Protein AF-0000000076555434 (afdb_homodimer)

Radius of gyration: 28.08 Å; Cα contacts (8 Å, |Δi|>4): 1094; chains: 2; bounding box: 67×99×66 Å

Organism: NCBI:txid1051890

pLDDT: mean 89.89, std 12.39, range [46.59, 98.94]

Secondary structure (DSSP, 8-state):
-PPPPGGGSPPTT-SS-----EEEEE-S-HHHHHHHHHHHHHTT--GGGEEEEE-SS-TTTTTTT-S-TTSTT---HHIIIIII--EEEE-SS---HHHHHHHHHHHHHHTT-SEEEEE-TTEEEE--TTSSS---HHHHHHHHHHHHHHHHHS-S----EEEEEETTTTEEEEEHHHHHHH----TTS-STTHHHHHHHHHHHSS-EEEE--SSEEEE-SS--S-GGGGSTT-TT-HHHHHH--TTS-HHHHHHHHHHHHHHHHHHHHHH-TT-TTGGGG-----TTSTT---HHHHHHHHHHHHHHHHHHHHHHH-/-PPPPGGGSPPTT-SS-----EEEEE-S-HHHHHHHHHHHHHTT--GGGEEEEE-SS-TTTTTTT-S-TTSTT---HHIIIIII--EEEE-SS---HHHHHHHHHHHHHHTT-SEEEEE-TTEEEE--TTSSS---HHHHHHHHHHHHHHHHHS-S----EEEEEETTTTEEEEEHHHHHHH----TTS-STTHHHHHHHHHHHSS-EEEE--SSEEEE-SS--S-GGGGSTT-TT-HHHHHH--TTS-HHHHHHHHHHHHHHHHHHHHHH-TT-TTGGGG-----TTSTT---HHHHHHHHHHHHHHHHHHHHHHH-

InterPro domains:
  IPR029044 Nucleotide-diphospho-sugar transferases [SSF53448] (11-222)

Nearest PDB structures (foldseek):
  7p97-assembly2_BBB  TM=5.324E-01  e=1.300E-03  Mycetohabitans rhizoxinica HKI 454
  2cu2-assembly1_A-2  TM=5.005E-01  e=3.076E-03  Thermus thermophilus HB8
  6vr0-assembly1_A  TM=5.278E-01  e=2.200E-02  Agrobacterium tumefaciens
  6v96-assembly4_J  TM=4.884E-01  e=1.946E-02  Agrobacterium fabrum str. C58
  1vhk-assembly3_C  TM=3.780E-01  e=9.685E+00  Bacillus subtilis

Structure (mmCIF, N/CA/C/O backbone):
data_AF-0000000076555434-model_v1
#
loop_
_entity.id
_entity.type
_entity.pdbx_description
1 polymer 'Nucleotide-diphospho-sugar transferase'
#
loop_
_atom_site.group_PDB
_atom_site.id
_atom_site.type_symbol
_atom_site.label_atom_id
_atom_site.label_alt_id
_atom_site.label_comp_id
_atom_site.label_asym_id
_atom_site.label_entity_id
_atom_site.label_seq_id
_atom_site.pdbx_PDB_ins_code
_atom_site.Cartn_x
_atom_site.Cartn_y
_atom_site.Cartn_z
_atom_site.occupancy
_atom_site.B_iso_or_equiv
_atom_site.auth_seq_id
_atom_site.auth_comp_id
_atom_site.auth_asym_id
_atom_site.auth_atom_id
_atom_site.pdbx_PDB_model_num
ATOM 1 N N . LEU A 1 1 ? -9.188 -31.062 2.256 1 86.06 1 LEU A N 1
ATOM 2 C CA . LEU A 1 1 ? -8.508 -31.312 0.991 1 86.06 1 LEU A CA 1
ATOM 3 C C . LEU A 1 1 ? -8.102 -32.781 0.873 1 86.06 1 LEU A C 1
ATOM 5 O O . LEU A 1 1 ? -7.719 -33.406 1.865 1 86.06 1 LEU A O 1
ATOM 9 N N . PRO A 1 2 ? -8.234 -33.25 -0.233 1 85.06 2 PRO A N 1
ATOM 10 C CA . PRO A 1 2 ? -7.668 -34.594 -0.421 1 85.06 2 PRO A CA 1
ATOM 11 C C . PRO A 1 2 ? -6.168 -34.656 -0.142 1 85.06 2 PRO A C 1
ATOM 13 O O . PRO A 1 2 ? -5.473 -33.656 -0.292 1 85.06 2 PRO A O 1
ATOM 16 N N . PRO A 1 3 ? -5.746 -35.75 0.297 1 88 3 PRO A N 1
ATOM 17 C CA . PRO A 1 3 ? -4.301 -35.875 0.524 1 88 3 PRO A CA 1
ATOM 18 C C . PRO A 1 3 ? -3.494 -35.781 -0.768 1 88 3 PRO A C 1
ATOM 20 O O . PRO A 1 3 ? -3.943 -36.25 -1.816 1 88 3 PRO A O 1
ATOM 23 N N . ILE A 1 4 ? -2.332 -35.219 -0.618 1 90.56 4 ILE A N 1
ATOM 24 C CA . ILE A 1 4 ? -1.442 -35.156 -1.773 1 90.56 4 ILE A CA 1
ATOM 25 C C . ILE A 1 4 ? -0.702 -36.469 -1.912 1 90.56 4 ILE A C 1
ATOM 27 O O . ILE A 1 4 ? -0.701 -37.312 -0.988 1 90.56 4 ILE A O 1
ATOM 31 N N . SER A 1 5 ? -0.114 -36.719 -3.064 1 86.62 5 SER A N 1
ATOM 32 C CA . SER A 1 5 ? 0.692 -37.906 -3.264 1 86.62 5 SER A CA 1
ATOM 33 C C . SER A 1 5 ? 1.825 -38 -2.244 1 86.62 5 SER A C 1
ATOM 35 O O . SER A 1 5 ? 2.521 -37 -2.006 1 86.62 5 SER A O 1
ATOM 37 N N . PRO A 1 6 ? 1.996 -39.156 -1.635 1 84.62 6 PRO A N 1
ATOM 38 C CA . PRO A 1 6 ? 3.111 -39.312 -0.697 1 84.62 6 PRO A CA 1
ATOM 39 C C . PRO A 1 6 ? 4.461 -38.969 -1.325 1 84.62 6 PRO A C 1
ATOM 41 O O . PRO A 1 6 ? 5.371 -38.5 -0.632 1 84.62 6 PRO A O 1
ATOM 44 N N . LEU A 1 7 ? 4.531 -39.156 -2.639 1 84.19 7 LEU A N 1
ATOM 45 C CA . LEU A 1 7 ? 5.781 -38.906 -3.346 1 84.19 7 LEU A CA 1
ATOM 46 C C . LEU A 1 7 ? 6.031 -37.406 -3.486 1 84.19 7 LEU A C 1
ATOM 48 O O . LEU A 1 7 ? 7.152 -36.969 -3.773 1 84.19 7 LEU A O 1
ATOM 52 N N . SER A 1 8 ? 4.996 -36.656 -3.32 1 89.38 8 SER A N 1
ATOM 53 C CA . SER A 1 8 ? 5.121 -35.219 -3.488 1 89.38 8 SER A CA 1
ATOM 54 C C . SER A 1 8 ? 5.398 -34.531 -2.158 1 89.38 8 SER A C 1
ATOM 56 O O . SER A 1 8 ? 5.723 -33.344 -2.125 1 89.38 8 SER A O 1
ATOM 58 N N . LYS A 1 9 ? 5.305 -35.344 -1.083 1 87.69 9 LYS A N 1
ATOM 59 C CA . LYS A 1 9 ? 5.566 -34.75 0.237 1 87.69 9 LYS A CA 1
ATOM 60 C C . LYS A 1 9 ? 7.055 -34.469 0.423 1 87.69 9 LYS A C 1
ATOM 62 O O . LYS A 1 9 ? 7.906 -35.219 -0.076 1 87.69 9 LYS A O 1
ATOM 67 N N . PRO A 1 10 ? 7.258 -33.375 1.134 1 84.69 10 PRO A N 1
ATOM 68 C CA . PRO A 1 10 ? 8.664 -33.125 1.442 1 84.69 10 PRO A CA 1
ATOM 69 C C . PRO A 1 10 ? 9.281 -34.219 2.295 1 84.69 10 PRO A C 1
ATOM 71 O O . PRO A 1 10 ? 8.57 -34.938 3 1 84.69 10 PRO A O 1
ATOM 74 N N . PRO A 1 11 ? 10.555 -34.438 2.191 1 77.12 11 PRO A N 1
ATOM 75 C CA . PRO A 1 11 ? 11.195 -35.5 2.979 1 77.12 11 PRO A CA 1
ATOM 76 C C . PRO A 1 11 ? 11.008 -35.312 4.48 1 77.12 11 PRO A C 1
ATOM 78 O O . PRO A 1 11 ? 11.094 -34.188 4.98 1 77.12 11 PRO A O 1
ATOM 81 N N . PRO A 1 12 ? 10.461 -36.344 5.141 1 64.75 12 PRO A N 1
ATOM 82 C CA . PRO A 1 12 ? 10.203 -36.281 6.578 1 64.75 12 PRO A CA 1
ATOM 83 C C . PRO A 1 12 ? 11.438 -35.875 7.383 1 64.75 12 PRO A C 1
ATOM 85 O O . PRO A 1 12 ? 11.312 -35.25 8.43 1 64.75 12 PRO A O 1
ATOM 88 N N . ASN A 1 13 ? 12.633 -36.562 7.223 1 57.19 13 ASN A N 1
ATOM 89 C CA . ASN A 1 13 ? 13.836 -36.375 8.031 1 57.19 13 ASN A CA 1
ATOM 90 C C . ASN A 1 13 ? 14.492 -35.031 7.785 1 57.19 13 ASN A C 1
ATOM 92 O O . ASN A 1 13 ? 15.633 -34.812 8.188 1 57.19 13 ASN A O 1
ATOM 96 N N . SER A 1 14 ? 13.867 -34.281 6.969 1 54.75 14 SER A N 1
ATOM 97 C CA . SER A 1 14 ? 14.594 -33.062 6.672 1 54.75 14 SER A CA 1
ATOM 98 C C . SER A 1 14 ? 14.555 -32.094 7.855 1 54.75 14 SER A C 1
ATOM 100 O O . SER A 1 14 ? 13.547 -32.031 8.562 1 54.75 14 SER A O 1
ATOM 102 N N . PRO A 1 15 ? 15.734 -31.812 8.438 1 55.66 15 PRO A N 1
ATOM 103 C CA . PRO A 1 15 ? 15.672 -30.656 9.336 1 55.66 15 PRO A CA 1
ATOM 104 C C . PRO A 1 15 ? 14.547 -29.703 8.977 1 55.66 15 PRO A C 1
ATOM 106 O O . PRO A 1 15 ? 13.883 -29.875 7.949 1 55.66 15 PRO A O 1
ATOM 109 N N . GLN A 1 16 ? 14.305 -28.734 9.766 1 65.94 16 GLN A N 1
ATOM 110 C CA . GLN A 1 16 ? 13.32 -27.672 9.586 1 65.94 16 GLN A CA 1
ATOM 111 C C . GLN A 1 16 ? 13.234 -27.234 8.125 1 65.94 16 GLN A C 1
ATOM 113 O O . GLN A 1 16 ? 14.258 -26.922 7.508 1 65.94 16 GLN A O 1
ATOM 118 N N . LEU A 1 17 ? 12.078 -27.703 7.391 1 76.88 17 LEU A N 1
ATOM 119 C CA . LEU A 1 17 ? 11.859 -27.266 6.02 1 76.88 17 LEU A CA 1
ATOM 120 C C . LEU A 1 17 ? 12.359 -25.844 5.82 1 76.88 17 LEU A C 1
ATOM 122 O O . LEU A 1 17 ? 12.117 -24.969 6.66 1 76.88 17 LEU A O 1
ATOM 126 N N . PRO A 1 18 ? 13.203 -25.766 4.781 1 84.94 18 PRO A N 1
ATOM 127 C CA . PRO A 1 18 ? 13.609 -24.391 4.488 1 84.94 18 PRO A CA 1
ATOM 128 C C . PRO A 1 18 ? 12.422 -23.453 4.254 1 84.94 18 PRO A C 1
ATOM 130 O O . PRO A 1 18 ? 11.344 -23.906 3.867 1 84.94 18 PRO A O 1
ATOM 133 N N . LEU A 1 19 ? 12.625 -22.297 4.59 1 91.31 19 LEU A N 1
ATOM 134 C CA . LEU A 1 19 ? 11.625 -21.266 4.355 1 91.31 19 LEU A CA 1
ATOM 135 C C . LEU A 1 19 ? 11.469 -20.984 2.865 1 91.31 19 LEU A C 1
ATOM 137 O O . LEU A 1 19 ? 12.422 -20.578 2.205 1 91.31 19 LEU A O 1
ATOM 141 N N . THR A 1 20 ? 10.297 -21.297 2.34 1 96.19 20 THR A N 1
ATOM 142 C CA . THR A 1 20 ? 9.992 -21.062 0.932 1 96.19 20 THR A CA 1
ATOM 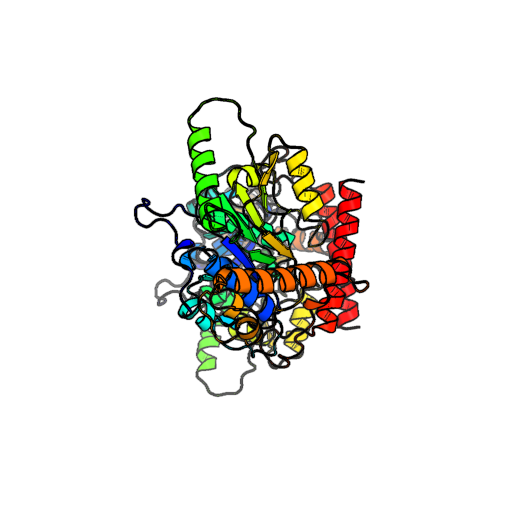143 C C . THR A 1 20 ? 8.703 -20.25 0.784 1 96.19 20 THR A C 1
ATOM 145 O O . THR A 1 20 ? 7.789 -20.656 0.064 1 96.19 20 THR A O 1
ATOM 148 N N . PRO A 1 21 ? 8.688 -19.094 1.425 1 98.56 21 PRO A N 1
ATOM 149 C CA . PRO A 1 21 ? 7.445 -18.328 1.294 1 98.56 21 PRO A CA 1
ATOM 150 C C . PRO A 1 21 ? 7.07 -18.047 -0.161 1 98.56 21 PRO A C 1
ATOM 152 O O . PRO A 1 21 ? 7.914 -17.594 -0.942 1 98.56 21 PRO A O 1
ATOM 155 N N . LEU A 1 22 ? 5.867 -18.422 -0.517 1 98.88 22 LEU A N 1
ATOM 156 C CA . LEU A 1 22 ? 5.297 -18.188 -1.839 1 98.88 22 LEU A CA 1
ATOM 157 C C . LEU A 1 22 ? 4.18 -17.141 -1.771 1 98.88 22 LEU A C 1
ATOM 159 O O . LEU A 1 22 ? 3.148 -17.375 -1.14 1 98.88 22 LEU A O 1
ATOM 163 N N . LEU A 1 23 ? 4.422 -15.969 -2.365 1 98.94 23 LEU A N 1
ATOM 164 C CA . LEU A 1 23 ? 3.436 -14.898 -2.4 1 98.94 23 LEU A CA 1
ATOM 165 C C . LEU A 1 23 ? 2.633 -14.938 -3.697 1 98.94 23 LEU A C 1
ATOM 167 O O . LEU A 1 23 ? 3.209 -14.992 -4.785 1 98.94 23 LEU A O 1
ATOM 171 N N . ILE A 1 24 ? 1.311 -14.914 -3.6 1 98.94 24 ILE A N 1
ATOM 172 C CA . ILE A 1 24 ? 0.418 -14.867 -4.754 1 98.94 24 ILE A CA 1
ATOM 173 C C . ILE A 1 24 ? -0.563 -13.711 -4.598 1 98.94 24 ILE A C 1
ATOM 175 O O . ILE A 1 24 ? -1.378 -13.695 -3.672 1 98.94 24 ILE A O 1
ATOM 179 N N . GLY A 1 25 ? -0.477 -12.75 -5.488 1 98.75 25 GLY A N 1
ATOM 180 C CA . GLY A 1 25 ? -1.409 -11.633 -5.473 1 98.75 25 GLY A CA 1
ATOM 181 C C . GLY A 1 25 ? -2.758 -11.977 -6.074 1 98.75 25 GLY A C 1
ATOM 182 O O . GLY A 1 25 ? -2.834 -12.688 -7.074 1 98.75 25 GLY A O 1
ATOM 183 N N . PHE A 1 26 ? -3.807 -11.43 -5.457 1 98.19 26 PHE A N 1
ATOM 184 C CA . PHE A 1 26 ? -5.16 -11.664 -5.945 1 98.19 26 PHE A CA 1
ATOM 185 C C . PHE A 1 26 ? -5.91 -10.344 -6.109 1 98.19 26 PHE A C 1
ATOM 187 O O . PHE A 1 26 ? -5.875 -9.492 -5.223 1 98.19 26 PHE A O 1
ATOM 194 N N . THR A 1 27 ? -6.559 -10.172 -7.234 1 95.62 27 THR A N 1
ATOM 195 C CA . THR A 1 27 ? -7.418 -9.008 -7.41 1 95.62 27 THR A CA 1
ATOM 196 C C . THR A 1 27 ? -8.844 -9.438 -7.738 1 95.62 27 THR A C 1
ATOM 198 O O . THR A 1 27 ? -9.797 -8.977 -7.109 1 95.62 27 THR A O 1
ATOM 201 N N . ARG A 1 28 ? -8.977 -10.375 -8.688 1 93.75 28 ARG A N 1
ATOM 202 C CA . ARG A 1 28 ? -10.312 -10.797 -9.07 1 93.75 28 ARG A CA 1
ATOM 203 C C . ARG A 1 28 ? -10.297 -12.203 -9.656 1 93.75 28 ARG A C 1
ATOM 205 O O . ARG A 1 28 ? -9.258 -12.68 -10.109 1 93.75 28 ARG A O 1
ATOM 212 N N . ASN A 1 29 ? -11.469 -12.836 -9.625 1 93.31 29 ASN A N 1
ATOM 213 C CA . ASN A 1 29 ? -11.68 -14.156 -10.203 1 93.31 29 ASN A CA 1
ATOM 214 C C . ASN A 1 29 ? -11.109 -15.258 -9.312 1 93.31 29 ASN A C 1
ATOM 216 O O . ASN A 1 29 ? -10.148 -15.93 -9.68 1 93.31 29 ASN A O 1
ATOM 220 N N . TYR A 1 30 ? -11.812 -15.539 -8.258 1 95.75 30 TYR A N 1
ATOM 221 C CA . TYR A 1 30 ? -11.391 -16.453 -7.207 1 95.75 30 TYR A CA 1
ATOM 222 C C . TYR A 1 30 ? -11.188 -17.859 -7.762 1 95.75 30 TYR A C 1
ATOM 224 O O . TYR A 1 30 ? -10.234 -18.547 -7.395 1 95.75 30 TYR A O 1
ATOM 232 N N . PRO A 1 31 ? -11.945 -18.344 -8.734 1 95.5 31 PRO A N 1
ATOM 233 C CA . PRO A 1 31 ? -11.758 -19.703 -9.219 1 95.5 31 PRO A CA 1
ATOM 234 C C . PRO A 1 31 ? -10.383 -19.922 -9.836 1 95.5 31 PRO A C 1
ATOM 236 O O . PRO A 1 31 ? -9.789 -21 -9.672 1 95.5 31 PRO A O 1
ATOM 239 N N . ILE A 1 32 ? -9.875 -18.922 -10.523 1 96.62 32 ILE A N 1
ATOM 240 C CA . ILE A 1 32 ? -8.555 -19.031 -11.133 1 96.62 32 ILE A CA 1
ATOM 241 C C . ILE A 1 32 ? -7.492 -19.109 -10.039 1 96.62 32 ILE A C 1
ATOM 243 O O . ILE A 1 32 ? -6.559 -19.922 -10.125 1 96.62 32 ILE A O 1
ATOM 247 N N . LEU A 1 33 ? -7.668 -18.297 -9 1 97.88 33 LEU A N 1
ATOM 248 C CA . LEU A 1 33 ? -6.746 -18.344 -7.867 1 97.88 33 LEU A CA 1
ATOM 249 C C . LEU A 1 33 ? -6.805 -19.703 -7.176 1 97.88 33 LEU A C 1
ATOM 251 O O . LEU A 1 33 ? -5.766 -20.281 -6.828 1 97.88 33 LEU A O 1
ATOM 255 N N . GLN A 1 34 ? -8.031 -20.172 -6.973 1 97.75 34 GLN A N 1
ATOM 256 C CA . GLN A 1 34 ? -8.219 -21.469 -6.32 1 97.75 34 GLN A CA 1
ATOM 257 C C . GLN A 1 34 ? -7.453 -22.562 -7.055 1 97.75 34 GLN A C 1
ATOM 259 O O . GLN A 1 34 ? -6.77 -23.375 -6.43 1 97.75 34 GLN A O 1
ATOM 264 N N . GLN A 1 35 ? -7.617 -22.594 -8.367 1 97.94 35 GLN A N 1
ATOM 265 C CA . GLN A 1 35 ? -6.906 -23.562 -9.195 1 97.94 35 GLN A CA 1
ATOM 266 C C . GLN A 1 35 ? -5.395 -23.438 -9.016 1 97.94 35 GLN A C 1
ATOM 268 O O . GLN A 1 35 ? -4.691 -24.438 -8.898 1 97.94 35 GLN A O 1
ATOM 273 N N . CYS A 1 36 ? -4.867 -22.234 -8.977 1 98.62 36 CYS A N 1
ATOM 274 C CA . CYS A 1 36 ? -3.449 -21.969 -8.766 1 98.62 36 CYS A CA 1
ATOM 275 C C . CYS A 1 36 ? -2.975 -22.516 -7.43 1 98.62 36 CYS A C 1
ATOM 277 O O . CYS A 1 36 ? -2.002 -23.281 -7.375 1 98.62 36 CYS A O 1
ATOM 279 N N . ILE A 1 37 ? -3.707 -22.234 -6.367 1 98.69 37 ILE A N 1
ATOM 280 C CA . ILE A 1 37 ? -3.352 -22.641 -5.012 1 98.69 37 ILE A CA 1
ATOM 281 C C . ILE A 1 37 ? -3.301 -24.172 -4.934 1 98.69 37 ILE A C 1
ATOM 283 O O . ILE A 1 37 ? -2.328 -24.734 -4.434 1 98.69 37 ILE A O 1
ATOM 287 N N . LEU A 1 38 ? -4.305 -24.812 -5.484 1 97.81 38 LEU A N 1
ATOM 288 C CA . LEU A 1 38 ? -4.402 -26.266 -5.402 1 97.81 38 LEU A CA 1
ATOM 289 C C . LEU A 1 38 ? -3.283 -26.922 -6.203 1 97.81 38 LEU A C 1
ATOM 291 O O . LEU A 1 38 ? -2.789 -27.984 -5.82 1 97.81 38 LEU A O 1
ATOM 295 N N . SER A 1 39 ? -2.898 -26.312 -7.273 1 98.31 39 SER A N 1
ATOM 296 C CA . SER A 1 39 ? -1.8 -26.859 -8.055 1 98.31 39 SER A CA 1
ATOM 297 C C . SER A 1 39 ? -0.495 -26.844 -7.262 1 98.31 39 SER A C 1
ATOM 299 O O . SER A 1 39 ? 0.278 -27.812 -7.309 1 98.31 39 SER A O 1
ATOM 301 N N . TYR A 1 40 ? -0.205 -25.75 -6.516 1 98.5 40 TYR A N 1
ATOM 302 C CA . TYR A 1 40 ? 1 -25.672 -5.699 1 98.5 40 TYR A CA 1
ATOM 303 C C . TYR A 1 40 ? 0.939 -26.688 -4.551 1 98.5 40 TYR A C 1
ATOM 305 O O . TYR A 1 40 ? 1.919 -27.375 -4.277 1 98.5 40 TYR A O 1
ATOM 313 N N . ILE A 1 41 ? -0.215 -26.781 -3.91 1 97.69 41 ILE A N 1
ATOM 314 C CA . ILE A 1 41 ? -0.374 -27.688 -2.781 1 97.69 41 ILE A CA 1
ATOM 315 C C . ILE A 1 41 ? -0.175 -29.125 -3.246 1 97.69 41 ILE A C 1
ATOM 317 O O . ILE A 1 41 ? 0.574 -29.891 -2.627 1 97.69 41 ILE A O 1
ATOM 321 N N . SER A 1 42 ? -0.777 -29.516 -4.34 1 95.81 42 SER A N 1
ATOM 322 C CA . SER A 1 42 ? -0.7 -30.891 -4.84 1 95.81 42 SER A CA 1
ATOM 323 C C . SER A 1 42 ? 0.712 -31.234 -5.305 1 95.81 42 SER A C 1
ATOM 325 O O . SER A 1 42 ? 1.073 -32.406 -5.398 1 95.81 42 SER A O 1
ATOM 327 N N . SER A 1 43 ? 1.501 -30.188 -5.582 1 96.69 43 SER A N 1
ATOM 328 C CA . SER A 1 43 ? 2.877 -30.391 -6.02 1 96.69 43 SER A CA 1
ATOM 329 C C . SER A 1 43 ? 3.836 -30.438 -4.836 1 96.69 43 SER A C 1
ATOM 331 O O . SER A 1 43 ? 5.055 -30.453 -5.02 1 96.69 43 SER A O 1
ATOM 333 N N . GLY A 1 44 ? 3.264 -30.328 -3.645 1 95.62 44 GLY A N 1
ATOM 334 C CA . GLY A 1 44 ? 4.047 -30.578 -2.447 1 95.62 44 GLY A CA 1
ATOM 335 C C . GLY A 1 44 ? 4.363 -29.312 -1.66 1 95.62 44 GLY A C 1
ATOM 336 O O . GLY A 1 44 ? 4.949 -29.391 -0.577 1 95.62 44 GLY A O 1
ATOM 337 N N . TRP A 1 45 ? 4.02 -28.109 -2.184 1 97.19 45 TRP A N 1
ATOM 338 C CA . TRP A 1 45 ? 4.309 -26.875 -1.468 1 97.19 45 TRP A CA 1
ATOM 339 C C . TRP A 1 45 ? 3.52 -26.797 -0.163 1 97.19 45 TRP A C 1
ATOM 341 O O . TRP A 1 45 ? 2.293 -26.938 -0.163 1 97.19 45 TRP A O 1
ATOM 351 N N . PRO A 1 46 ? 4.18 -26.641 0.957 1 95.62 46 PRO A N 1
ATOM 352 C CA . PRO A 1 46 ? 3.422 -26.578 2.209 1 95.62 46 PRO A CA 1
ATOM 353 C C . PRO A 1 46 ? 2.441 -25.406 2.242 1 95.62 46 PRO A C 1
ATOM 355 O O . PRO A 1 46 ? 2.844 -24.25 2.059 1 95.62 46 PRO A O 1
ATOM 358 N N . PRO A 1 47 ? 1.159 -25.672 2.465 1 96.81 47 PRO A N 1
ATOM 359 C CA . PRO A 1 47 ? 0.167 -24.594 2.484 1 96.81 47 PRO A CA 1
ATOM 360 C C . PRO A 1 47 ? 0.539 -23.469 3.449 1 96.81 47 PRO A C 1
ATOM 362 O O . PRO A 1 47 ? 0.302 -22.297 3.154 1 96.81 47 PRO A O 1
ATOM 365 N N . SER A 1 48 ? 1.2 -23.797 4.574 1 95.94 48 SER A N 1
ATOM 366 C CA . SER A 1 48 ? 1.539 -22.812 5.598 1 95.94 48 SER A CA 1
ATOM 367 C C . SER A 1 48 ? 2.568 -21.812 5.086 1 95.94 48 SER A C 1
ATOM 369 O O . SER A 1 48 ? 2.799 -20.766 5.715 1 95.94 48 SER A O 1
ATOM 371 N N . GLN A 1 49 ? 3.166 -22.078 3.936 1 97.38 49 GLN A N 1
ATOM 372 C CA . GLN A 1 49 ? 4.176 -21.172 3.395 1 97.38 49 GLN A CA 1
ATOM 373 C C . GLN A 1 49 ? 3.654 -20.438 2.164 1 97.38 49 GLN A C 1
ATOM 375 O O . GLN A 1 49 ? 4.402 -19.719 1.503 1 97.38 49 GLN A O 1
ATOM 380 N N . ILE A 1 50 ? 2.373 -20.641 1.848 1 98.69 50 ILE A N 1
ATOM 381 C CA . ILE A 1 50 ? 1.72 -19.922 0.766 1 98.69 50 ILE A CA 1
ATOM 382 C C . ILE A 1 50 ? 0.95 -18.734 1.336 1 98.69 50 ILE A C 1
ATOM 384 O O . ILE A 1 50 ? 0.126 -18.891 2.24 1 98.69 50 ILE A O 1
ATOM 388 N N . TYR A 1 51 ? 1.28 -17.562 0.86 1 98.88 51 TYR A N 1
ATOM 389 C CA . TYR A 1 51 ? 0.656 -16.312 1.272 1 98.88 51 TYR A CA 1
ATOM 390 C C . TYR A 1 51 ? -0.173 -15.719 0.14 1 98.88 51 TYR A C 1
ATOM 392 O O . TYR A 1 51 ? 0.371 -15.32 -0.892 1 98.88 51 TYR A O 1
ATOM 400 N N . ILE A 1 52 ? -1.484 -15.711 0.343 1 98.88 52 ILE A N 1
ATOM 401 C CA . ILE A 1 52 ? -2.363 -15.016 -0.596 1 98.88 52 ILE A CA 1
ATOM 402 C C . ILE A 1 52 ? -2.465 -13.539 -0.217 1 98.88 52 ILE A C 1
ATOM 404 O O . ILE A 1 52 ? -2.873 -13.211 0.898 1 98.88 52 ILE A O 1
ATOM 408 N N . ILE A 1 53 ? -2.047 -12.672 -1.107 1 98.88 53 ILE A N 1
ATOM 409 C CA . ILE A 1 53 ? -2.117 -11.227 -0.884 1 98.88 53 ILE A CA 1
ATOM 410 C C . ILE A 1 53 ? -3.385 -10.672 -1.525 1 98.88 53 ILE A C 1
ATOM 412 O O . ILE A 1 53 ? -3.461 -10.539 -2.748 1 98.88 53 ILE A O 1
ATOM 416 N N . ASP A 1 54 ? -4.375 -10.391 -0.717 1 98.75 54 ASP A N 1
ATOM 417 C CA . ASP A 1 54 ? -5.652 -9.828 -1.139 1 98.75 54 ASP A CA 1
ATOM 418 C C . ASP A 1 54 ? -5.488 -8.375 -1.577 1 98.75 54 ASP A C 1
ATOM 420 O O . ASP A 1 54 ? -5.539 -7.461 -0.75 1 98.75 54 ASP A O 1
ATOM 424 N N . ASN A 1 55 ? -5.32 -8.164 -2.871 1 98.62 55 ASN A N 1
ATOM 425 C CA . ASN A 1 55 ? -5.168 -6.848 -3.479 1 98.62 55 ASN A CA 1
ATOM 426 C C . ASN A 1 55 ? -6.445 -6.406 -4.191 1 98.62 55 ASN A C 1
ATOM 428 O O . ASN A 1 55 ? -6.387 -5.855 -5.293 1 98.62 55 ASN A O 1
ATOM 432 N N . THR A 1 56 ? -7.598 -6.695 -3.57 1 97.06 56 THR A N 1
ATOM 433 C CA . THR A 1 56 ? -8.883 -6.398 -4.195 1 97.06 56 THR A CA 1
ATOM 434 C C . THR A 1 56 ? -9.273 -4.941 -3.965 1 97.06 56 THR A C 1
ATOM 436 O O . THR A 1 56 ? -10.141 -4.41 -4.66 1 97.06 56 THR A O 1
ATOM 439 N N . GLY A 1 57 ? -8.695 -4.289 -2.936 1 96.88 57 GLY A N 1
ATOM 440 C CA . GLY A 1 57 ? -9.062 -2.918 -2.619 1 96.88 57 GLY A CA 1
ATOM 441 C C . GLY A 1 57 ? -10.375 -2.807 -1.871 1 96.88 57 GLY A C 1
ATOM 442 O O . GLY A 1 57 ? -10.992 -1.74 -1.845 1 96.88 57 GLY A O 1
ATOM 443 N N . THR A 1 58 ? -10.805 -3.934 -1.256 1 96.88 58 THR A N 1
ATOM 444 C CA . THR A 1 58 ? -12.086 -3.908 -0.553 1 96.88 58 THR A CA 1
ATOM 445 C C . THR A 1 58 ? -11.867 -3.902 0.958 1 96.88 58 THR A C 1
ATOM 447 O O . THR A 1 58 ? -12.734 -4.348 1.715 1 96.88 58 THR A O 1
ATOM 450 N N . MET A 1 59 ? -10.648 -3.518 1.35 1 95.75 59 MET A N 1
ATOM 451 C CA . MET A 1 59 ? -10.281 -3.406 2.758 1 95.75 59 MET A CA 1
ATOM 452 C C . MET A 1 59 ? -10.594 -4.699 3.504 1 95.75 59 MET A C 1
ATOM 454 O O . MET A 1 59 ? -10.117 -5.77 3.119 1 95.75 59 MET A O 1
ATOM 458 N N . ASP A 1 60 ? -11.383 -4.652 4.551 1 96.62 60 ASP A N 1
ATOM 459 C CA . ASP A 1 60 ? -11.578 -5.844 5.371 1 96.62 60 ASP A CA 1
ATOM 460 C C . ASP A 1 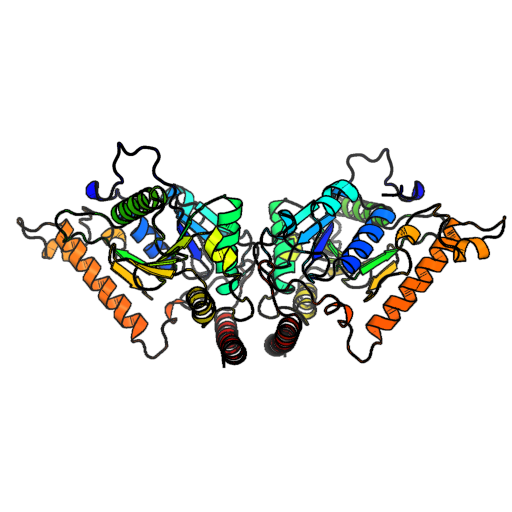60 ? -12.859 -6.574 4.98 1 96.62 60 ASP A C 1
ATOM 462 O O . ASP A 1 60 ? -13.312 -7.473 5.695 1 96.62 60 ASP A O 1
ATOM 466 N N . SER A 1 61 ? -13.453 -6.215 3.871 1 97.44 61 SER A N 1
ATOM 467 C CA . SER A 1 61 ? -14.742 -6.77 3.477 1 97.44 61 SER A CA 1
ATOM 468 C C . SER A 1 61 ? -14.664 -8.281 3.295 1 97.44 61 SER A C 1
ATOM 470 O O . SER A 1 61 ? -15.562 -9.016 3.715 1 97.44 61 SER A O 1
ATOM 472 N N . ASN A 1 62 ? -13.602 -8.781 2.646 1 97.94 62 ASN A N 1
ATOM 473 C CA . ASN A 1 62 ? -13.438 -10.219 2.477 1 97.94 62 ASN A CA 1
ATOM 474 C C . ASN A 1 62 ? -13.219 -10.922 3.814 1 97.94 62 ASN A C 1
ATOM 476 O O . ASN A 1 62 ? -13.781 -11.992 4.055 1 97.94 62 ASN A O 1
ATOM 480 N N . ARG A 1 63 ? -12.445 -10.367 4.629 1 97 63 ARG A N 1
ATOM 481 C CA . ARG A 1 63 ? -12.188 -10.938 5.949 1 97 63 ARG A CA 1
ATOM 482 C C . ARG A 1 63 ? -13.477 -11.055 6.754 1 97 63 ARG A C 1
ATOM 484 O O . ARG A 1 63 ? -13.672 -12.039 7.48 1 97 63 ARG A O 1
ATOM 491 N N . LEU A 1 64 ? -14.328 -10.094 6.598 1 96.81 64 LEU A N 1
ATOM 492 C CA . LEU A 1 64 ? -15.578 -10.039 7.352 1 96.81 64 LEU A CA 1
ATOM 493 C C . LEU A 1 64 ? -16.672 -10.828 6.645 1 96.81 64 LEU A C 1
ATOM 495 O O . LEU A 1 64 ? -17.797 -10.914 7.137 1 96.81 64 LEU A O 1
ATOM 499 N N . GLY A 1 65 ? -16.391 -11.367 5.504 1 96.75 65 GLY A N 1
ATOM 500 C CA . GLY A 1 65 ? -17.359 -12.18 4.781 1 96.75 65 GLY A CA 1
ATOM 501 C C . GLY A 1 65 ? -18.5 -11.367 4.18 1 96.75 65 GLY A C 1
ATOM 502 O O . GLY A 1 65 ? -19.641 -11.828 4.121 1 96.75 65 GLY A O 1
ATOM 503 N N . LEU A 1 66 ? -18.219 -10.125 3.689 1 97.19 66 LEU A N 1
ATOM 504 C CA . LEU A 1 66 ? -19.266 -9.211 3.287 1 97.19 66 LEU A CA 1
ATOM 505 C C . LEU A 1 66 ? -19.5 -9.281 1.781 1 97.19 66 LEU A C 1
ATOM 507 O O . LEU A 1 66 ? -20.469 -8.695 1.271 1 97.19 66 LEU A O 1
ATOM 511 N N . LEU A 1 67 ? -18.656 -9.945 1.036 1 97 67 LEU A N 1
ATOM 512 C CA . LEU A 1 67 ? -18.812 -10.039 -0.412 1 97 67 LEU A CA 1
ATOM 513 C C . LEU A 1 67 ? -19.375 -11.391 -0.815 1 97 67 LEU A C 1
ATOM 515 O O . LEU A 1 67 ? -19 -12.422 -0.245 1 97 67 LEU A O 1
ATOM 519 N N . SER A 1 68 ? -20.203 -11.391 -1.831 1 95.56 68 SER A N 1
ATOM 520 C CA . SER A 1 68 ? -20.781 -12.625 -2.357 1 95.56 68 SER A CA 1
ATOM 521 C C . SER A 1 68 ? -19.891 -13.25 -3.416 1 95.56 68 SER A C 1
ATOM 523 O O . SER A 1 68 ? -19.047 -12.562 -4.012 1 95.56 68 SER A O 1
ATOM 525 N N . PRO A 1 69 ? -20.062 -14.547 -3.707 1 93.56 69 PRO A N 1
ATOM 526 C CA . PRO A 1 69 ? -19.219 -15.242 -4.68 1 93.56 69 PRO A CA 1
ATOM 527 C C . PRO A 1 69 ? -19.344 -14.672 -6.09 1 93.56 69 PRO A C 1
ATOM 529 O O . PRO A 1 69 ? -18.453 -14.859 -6.918 1 93.56 69 PRO A O 1
ATOM 532 N N . ASP A 1 70 ? -20.406 -13.977 -6.414 1 93.06 70 ASP A N 1
ATOM 533 C CA . ASP A 1 70 ? -20.594 -13.391 -7.738 1 93.06 70 ASP A CA 1
ATOM 534 C C . ASP A 1 70 ? -19.797 -12.094 -7.879 1 93.06 70 ASP A C 1
ATOM 536 O O . ASP A 1 70 ? -19.641 -11.578 -8.984 1 93.06 70 ASP A O 1
ATOM 540 N N . ASN A 1 71 ? -19.359 -11.508 -6.719 1 94.81 71 ASN A N 1
ATOM 541 C CA . ASN A 1 71 ? -18.5 -10.336 -6.734 1 94.81 71 ASN A CA 1
ATOM 542 C C . ASN A 1 71 ? -17.109 -10.656 -7.293 1 94.81 71 ASN A C 1
ATOM 544 O O . ASN A 1 71 ? -16.453 -11.594 -6.836 1 94.81 71 ASN A O 1
ATOM 548 N N . PRO A 1 72 ? -16.656 -9.922 -8.297 1 93.94 72 PRO A N 1
ATOM 549 C CA . PRO A 1 72 ? -15.352 -10.211 -8.891 1 93.94 72 PRO A CA 1
ATOM 550 C C . PRO A 1 72 ? -14.219 -10.156 -7.875 1 93.94 72 PRO A C 1
ATOM 552 O O . PRO A 1 72 ? -13.164 -10.766 -8.078 1 93.94 72 PRO A O 1
ATOM 555 N N . PHE A 1 73 ? -14.461 -9.484 -6.762 1 95.94 73 PHE A N 1
ATOM 556 C CA . PHE A 1 73 ? -13.414 -9.242 -5.777 1 95.94 73 PHE A CA 1
ATOM 557 C C . PHE A 1 73 ? -13.586 -10.148 -4.562 1 95.94 73 PHE A C 1
ATOM 559 O O . PHE A 1 73 ? -12.922 -9.953 -3.541 1 95.94 73 PHE A O 1
ATOM 566 N N . TYR A 1 74 ? -14.453 -11.156 -4.703 1 96.75 74 TYR A N 1
ATOM 567 C CA . TYR A 1 74 ? -14.758 -12.094 -3.633 1 96.75 74 TYR A CA 1
ATOM 568 C C . TYR A 1 74 ? -13.562 -13 -3.342 1 96.75 74 TYR A C 1
ATOM 570 O O . TYR A 1 74 ? -12.961 -13.555 -4.262 1 96.75 74 TYR A O 1
ATOM 578 N N . LEU A 1 75 ? -13.18 -13.109 -2.107 1 98 75 LEU A N 1
ATOM 579 C CA . LEU A 1 75 ? -12.164 -14.031 -1.605 1 98 75 LEU A CA 1
ATOM 580 C C . LEU A 1 75 ? -12.609 -14.664 -0.291 1 98 75 LEU A C 1
ATOM 582 O O . LEU A 1 75 ? -12.852 -13.961 0.692 1 98 75 LEU A O 1
ATOM 586 N N . PRO A 1 76 ? -12.766 -15.961 -0.245 1 98.06 76 PRO A N 1
ATOM 587 C CA . PRO A 1 76 ? -13.25 -16.625 0.971 1 98.06 76 PRO A CA 1
ATOM 588 C C . PRO A 1 76 ? -12.133 -16.891 1.977 1 98.06 76 PRO A C 1
ATOM 590 O O . PRO A 1 76 ? -11.562 -17.984 1.989 1 98.06 76 PRO A O 1
ATOM 593 N N . TYR A 1 77 ? -11.922 -15.992 2.877 1 97.88 77 TYR A N 1
ATOM 594 C CA . TYR A 1 77 ? -10.828 -16.047 3.842 1 97.88 77 TYR A CA 1
ATOM 595 C C . TYR A 1 77 ? -10.898 -17.312 4.68 1 97.88 77 TYR A C 1
ATOM 597 O O . TYR A 1 77 ? -9.898 -18.016 4.832 1 97.88 77 TYR A O 1
ATOM 605 N N . ALA A 1 78 ? -12.023 -17.625 5.219 1 96.56 78 ALA A N 1
ATOM 606 C CA . ALA A 1 78 ? -12.18 -18.781 6.094 1 96.56 78 ALA A CA 1
ATOM 607 C C . ALA A 1 78 ? -11.828 -20.078 5.367 1 96.56 78 ALA A C 1
ATOM 609 O O . ALA A 1 78 ? -11.117 -20.922 5.906 1 96.56 78 ALA A O 1
ATOM 610 N N . HIS A 1 79 ? -12.344 -20.203 4.16 1 96.69 79 HIS A N 1
ATOM 611 C CA . HIS A 1 79 ? -12.047 -21.391 3.355 1 96.69 79 HIS A CA 1
ATOM 612 C C . HIS A 1 79 ? -10.555 -21.5 3.062 1 96.69 79 HIS A C 1
ATOM 614 O O . HIS A 1 79 ? -9.984 -22.594 3.148 1 96.69 79 HIS A O 1
ATOM 620 N N . MET A 1 80 ? -9.898 -20.391 2.748 1 97.5 80 MET A N 1
ATOM 621 C CA . MET A 1 80 ? -8.469 -20.359 2.436 1 97.5 80 MET A CA 1
ATOM 622 C C . MET A 1 80 ? -7.637 -20.766 3.645 1 97.5 80 MET A C 1
ATOM 624 O O . MET A 1 80 ? -6.758 -21.625 3.535 1 97.5 80 MET A O 1
ATOM 628 N N . GLU A 1 81 ? -7.988 -20.219 4.754 1 97.75 81 GLU A N 1
ATOM 629 C CA . GLU A 1 81 ? -7.172 -20.422 5.949 1 97.75 81 GLU A CA 1
ATOM 630 C C . GLU A 1 81 ? -7.5 -21.766 6.617 1 97.75 81 GLU A C 1
ATOM 632 O O . GLU A 1 81 ? -6.598 -22.484 7.043 1 97.75 81 GLU A O 1
ATOM 637 N N . LYS A 1 82 ? -8.742 -22.203 6.605 1 97.06 82 LYS A N 1
ATOM 638 C CA . LYS A 1 82 ? -9.148 -23.375 7.383 1 97.06 82 LYS A CA 1
ATOM 639 C C . LYS A 1 82 ? -9.141 -24.641 6.527 1 97.06 82 LYS A C 1
ATOM 641 O O . LYS A 1 82 ? -8.891 -25.734 7.031 1 97.06 82 LYS A O 1
ATOM 646 N N . VAL A 1 83 ? -9.477 -24.469 5.277 1 96.62 83 VAL A N 1
ATOM 647 C CA . VAL A 1 83 ? -9.578 -25.641 4.418 1 96.62 83 VAL A CA 1
ATOM 648 C C . VAL A 1 83 ? -8.273 -25.844 3.65 1 96.62 83 VAL A C 1
ATOM 650 O O . VAL A 1 83 ? -7.68 -26.922 3.691 1 96.62 83 VAL A O 1
ATOM 653 N N . PHE A 1 84 ? -7.766 -24.797 3.027 1 97.56 84 PHE A N 1
ATOM 654 C CA . PHE A 1 84 ? -6.535 -24.922 2.26 1 97.56 84 PHE A CA 1
ATOM 655 C C . PHE A 1 84 ? -5.316 -24.828 3.172 1 97.56 84 PHE A C 1
ATOM 657 O O . PHE A 1 84 ? -4.266 -25.406 2.867 1 97.56 84 PHE A O 1
ATOM 664 N N . GLY A 1 85 ? -5.434 -24.078 4.285 1 97.75 85 GLY A N 1
ATOM 665 C CA . GLY A 1 85 ? -4.336 -23.922 5.227 1 97.75 85 GLY A CA 1
ATOM 666 C C . GLY A 1 85 ? -3.34 -22.859 4.816 1 97.75 85 GLY A C 1
ATOM 667 O O . GLY A 1 85 ? -2.219 -22.812 5.328 1 97.75 85 GLY A O 1
ATOM 668 N N . VAL A 1 86 ? -3.703 -22.031 3.836 1 98.56 86 VAL A N 1
ATOM 669 C CA . VAL A 1 86 ? -2.816 -20.969 3.387 1 98.56 86 VAL A CA 1
ATOM 670 C C . VAL A 1 86 ? -3.037 -19.719 4.238 1 98.56 86 VAL A C 1
ATOM 672 O O . VAL A 1 86 ? -3.982 -19.656 5.031 1 98.56 86 VAL A O 1
ATOM 675 N N . LYS A 1 87 ? -2.141 -18.766 4.168 1 98.5 87 LYS A N 1
ATOM 676 C CA . LYS A 1 87 ? -2.254 -17.484 4.867 1 98.5 87 LYS A CA 1
ATOM 677 C C . LYS A 1 87 ? -2.809 -16.406 3.947 1 98.5 87 LYS A C 1
ATOM 679 O O . LYS A 1 87 ? -2.514 -16.391 2.75 1 98.5 87 LYS A O 1
ATOM 684 N N . VAL A 1 88 ? -3.621 -15.562 4.484 1 98.44 88 VAL A N 1
ATOM 685 C CA . VAL A 1 88 ? -4.188 -14.477 3.699 1 98.44 88 VAL A CA 1
ATOM 686 C C . VAL A 1 88 ? -3.904 -13.141 4.387 1 98.44 88 VAL A C 1
ATOM 688 O O . VAL A 1 88 ? -4.07 -13.016 5.602 1 98.44 88 VAL A O 1
ATOM 691 N N . THR A 1 89 ? -3.393 -12.211 3.66 1 96.81 89 THR A N 1
ATOM 692 C CA . THR A 1 89 ? -3.184 -10.852 4.133 1 96.81 89 THR A CA 1
ATOM 693 C C . THR A 1 89 ? -3.637 -9.836 3.08 1 96.81 89 THR A C 1
ATOM 695 O O . THR A 1 89 ? -3.422 -10.039 1.884 1 96.81 89 THR A O 1
ATOM 698 N N . ALA A 1 90 ? -4.285 -8.758 3.504 1 97.81 90 ALA A N 1
ATOM 699 C CA . ALA A 1 90 ? -4.781 -7.75 2.572 1 97.81 90 ALA A CA 1
ATOM 700 C C . ALA A 1 90 ? -3.775 -6.613 2.406 1 97.81 90 ALA A C 1
ATOM 702 O O . ALA A 1 90 ? -3.121 -6.211 3.369 1 97.81 90 ALA A O 1
ATOM 703 N N . THR A 1 91 ? -3.65 -6.145 1.198 1 98.44 91 THR A N 1
ATOM 704 C CA . THR A 1 91 ? -3.004 -4.852 1.002 1 98.44 91 THR A CA 1
ATOM 705 C C . THR A 1 91 ? -3.867 -3.725 1.559 1 98.44 91 THR A C 1
ATOM 707 O O . THR A 1 91 ? -5.086 -3.869 1.674 1 98.44 91 THR A O 1
ATOM 710 N N . PRO A 1 92 ? -3.252 -2.623 1.895 1 97.44 92 PRO A N 1
ATOM 711 C CA . PRO A 1 92 ? -4.035 -1.548 2.504 1 97.44 92 PRO A CA 1
ATOM 712 C C . PRO A 1 92 ? -4.898 -0.799 1.489 1 97.44 92 PRO A C 1
ATOM 714 O O . PRO A 1 92 ? -5.785 -0.034 1.873 1 97.44 92 PRO A O 1
ATOM 717 N N . THR A 1 93 ? -4.652 -0.909 0.26 1 98.19 93 THR A N 1
ATOM 718 C CA . THR A 1 93 ? -5.348 -0.289 -0.862 1 98.19 93 THR A CA 1
ATOM 719 C C . THR A 1 93 ? -5.152 -1.104 -2.137 1 98.19 93 THR A C 1
ATOM 721 O O . THR A 1 93 ? -4.328 -2.018 -2.176 1 98.19 93 THR A O 1
ATOM 724 N N . LEU A 1 94 ? -6.012 -0.817 -3.148 1 98.06 94 LEU A N 1
ATOM 725 C CA . LEU A 1 94 ? -5.777 -1.427 -4.453 1 98.06 94 LEU A CA 1
ATOM 726 C C . LEU A 1 94 ? -4.449 -0.959 -5.039 1 98.06 94 LEU A C 1
ATOM 728 O O . LEU A 1 94 ? -4.246 0.239 -5.25 1 98.06 94 LEU A O 1
ATOM 732 N N . LEU A 1 95 ? -3.57 -1.877 -5.203 1 98.62 95 LEU A N 1
ATOM 733 C CA . LEU A 1 95 ? -2.246 -1.603 -5.754 1 98.62 95 LEU A CA 1
ATOM 734 C C . LEU A 1 95 ? -2.172 -2.014 -7.219 1 98.62 95 LEU A C 1
ATOM 736 O O . LEU A 1 95 ? -2.822 -2.975 -7.633 1 98.62 95 LEU A O 1
ATOM 740 N N . SER A 1 96 ? -1.397 -1.246 -8.016 1 97.62 96 SER A N 1
ATOM 741 C CA . SER A 1 96 ? -1.037 -1.71 -9.352 1 97.62 96 SER A CA 1
ATOM 742 C C . SER A 1 96 ? -0.09 -2.904 -9.281 1 97.62 96 SER A C 1
ATOM 744 O O . SER A 1 96 ? 0.292 -3.34 -8.195 1 97.62 96 SER A O 1
ATOM 746 N N . PHE A 1 97 ? 0.227 -3.475 -10.508 1 97.75 97 PHE A N 1
ATOM 747 C CA . PHE A 1 97 ? 1.148 -4.605 -10.539 1 97.75 97 PHE A CA 1
ATOM 748 C C . PHE A 1 97 ? 2.518 -4.203 -10.008 1 97.75 97 PHE A C 1
ATOM 750 O O . PHE A 1 97 ? 3.094 -4.902 -9.172 1 97.75 97 PHE A O 1
ATOM 757 N N . ALA A 1 98 ? 3.064 -3.062 -10.438 1 98.5 98 ALA A N 1
ATOM 758 C CA . ALA A 1 98 ? 4.367 -2.584 -9.984 1 98.5 98 ALA A CA 1
ATOM 759 C C . ALA A 1 98 ? 4.375 -2.357 -8.469 1 98.5 98 ALA A C 1
ATOM 761 O O . ALA A 1 98 ? 5.324 -2.734 -7.785 1 98.5 98 ALA A O 1
ATOM 762 N N . GLN A 1 99 ? 3.324 -1.758 -7.98 1 98.69 99 GLN A N 1
ATOM 763 C CA . GLN A 1 99 ? 3.201 -1.509 -6.547 1 98.69 99 GLN A CA 1
ATOM 764 C C . GLN A 1 99 ? 3.105 -2.816 -5.77 1 98.69 99 GLN A C 1
ATOM 766 O O . GLN A 1 99 ? 3.65 -2.932 -4.668 1 98.69 99 GLN A O 1
ATOM 771 N N . LEU A 1 100 ? 2.398 -3.762 -6.305 1 98.81 100 LEU A N 1
ATOM 772 C CA . LEU A 1 100 ? 2.264 -5.059 -5.656 1 98.81 100 LEU A CA 1
ATOM 773 C C . LEU A 1 100 ? 3.613 -5.766 -5.566 1 98.81 100 LEU A C 1
ATOM 775 O O . LEU A 1 100 ? 3.92 -6.406 -4.559 1 98.81 100 LEU A O 1
ATOM 779 N N . GLN A 1 101 ? 4.406 -5.672 -6.621 1 98.81 101 GLN A N 1
ATOM 780 C CA . GLN A 1 101 ? 5.75 -6.238 -6.57 1 98.81 101 GLN A CA 1
ATOM 781 C C . GLN A 1 101 ? 6.582 -5.582 -5.469 1 98.81 101 GLN A C 1
ATOM 783 O O . GLN A 1 101 ? 7.305 -6.266 -4.742 1 98.81 101 GLN A O 1
ATOM 788 N N . ASN A 1 102 ? 6.5 -4.266 -5.387 1 98.81 102 ASN A N 1
ATOM 789 C CA . ASN A 1 102 ? 7.184 -3.57 -4.305 1 98.81 102 ASN A CA 1
ATOM 790 C C . ASN A 1 102 ? 6.652 -4 -2.939 1 98.81 102 ASN A C 1
ATOM 792 O O . ASN A 1 102 ? 7.414 -4.105 -1.976 1 98.81 102 ASN A O 1
ATOM 796 N N . PHE A 1 103 ? 5.367 -4.242 -2.885 1 98.88 103 PHE A N 1
ATOM 797 C CA . PHE A 1 103 ? 4.762 -4.762 -1.665 1 98.88 103 PHE A CA 1
ATOM 798 C C . PHE A 1 103 ? 5.391 -6.094 -1.271 1 98.88 103 PHE A C 1
ATOM 800 O O . PHE A 1 103 ? 5.707 -6.316 -0.101 1 98.88 103 PHE A O 1
ATOM 807 N N . PHE A 1 104 ? 5.578 -6.969 -2.25 1 98.88 104 PHE A N 1
ATOM 808 C CA . PHE A 1 104 ? 6.203 -8.258 -1.985 1 98.88 104 PHE A CA 1
ATOM 809 C C . PHE A 1 104 ? 7.59 -8.078 -1.383 1 98.88 104 PHE A C 1
ATOM 811 O O . PHE A 1 104 ? 7.938 -8.742 -0.403 1 98.88 104 PHE A O 1
ATOM 818 N N . ILE A 1 105 ? 8.344 -7.184 -1.938 1 98.75 105 ILE A N 1
ATOM 819 C CA . ILE A 1 105 ? 9.703 -6.941 -1.464 1 98.75 105 ILE A CA 1
ATOM 820 C C . ILE A 1 105 ? 9.664 -6.395 -0.038 1 98.75 105 ILE A C 1
ATOM 822 O O . ILE A 1 105 ? 10.406 -6.855 0.831 1 98.75 105 ILE A O 1
ATOM 826 N N . SER A 1 106 ? 8.789 -5.438 0.214 1 98.38 106 SER A N 1
ATOM 827 C CA . SER A 1 106 ? 8.641 -4.875 1.551 1 98.38 106 SER A CA 1
ATOM 828 C C . SER A 1 106 ? 8.188 -5.934 2.551 1 98.38 106 SER A C 1
ATOM 830 O O . SER A 1 106 ? 8.688 -5.984 3.678 1 98.38 106 SER A O 1
ATOM 832 N N . PHE A 1 107 ? 7.23 -6.738 2.135 1 98.44 107 PHE A N 1
ATOM 833 C CA . PHE A 1 107 ? 6.703 -7.816 2.963 1 98.44 107 PHE A CA 1
ATOM 834 C C . PHE A 1 107 ? 7.805 -8.805 3.336 1 98.44 107 PHE A C 1
ATOM 836 O O . PHE A 1 107 ? 7.938 -9.18 4.504 1 98.44 107 PHE A O 1
ATOM 843 N N . ALA A 1 108 ? 8.594 -9.156 2.379 1 98.56 108 ALA A N 1
ATOM 844 C CA . ALA A 1 108 ? 9.719 -10.055 2.609 1 98.56 108 ALA A CA 1
ATOM 845 C C . ALA A 1 108 ? 10.75 -9.422 3.533 1 98.56 108 ALA A C 1
ATOM 847 O O . ALA A 1 108 ? 11.312 -10.094 4.402 1 98.56 108 ALA A O 1
ATOM 848 N N . THR A 1 109 ? 11.008 -8.148 3.348 1 97.94 109 THR A N 1
ATOM 849 C CA . THR A 1 109 ? 11.961 -7.414 4.168 1 97.94 109 THR A CA 1
ATOM 850 C C . THR A 1 109 ? 11.508 -7.375 5.625 1 97.94 109 THR A C 1
ATOM 852 O O . THR A 1 109 ? 12.297 -7.613 6.535 1 97.94 109 THR A O 1
ATOM 855 N N . GLU A 1 110 ? 10.25 -7.113 5.797 1 96.5 110 GLU A N 1
ATOM 856 C CA . GLU A 1 110 ? 9.688 -7.047 7.141 1 96.5 110 GLU A CA 1
ATOM 857 C C . GLU A 1 110 ? 9.766 -8.398 7.84 1 96.5 110 GLU A C 1
ATOM 859 O O . GLU A 1 110 ? 9.961 -8.469 9.055 1 96.5 110 GLU A O 1
ATOM 864 N N . HIS A 1 111 ? 9.586 -9.43 7.059 1 97.44 111 HIS A N 1
ATOM 865 C CA . HIS A 1 111 ? 9.625 -10.781 7.609 1 97.44 111 HIS A CA 1
ATOM 866 C C . HIS A 1 111 ? 11.055 -11.312 7.645 1 97.44 111 HIS A C 1
ATOM 868 O O . HIS A 1 111 ? 11.289 -12.453 8.07 1 97.44 111 HIS A O 1
ATOM 874 N N . GLN A 1 112 ? 12.016 -10.562 7.121 1 97.19 112 GLN A N 1
ATOM 875 C CA . GLN A 1 112 ? 13.438 -10.891 7.113 1 97.19 112 GLN A CA 1
ATOM 876 C C . GLN A 1 112 ? 13.703 -12.156 6.309 1 97.19 112 GLN A C 1
ATOM 878 O O . GLN A 1 112 ? 14.477 -13.023 6.738 1 97.19 112 GLN A O 1
ATOM 883 N N . TRP A 1 113 ? 12.977 -12.312 5.207 1 97.94 113 TRP A N 1
ATOM 884 C CA . TRP A 1 113 ? 13.234 -13.414 4.281 1 97.94 113 TRP A CA 1
ATOM 885 C C . TRP A 1 113 ? 14.391 -13.078 3.344 1 97.94 113 TRP A C 1
ATOM 887 O O . TRP A 1 113 ? 14.344 -12.062 2.635 1 97.94 113 TRP A O 1
ATOM 897 N N . GLU A 1 114 ? 15.352 -13.859 3.322 1 96.12 114 GLU A N 1
ATOM 898 C CA . GLU A 1 114 ? 16.453 -13.672 2.389 1 96.12 114 GLU A CA 1
ATOM 899 C C . GLU A 1 114 ? 15.992 -13.828 0.943 1 96.12 114 GLU A C 1
ATOM 901 O O . GLU A 1 114 ? 16.484 -13.141 0.048 1 96.12 114 GLU A O 1
ATOM 906 N N . ARG A 1 115 ? 15.109 -14.711 0.805 1 97.12 115 ARG A N 1
ATOM 907 C CA . ARG A 1 115 ? 14.523 -14.992 -0.502 1 97.12 115 ARG A CA 1
ATOM 908 C C . ARG A 1 115 ? 13.039 -15.312 -0.379 1 97.12 115 ARG A C 1
ATOM 910 O O . ARG A 1 115 ? 12.578 -15.734 0.683 1 97.12 115 ARG A O 1
ATOM 917 N N . PHE A 1 116 ? 12.344 -15.141 -1.401 1 98.62 116 PHE A N 1
ATOM 918 C CA . PHE A 1 116 ? 10.93 -15.508 -1.463 1 98.62 116 PHE A CA 1
ATOM 919 C C . PHE A 1 116 ? 10.516 -15.828 -2.895 1 98.62 116 PHE A C 1
ATOM 921 O O . PHE A 1 116 ? 11.227 -15.484 -3.842 1 98.62 116 PHE A O 1
ATOM 928 N N . PHE A 1 117 ? 9.43 -16.547 -3.01 1 98.81 117 PHE A N 1
ATOM 929 C CA . PHE A 1 117 ? 8.82 -16.828 -4.305 1 98.81 117 PHE A CA 1
ATOM 930 C C . PHE A 1 117 ? 7.586 -15.961 -4.523 1 98.81 117 PHE A C 1
ATOM 932 O O . PHE A 1 117 ? 6.891 -15.609 -3.568 1 98.81 117 PHE A O 1
ATOM 939 N N . TRP A 1 118 ? 7.363 -15.547 -5.723 1 98.75 118 TRP A N 1
ATOM 940 C CA . TRP A 1 118 ? 6.039 -15.039 -6.07 1 98.75 118 TRP A CA 1
ATOM 941 C C . TRP A 1 118 ? 5.539 -15.672 -7.367 1 98.75 118 TRP A C 1
ATOM 943 O O . TRP A 1 118 ? 6.34 -16.109 -8.203 1 98.75 118 TRP A O 1
ATOM 953 N N . SER A 1 119 ? 4.207 -15.836 -7.484 1 98.69 119 SER A N 1
ATOM 954 C CA . SER A 1 119 ? 3.547 -16.422 -8.641 1 98.69 119 SER A CA 1
ATOM 955 C C . SER A 1 119 ? 2.361 -15.578 -9.094 1 98.69 119 SER A C 1
ATOM 957 O O . SER A 1 119 ? 1.701 -14.938 -8.273 1 98.69 119 SER A O 1
ATOM 959 N N . HIS A 1 120 ? 2.162 -15.609 -10.383 1 97.88 120 HIS A N 1
ATOM 960 C CA . HIS A 1 120 ? 0.885 -15.102 -10.875 1 97.88 120 HIS A CA 1
ATOM 961 C C . HIS A 1 120 ? -0.269 -15.992 -10.43 1 97.88 120 HIS A C 1
ATOM 963 O O . HIS A 1 120 ? -0.098 -17.203 -10.266 1 97.88 120 HIS A O 1
ATOM 969 N N . MET A 1 121 ? -1.389 -15.383 -10.242 1 97.5 121 MET A N 1
ATOM 970 C CA . MET A 1 121 ? -2.543 -16.141 -9.766 1 97.5 121 MET A CA 1
ATOM 971 C C . MET A 1 121 ? -3.131 -17 -10.891 1 97.5 121 MET A C 1
ATOM 973 O O . MET A 1 121 ? -3.941 -17.891 -10.641 1 97.5 121 MET A O 1
ATOM 977 N N . ASP A 1 122 ? -2.811 -16.625 -12.148 1 96.75 122 ASP A N 1
ATOM 978 C CA . ASP A 1 122 ? -3.301 -17.391 -13.297 1 96.75 122 ASP A CA 1
ATOM 979 C C . ASP A 1 122 ? -2.244 -18.375 -13.789 1 96.75 122 ASP A C 1
ATOM 981 O O . ASP A 1 122 ? -2.268 -18.797 -14.953 1 96.75 122 ASP A O 1
ATOM 985 N N . SER A 1 123 ? -1.335 -18.719 -12.945 1 97.88 123 SER A N 1
ATOM 986 C CA . SER A 1 123 ? -0.373 -19.797 -13.203 1 97.88 123 SER A CA 1
ATOM 987 C C . SER A 1 123 ? -0.82 -21.109 -12.57 1 97.88 123 SER A C 1
ATOM 989 O O . SER A 1 123 ? -1.416 -21.109 -11.492 1 97.88 123 SER A O 1
ATOM 991 N N . VAL A 1 124 ? -0.541 -22.203 -13.25 1 98.56 124 VAL A N 1
ATOM 992 C CA . VAL A 1 124 ? -0.792 -23.547 -12.734 1 98.56 124 VAL A CA 1
ATOM 993 C C . VAL A 1 124 ? 0.467 -24.406 -12.875 1 98.56 124 VAL A C 1
ATOM 995 O O . VAL A 1 124 ? 1.059 -24.469 -13.953 1 98.56 124 VAL A O 1
ATOM 998 N N . VAL A 1 125 ? 0.833 -25.031 -11.797 1 98.56 125 VAL A N 1
ATOM 999 C CA . VAL A 1 125 ? 2.068 -25.797 -11.812 1 98.56 125 VAL A CA 1
ATOM 1000 C C . VAL A 1 125 ? 1.742 -27.297 -11.844 1 98.56 125 VAL A C 1
ATOM 1002 O O . VAL A 1 125 ? 0.721 -27.719 -11.305 1 98.56 125 VAL A O 1
ATOM 1005 N N . LEU A 1 126 ? 2.588 -28.016 -12.469 1 97.38 126 LEU A N 1
ATOM 1006 C CA . LEU A 1 126 ? 2.447 -29.469 -12.586 1 97.38 126 LEU A CA 1
ATOM 1007 C C . LEU A 1 126 ? 3.811 -30.141 -12.539 1 97.38 126 LEU A C 1
ATOM 1009 O O . LEU A 1 126 ? 4.688 -29.844 -13.352 1 97.38 126 LEU A O 1
ATOM 1013 N N . SER A 1 127 ? 3.967 -31.094 -11.562 1 96.44 127 SER A N 1
ATOM 1014 C CA . SER A 1 127 ? 5.207 -31.844 -11.445 1 96.44 127 SER A CA 1
ATOM 1015 C C . SER A 1 127 ? 5.402 -32.781 -12.625 1 96.44 127 SER A C 1
ATOM 1017 O O . SER A 1 127 ? 4.43 -33.219 -13.258 1 96.44 127 SER A O 1
ATOM 1019 N N . TYR A 1 128 ? 6.691 -33.094 -12.867 1 94.5 128 TYR A N 1
ATOM 1020 C CA . TYR A 1 128 ? 7.016 -34.094 -13.867 1 94.5 128 TYR A CA 1
ATOM 1021 C C . TYR A 1 128 ? 6.758 -35.5 -13.328 1 94.5 128 TYR A C 1
ATOM 1023 O O . TYR A 1 128 ? 7.699 -36.25 -13.07 1 94.5 128 TYR A O 1
ATOM 1031 N N . GLU A 1 129 ? 5.566 -35.875 -13.328 1 91.25 129 GLU A N 1
ATOM 1032 C CA . GLU A 1 129 ? 5.23 -37.156 -12.703 1 91.25 129 GLU A CA 1
ATOM 1033 C C . GLU A 1 129 ? 5.648 -38.312 -13.586 1 91.25 129 GLU A C 1
ATOM 1035 O O . GLU A 1 129 ? 5.684 -39.469 -13.133 1 91.25 129 GLU A O 1
ATOM 1040 N N . ASN A 1 130 ? 5.953 -38.031 -14.844 1 89.31 130 ASN A N 1
ATOM 1041 C CA . ASN A 1 130 ? 6.371 -39.062 -15.781 1 89.31 130 ASN A CA 1
ATOM 1042 C C . ASN A 1 130 ? 7.871 -39.344 -15.68 1 89.31 130 ASN A C 1
ATOM 1044 O O . ASN A 1 130 ? 8.375 -40.281 -16.281 1 89.31 130 ASN A O 1
ATOM 1048 N N . LYS A 1 131 ? 8.547 -38.562 -14.977 1 90.75 131 LYS A N 1
ATOM 1049 C CA . LYS A 1 131 ? 9.992 -38.719 -14.867 1 90.75 131 LYS A CA 1
ATOM 1050 C C . LYS A 1 131 ? 10.344 -39.75 -13.805 1 90.75 131 LYS A C 1
ATOM 1052 O O . LYS A 1 131 ? 9.641 -39.906 -12.805 1 90.75 131 LYS A O 1
ATOM 1057 N N . VAL A 1 132 ? 11.5 -40.531 -14.039 1 88.62 132 VAL A N 1
ATOM 1058 C CA . VAL A 1 132 ? 12.039 -41.531 -13.117 1 88.62 132 VAL A CA 1
ATOM 1059 C C . VAL A 1 132 ? 13.492 -41.188 -12.797 1 88.62 132 VAL A C 1
ATOM 1061 O O . VAL A 1 132 ? 14.344 -41.156 -13.688 1 88.62 132 VAL A O 1
ATOM 1064 N N . PRO A 1 133 ? 13.844 -40.875 -11.586 1 89.5 133 PRO A N 1
ATOM 1065 C CA . PRO A 1 133 ? 12.945 -40.844 -10.43 1 89.5 133 PRO A CA 1
ATOM 1066 C C . PRO A 1 133 ? 12.039 -39.594 -10.422 1 89.5 133 PRO A C 1
ATOM 1068 O O . PRO A 1 133 ? 12.398 -38.562 -10.992 1 89.5 133 PRO A O 1
ATOM 1071 N N . TYR A 1 134 ? 10.867 -39.844 -9.789 1 90 134 TYR A N 1
ATOM 1072 C CA . TYR A 1 134 ? 9.938 -38.719 -9.648 1 90 134 TYR A CA 1
ATOM 1073 C C . TYR A 1 134 ? 10.406 -37.75 -8.57 1 90 134 TYR A C 1
ATOM 1075 O O . TYR A 1 134 ? 10.75 -38.188 -7.457 1 90 134 TYR A O 1
ATOM 1083 N N . ILE A 1 135 ? 10.484 -36.562 -8.953 1 91 135 ILE A N 1
ATOM 1084 C CA . ILE A 1 135 ? 10.711 -35.438 -8.031 1 91 135 ILE A CA 1
ATOM 1085 C C . ILE A 1 135 ? 9.609 -34.406 -8.203 1 91 135 ILE A C 1
ATOM 1087 O O . ILE A 1 135 ? 9.391 -33.906 -9.305 1 91 135 ILE A O 1
ATOM 1091 N N . SER A 1 136 ? 8.883 -34.188 -7.113 1 95 136 SER A N 1
ATOM 1092 C CA . SER A 1 136 ? 7.836 -33.188 -7.195 1 95 136 SER A CA 1
ATOM 1093 C C . SER A 1 136 ? 8.43 -31.797 -7.461 1 95 136 SER A C 1
ATOM 1095 O O . SER A 1 136 ? 9.625 -31.578 -7.254 1 95 136 SER A O 1
ATOM 1097 N N . LEU A 1 137 ? 7.586 -30.938 -7.965 1 97.06 137 LEU A N 1
ATOM 1098 C CA . LEU A 1 137 ? 8.031 -29.562 -8.195 1 97.06 137 LEU A CA 1
ATOM 1099 C C . LEU A 1 137 ? 8.617 -28.969 -6.922 1 97.06 137 LEU A C 1
ATOM 1101 O O . LEU A 1 137 ? 9.688 -28.344 -6.957 1 97.06 137 LEU A O 1
ATOM 1105 N N . TYR A 1 138 ? 7.984 -29.141 -5.789 1 96.5 138 TYR A N 1
ATOM 1106 C CA . TYR A 1 138 ? 8.461 -28.562 -4.535 1 96.5 138 TYR A CA 1
ATOM 1107 C C . TYR A 1 138 ? 9.789 -29.188 -4.125 1 96.5 138 TYR A C 1
ATOM 1109 O O . TYR A 1 138 ? 10.688 -28.5 -3.643 1 96.5 138 TYR A O 1
ATOM 1117 N N . ASN A 1 139 ? 9.914 -30.516 -4.246 1 94.12 139 ASN A N 1
ATOM 1118 C CA . ASN A 1 139 ? 11.188 -31.141 -3.926 1 94.12 139 ASN A CA 1
ATOM 1119 C C . ASN A 1 139 ? 12.305 -30.641 -4.84 1 94.12 139 ASN A C 1
ATOM 1121 O O . ASN A 1 139 ? 13.453 -30.547 -4.418 1 94.12 139 ASN A O 1
ATOM 1125 N N . GLY A 1 140 ? 11.961 -30.359 -6.09 1 94.94 140 GLY A N 1
ATOM 1126 C CA . GLY A 1 140 ? 12.906 -29.688 -6.965 1 94.94 140 GLY A CA 1
ATOM 1127 C C . GLY A 1 140 ? 13.359 -28.344 -6.438 1 94.94 140 GLY A C 1
ATOM 1128 O O . GLY A 1 140 ? 14.531 -27.984 -6.555 1 94.94 140 GLY A O 1
ATOM 1129 N N . VAL A 1 141 ? 12.438 -27.594 -5.895 1 95.94 141 VAL A N 1
ATOM 1130 C CA . VAL A 1 141 ? 12.75 -26.312 -5.258 1 95.94 141 VAL A CA 1
ATOM 1131 C C . VAL A 1 141 ? 13.727 -26.531 -4.105 1 95.94 141 VAL A C 1
ATOM 1133 O O . VAL A 1 141 ? 14.719 -25.812 -3.973 1 95.94 141 VAL A O 1
ATOM 1136 N N . LEU A 1 142 ? 13.469 -27.547 -3.293 1 93.81 142 LEU A N 1
ATOM 1137 C CA . LEU A 1 142 ? 14.336 -27.828 -2.158 1 93.81 142 LEU A CA 1
ATOM 1138 C C . LEU A 1 142 ? 15.742 -28.172 -2.629 1 93.81 142 LEU A C 1
ATOM 1140 O O . LEU A 1 142 ? 16.734 -27.734 -2.025 1 93.81 142 LEU A O 1
ATOM 1144 N N . GLU A 1 143 ? 15.812 -28.938 -3.672 1 92.38 143 GLU A N 1
ATOM 1145 C CA . GLU A 1 143 ? 17.125 -29.297 -4.219 1 92.38 143 GLU A CA 1
ATOM 1146 C C . GLU A 1 143 ? 17.844 -28.062 -4.734 1 92.38 143 GLU A C 1
ATOM 1148 O O . GLU A 1 143 ? 19.062 -27.906 -4.531 1 92.38 143 GLU A O 1
ATOM 1153 N N . LEU A 1 144 ? 17.125 -27.25 -5.43 1 93.69 144 LEU A N 1
ATOM 1154 C CA . LEU A 1 144 ? 17.703 -26 -5.914 1 93.69 144 LEU A CA 1
ATOM 1155 C C . LEU A 1 144 ? 18.25 -25.172 -4.762 1 93.69 144 LEU A C 1
ATOM 1157 O O . LEU A 1 144 ? 19.391 -24.719 -4.812 1 93.69 144 LEU A O 1
ATOM 1161 N N . LEU A 1 145 ? 17.469 -25 -3.695 1 93 145 LEU A N 1
ATOM 1162 C CA . LEU A 1 145 ? 17.875 -24.172 -2.561 1 93 145 LEU A CA 1
ATOM 1163 C C . LEU A 1 145 ? 19.094 -24.781 -1.86 1 93 145 LEU A C 1
ATOM 1165 O O . LEU A 1 145 ? 19.984 -24.047 -1.43 1 93 145 LEU A O 1
ATOM 1169 N N . ALA A 1 146 ? 19.125 -26.062 -1.767 1 89.69 146 ALA A N 1
ATOM 1170 C CA . ALA A 1 146 ? 20.281 -26.734 -1.176 1 89.69 146 ALA A CA 1
ATOM 1171 C C . ALA A 1 146 ? 21.547 -26.453 -1.978 1 89.69 146 ALA A C 1
ATOM 1173 O O . ALA A 1 146 ? 22.609 -26.219 -1.403 1 89.69 146 ALA A O 1
ATOM 1174 N N . SER A 1 147 ? 21.391 -26.469 -3.24 1 89.5 147 SER A N 1
ATOM 1175 C CA . SER A 1 147 ? 22.531 -26.203 -4.109 1 89.5 147 SER A CA 1
ATOM 1176 C C . SER A 1 147 ? 23 -24.75 -3.982 1 89.5 147 SER A C 1
ATOM 1178 O O . SER A 1 147 ? 24.203 -24.484 -4.043 1 89.5 147 SER A O 1
ATOM 1180 N N . LEU A 1 148 ? 22.109 -23.859 -3.826 1 88.19 148 LEU A N 1
ATOM 1181 C CA . LEU A 1 148 ? 22.438 -22.453 -3.672 1 88.19 148 LEU A CA 1
ATOM 1182 C C . LEU A 1 148 ? 23.156 -22.203 -2.35 1 88.19 148 LEU A C 1
ATOM 1184 O O . LEU A 1 148 ? 24.094 -21.391 -2.283 1 88.19 148 LEU A O 1
ATOM 1188 N N . ASP A 1 149 ? 22.734 -22.891 -1.316 1 84.5 149 ASP A N 1
ATOM 1189 C CA . ASP A 1 149 ? 23.312 -22.703 0.009 1 84.5 149 ASP A CA 1
ATOM 1190 C C . ASP A 1 149 ? 24.719 -23.312 0.077 1 84.5 149 ASP A C 1
ATOM 1192 O O . ASP A 1 149 ? 25.594 -22.781 0.771 1 84.5 149 ASP A O 1
ATOM 1196 N N . HIS A 1 150 ? 24.906 -24.312 -0.635 1 76.94 150 HIS A N 1
ATOM 1197 C CA . HIS A 1 150 ? 26.219 -24.953 -0.678 1 76.94 150 HIS A CA 1
ATOM 1198 C C . HIS A 1 150 ? 27.219 -24.125 -1.484 1 76.94 150 HIS A C 1
ATOM 1200 O O . HIS A 1 150 ? 28.406 -24.062 -1.146 1 76.94 150 HIS A O 1
ATOM 1206 N N . SER A 1 151 ? 26.75 -23.531 -2.504 1 67.69 151 SER A N 1
ATOM 1207 C CA . SER A 1 151 ? 27.609 -22.719 -3.346 1 67.69 151 SER A CA 1
ATOM 1208 C C . SER A 1 151 ? 28.062 -21.453 -2.617 1 67.69 151 SER A C 1
ATOM 1210 O O . SER A 1 151 ? 29.141 -20.922 -2.891 1 67.69 151 SER A O 1
ATOM 1212 N N . THR A 1 152 ? 27.281 -20.797 -1.812 1 59.16 152 THR A N 1
ATOM 1213 C CA . THR A 1 152 ? 27.625 -19.594 -1.075 1 59.16 152 THR A CA 1
ATOM 1214 C C . THR A 1 152 ? 28.797 -19.859 -0.127 1 59.16 152 THR A C 1
ATOM 1216 O O . THR A 1 152 ? 29.531 -18.938 0.228 1 59.16 152 THR A O 1
ATOM 1219 N N . GLY A 1 153 ? 29.094 -21.047 0.369 1 53.81 153 GLY A N 1
ATOM 1220 C CA . GLY A 1 153 ? 30.25 -21.391 1.172 1 53.81 153 GLY A CA 1
ATOM 1221 C C . GLY A 1 153 ? 31.547 -21.406 0.38 1 53.81 153 GLY A C 1
ATOM 1222 O O . GLY A 1 153 ? 32.625 -21.203 0.939 1 53.81 153 GLY A O 1
ATOM 1223 N N . ASP A 1 154 ? 31.609 -21.75 -0.734 1 47.09 154 ASP A N 1
ATOM 1224 C CA . ASP A 1 154 ? 32.844 -21.734 -1.536 1 47.09 154 ASP A CA 1
ATOM 1225 C C . ASP A 1 154 ? 33.031 -20.375 -2.201 1 47.09 154 ASP A C 1
ATOM 1227 O O . ASP A 1 154 ? 32.094 -19.781 -2.707 1 47.09 154 ASP A O 1
ATOM 1231 N N . LYS A 1 155 ? 34 -19.625 -1.822 1 47.84 155 LYS A N 1
ATOM 1232 C CA . LYS A 1 155 ? 34.469 -18.281 -2.211 1 47.84 155 LYS A CA 1
ATOM 1233 C C . LYS A 1 155 ? 34.344 -18.078 -3.719 1 47.84 155 LYS A C 1
ATOM 1235 O O . LYS A 1 155 ? 34.844 -17.094 -4.254 1 47.84 155 LYS A O 1
ATOM 1240 N N . ALA A 1 156 ? 34.156 -19.109 -4.469 1 46.59 156 ALA A N 1
ATOM 1241 C CA . ALA A 1 156 ? 34.25 -18.859 -5.902 1 46.59 156 ALA A CA 1
ATOM 1242 C C . ALA A 1 156 ? 33.156 -17.906 -6.371 1 46.59 156 ALA A C 1
ATOM 1244 O O . ALA A 1 156 ? 32.062 -17.891 -5.805 1 46.59 156 ALA A O 1
ATOM 1245 N N . ALA A 1 157 ? 33.469 -16.828 -7.188 1 47.38 157 ALA A N 1
ATOM 1246 C CA . ALA A 1 157 ? 32.875 -15.68 -7.852 1 47.38 157 ALA A CA 1
ATOM 1247 C C . ALA A 1 157 ? 31.516 -16.047 -8.477 1 47.38 157 ALA A C 1
ATOM 1249 O O . ALA A 1 157 ? 31.391 -16.094 -9.703 1 47.38 157 ALA A O 1
ATOM 1250 N N . GLU A 1 158 ? 30.781 -17.078 -8.094 1 51.78 158 GLU A N 1
ATOM 1251 C CA . GLU A 1 158 ? 29.562 -17.375 -8.836 1 51.78 158 GLU A CA 1
ATOM 1252 C C . GLU A 1 158 ? 28.672 -16.156 -8.93 1 51.78 158 GLU A C 1
ATOM 1254 O O . GLU A 1 158 ? 28.656 -15.312 -8.031 1 51.78 158 GLU A O 1
ATOM 1259 N N . GLU A 1 159 ? 28.125 -15.898 -10.195 1 63.97 159 GLU A N 1
ATOM 1260 C CA . GLU A 1 159 ? 27.266 -14.789 -10.594 1 63.97 159 GLU A CA 1
ATOM 1261 C C . GLU A 1 159 ? 26.125 -14.594 -9.594 1 63.97 159 GLU A C 1
ATOM 1263 O O . GLU A 1 159 ? 25.406 -15.539 -9.273 1 63.97 159 GLU A O 1
ATOM 1268 N N . GLU A 1 160 ? 26.141 -13.508 -8.922 1 88.12 160 GLU A N 1
ATOM 1269 C CA . GLU A 1 160 ? 25.125 -13.172 -7.922 1 88.12 160 GLU A CA 1
ATOM 1270 C C . GLU A 1 160 ? 23.766 -12.992 -8.562 1 88.12 160 GLU A C 1
ATOM 1272 O O . GLU A 1 160 ? 23.578 -12.109 -9.406 1 88.12 160 GLU A O 1
ATOM 1277 N N . TRP A 1 161 ? 22.906 -14.055 -8.406 1 95.44 161 TRP A N 1
ATOM 1278 C CA . TRP A 1 161 ? 21.562 -14.016 -8.984 1 95.44 161 TRP A CA 1
ATOM 1279 C C . TRP A 1 161 ? 20.641 -13.125 -8.156 1 95.44 161 TRP A C 1
ATOM 1281 O O . TRP A 1 161 ? 20.75 -13.078 -6.926 1 95.44 161 TRP A O 1
ATOM 1291 N N . ALA A 1 162 ? 19.797 -12.328 -8.898 1 97.94 162 ALA A N 1
ATOM 1292 C CA . ALA A 1 162 ? 18.734 -11.578 -8.234 1 97.94 162 ALA A CA 1
ATOM 1293 C C . ALA A 1 162 ? 17.391 -12.273 -8.391 1 97.94 162 ALA A C 1
ATOM 1295 O O . ALA A 1 162 ? 16.547 -12.227 -7.488 1 97.94 162 ALA A O 1
ATOM 1296 N N . LEU A 1 163 ? 17.266 -12.906 -9.562 1 98.44 163 LEU A N 1
ATOM 1297 C CA . LEU A 1 163 ? 16 -13.586 -9.875 1 98.44 163 LEU A CA 1
ATOM 1298 C C . LEU A 1 163 ? 16.266 -14.953 -10.5 1 98.44 163 LEU A C 1
ATOM 1300 O O . LEU A 1 163 ? 17.234 -15.125 -11.25 1 98.44 163 LEU A O 1
ATOM 1304 N N . LYS A 1 164 ? 15.453 -15.906 -10.203 1 97.94 164 LYS A N 1
ATOM 1305 C CA . LYS A 1 164 ? 15.352 -17.156 -10.938 1 97.94 164 LYS A CA 1
ATOM 1306 C C . LYS A 1 164 ? 13.945 -17.359 -11.477 1 97.94 164 LYS A C 1
ATOM 1308 O O . LYS A 1 164 ? 12.969 -17.328 -10.727 1 97.94 164 LYS A O 1
ATOM 1313 N N . PHE A 1 165 ? 13.867 -17.531 -12.727 1 98.19 165 PHE A N 1
ATOM 1314 C CA . PHE A 1 165 ? 12.602 -17.703 -13.422 1 98.19 165 PHE A CA 1
ATOM 1315 C C . PHE A 1 165 ? 12.289 -19.172 -13.641 1 98.19 165 PHE A C 1
ATOM 1317 O O . PHE A 1 165 ? 13.164 -19.953 -14.023 1 98.19 165 PHE A O 1
ATOM 1324 N N . PHE A 1 166 ? 11.055 -19.531 -13.328 1 97.81 166 PHE A N 1
ATOM 1325 C CA . PHE A 1 166 ? 10.5 -20.828 -13.68 1 97.81 166 PHE A CA 1
ATOM 1326 C C . PHE A 1 166 ? 9.461 -20.688 -14.781 1 97.81 166 PHE A C 1
ATOM 1328 O O . PHE A 1 166 ? 8.297 -20.391 -14.508 1 97.81 166 PHE A O 1
ATOM 1335 N N . THR A 1 167 ? 9.836 -20.875 -16.078 1 95.06 167 THR A N 1
ATOM 1336 C CA . THR A 1 167 ? 9.055 -20.547 -17.25 1 95.06 167 THR A CA 1
ATOM 1337 C C . THR A 1 167 ? 8.711 -19.062 -17.281 1 95.06 167 THR A C 1
ATOM 1339 O O . THR A 1 167 ? 7.551 -18.688 -17.125 1 95.06 167 THR A O 1
ATOM 1342 N N . TYR A 1 168 ? 9.711 -18.297 -17.578 1 94.38 168 TYR A N 1
ATOM 1343 C CA . TYR A 1 168 ? 9.648 -16.844 -17.453 1 94.38 168 TYR A CA 1
ATOM 1344 C C . TYR A 1 168 ? 9.312 -16.438 -16.016 1 94.38 168 TYR A C 1
ATOM 1346 O O . TYR A 1 168 ? 9.914 -16.922 -15.062 1 94.38 168 TYR A O 1
ATOM 1354 N N . ASP A 1 169 ? 8.484 -15.398 -15.82 1 97 169 ASP A N 1
ATOM 1355 C CA . ASP A 1 169 ? 8.234 -14.93 -14.461 1 97 169 ASP A CA 1
ATOM 1356 C C . ASP A 1 169 ? 6.879 -15.422 -13.953 1 97 169 ASP A C 1
ATOM 1358 O O . ASP A 1 169 ? 6.289 -14.812 -13.062 1 97 169 ASP A O 1
ATOM 1362 N N . ARG A 1 170 ? 6.406 -16.594 -14.547 1 97.5 170 ARG A N 1
ATOM 1363 C CA . ARG A 1 170 ? 5.168 -17.188 -14.039 1 97.5 170 ARG A CA 1
ATOM 1364 C C . ARG A 1 170 ? 5.312 -17.609 -12.586 1 97.5 170 ARG A C 1
ATOM 1366 O O . ARG A 1 170 ? 4.371 -17.469 -11.797 1 97.5 170 ARG A O 1
ATOM 1373 N N . LEU A 1 171 ? 6.402 -18.109 -12.25 1 98.56 171 LEU A N 1
ATOM 1374 C CA . LEU A 1 171 ? 6.941 -18.344 -10.914 1 98.56 171 LEU A CA 1
ATOM 1375 C C . LEU A 1 171 ? 8.367 -17.828 -10.805 1 98.56 171 LEU A C 1
ATOM 1377 O O . LEU A 1 171 ? 9.195 -18.062 -11.688 1 98.56 171 LEU A O 1
ATOM 1381 N N . THR A 1 172 ? 8.617 -17.031 -9.758 1 98.75 172 THR A N 1
ATOM 1382 C CA . THR A 1 172 ? 9.922 -16.391 -9.641 1 98.75 172 THR A CA 1
ATOM 1383 C C . THR A 1 172 ? 10.477 -16.531 -8.227 1 98.75 172 THR A C 1
ATOM 1385 O O . THR A 1 172 ? 9.758 -16.344 -7.25 1 98.75 172 THR A O 1
ATOM 1388 N N . LEU A 1 173 ? 11.68 -17 -8.133 1 98.44 173 LEU A N 1
ATOM 1389 C CA . LEU A 1 173 ? 12.453 -16.891 -6.898 1 98.44 173 LEU A CA 1
ATOM 1390 C C . LEU A 1 173 ? 13.203 -15.555 -6.848 1 98.44 173 LEU A C 1
ATOM 1392 O O . LEU A 1 173 ? 13.898 -15.195 -7.797 1 98.44 173 LEU A O 1
ATOM 1396 N N . VAL A 1 174 ? 13.07 -14.797 -5.762 1 98.56 174 VAL A N 1
ATOM 1397 C CA . VAL A 1 174 ? 13.617 -13.453 -5.633 1 98.56 174 VAL A CA 1
ATOM 1398 C C . VAL A 1 174 ? 14.633 -13.414 -4.492 1 98.56 174 VAL A C 1
ATOM 1400 O O . VAL A 1 174 ? 14.359 -13.906 -3.395 1 98.56 174 VAL A O 1
ATOM 1403 N N . HIS A 1 175 ? 15.828 -12.945 -4.773 1 97.69 175 HIS A N 1
ATOM 1404 C CA . HIS A 1 175 ? 16.766 -12.609 -3.703 1 97.69 175 HIS A CA 1
ATOM 1405 C C . HIS A 1 175 ? 16.484 -11.227 -3.137 1 97.69 175 HIS A C 1
ATOM 1407 O O . HIS A 1 175 ? 16.781 -10.211 -3.775 1 97.69 175 HIS A O 1
ATOM 1413 N N . THR A 1 176 ? 16.031 -11.094 -1.95 1 97.81 176 THR A N 1
ATOM 1414 C CA . THR A 1 176 ? 15.422 -9.891 -1.4 1 97.81 176 THR A CA 1
ATOM 1415 C C . THR A 1 176 ? 16.406 -8.727 -1.414 1 97.81 176 THR A C 1
ATOM 1417 O O . THR A 1 176 ? 16.109 -7.656 -1.957 1 97.81 176 THR A O 1
ATOM 1420 N N . SER A 1 177 ? 17.625 -8.867 -0.877 1 96.69 177 SER A N 1
ATOM 1421 C CA . SER A 1 177 ? 18.562 -7.766 -0.773 1 96.69 177 SER A CA 1
ATOM 1422 C C . SER A 1 177 ? 19.094 -7.355 -2.146 1 96.69 177 SER A C 1
ATOM 1424 O O . SER A 1 177 ? 19.375 -6.18 -2.381 1 96.69 177 SER A O 1
ATOM 1426 N N . ARG A 1 178 ? 19.203 -8.305 -3.055 1 97.25 178 ARG A N 1
ATOM 1427 C CA . ARG A 1 178 ? 19.781 -8 -4.363 1 97.25 178 ARG A CA 1
ATOM 1428 C C . ARG A 1 178 ? 18.781 -7.254 -5.238 1 97.25 178 ARG A C 1
ATOM 1430 O O . ARG A 1 178 ? 19.156 -6.352 -5.988 1 97.25 178 ARG A O 1
ATOM 1437 N N . VAL A 1 179 ? 17.484 -7.641 -5.082 1 97.94 179 VAL A N 1
ATOM 1438 C CA . VAL A 1 179 ? 16.484 -6.883 -5.832 1 97.94 179 VAL A CA 1
ATOM 1439 C C . VAL A 1 179 ? 16.344 -5.48 -5.242 1 97.94 179 VAL A C 1
ATOM 1441 O O . VAL A 1 179 ? 16.094 -4.516 -5.969 1 97.94 179 VAL A O 1
ATOM 1444 N N . LYS A 1 180 ? 16.453 -5.34 -3.928 1 97.44 180 LYS A N 1
ATOM 1445 C CA . LYS A 1 180 ? 16.453 -4.012 -3.322 1 97.44 180 LYS A CA 1
ATOM 1446 C C . LYS A 1 180 ? 17.609 -3.16 -3.852 1 97.44 180 LYS A C 1
ATOM 1448 O O . LYS A 1 180 ? 17.453 -1.953 -4.051 1 97.44 180 LYS A O 1
ATOM 1453 N N . ALA A 1 181 ? 18.734 -3.803 -4.098 1 95.88 181 ALA A N 1
ATOM 1454 C CA . ALA A 1 181 ? 19.906 -3.092 -4.617 1 95.88 181 ALA A CA 1
ATOM 1455 C C . ALA A 1 181 ? 19.656 -2.596 -6.039 1 95.88 181 ALA A C 1
ATOM 1457 O O . ALA A 1 181 ? 20.172 -1.549 -6.438 1 95.88 181 ALA A O 1
ATOM 1458 N N . VAL A 1 182 ? 18.906 -3.344 -6.805 1 96.5 182 VAL A N 1
ATOM 1459 C CA . VAL A 1 182 ? 18.531 -2.932 -8.156 1 96.5 182 VAL A CA 1
ATOM 1460 C C . VAL A 1 182 ? 17.625 -1.713 -8.094 1 96.5 182 VAL A C 1
ATOM 1462 O O . VAL A 1 182 ? 17.719 -0.812 -8.93 1 96.5 182 VAL A O 1
ATOM 1465 N N . GLY A 1 183 ? 16.703 -1.695 -7.086 1 96.5 183 GLY A N 1
ATOM 1466 C CA . GLY A 1 183 ? 15.766 -0.602 -6.922 1 96.5 183 GLY A CA 1
ATOM 1467 C C . GLY A 1 183 ? 14.312 -1.048 -7.012 1 96.5 183 GLY A C 1
ATOM 1468 O O . GLY A 1 183 ? 14.031 -2.182 -7.402 1 96.5 183 GLY A O 1
ATOM 1469 N N . ALA A 1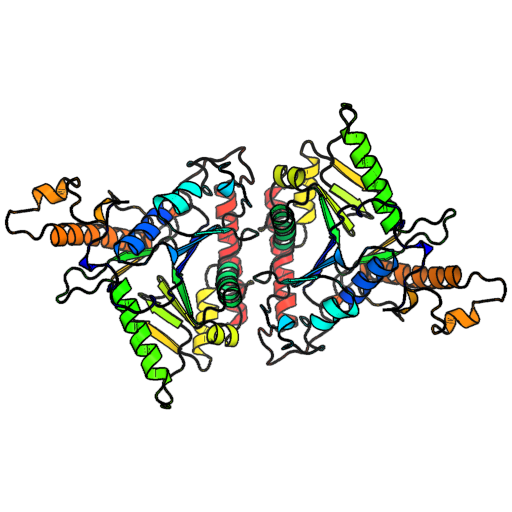 184 ? 13.445 -0.168 -6.715 1 97.25 184 ALA A N 1
ATOM 1470 C CA . ALA A 1 184 ? 12.023 -0.482 -6.68 1 97.25 184 ALA A CA 1
ATOM 1471 C C . ALA A 1 184 ? 11.461 -0.641 -8.086 1 97.25 184 ALA A C 1
ATOM 1473 O O . ALA A 1 184 ? 11.953 -0.029 -9.039 1 97.25 184 ALA A O 1
ATOM 1474 N N . TRP A 1 185 ? 10.438 -1.528 -8.242 1 98.19 185 TRP A N 1
ATOM 1475 C CA . TRP A 1 185 ? 9.633 -1.472 -9.453 1 98.19 185 TRP A CA 1
ATOM 1476 C C . TRP A 1 185 ? 9.086 -0.066 -9.68 1 98.19 185 TRP A C 1
ATOM 1478 O O . TRP A 1 185 ? 8.641 0.595 -8.734 1 98.19 185 TRP A O 1
ATOM 1488 N N . ASP A 1 186 ? 9.172 0.439 -10.883 1 96.88 186 ASP A N 1
ATOM 1489 C CA . ASP A 1 186 ? 8.742 1.796 -11.203 1 96.88 186 ASP A CA 1
ATOM 1490 C C . ASP A 1 186 ? 7.219 1.909 -11.164 1 96.88 186 ASP A C 1
ATOM 1492 O O . ASP A 1 186 ? 6.535 1.416 -12.062 1 96.88 186 ASP A O 1
ATOM 1496 N N . THR A 1 187 ? 6.719 2.635 -10.203 1 96.38 187 THR A N 1
ATOM 1497 C CA . THR A 1 187 ? 5.273 2.689 -10 1 96.38 187 THR A CA 1
ATOM 1498 C C . THR A 1 187 ? 4.609 3.549 -11.07 1 96.38 187 THR A C 1
ATOM 1500 O O . THR A 1 187 ? 3.387 3.52 -11.227 1 96.38 187 THR A O 1
ATOM 1503 N N . PHE A 1 188 ? 5.367 4.289 -11.883 1 95.12 188 PHE A N 1
ATOM 1504 C CA . PHE A 1 188 ? 4.824 5.062 -12.992 1 95.12 188 PHE A CA 1
ATOM 1505 C C . PHE A 1 188 ? 4.598 4.176 -14.211 1 95.12 188 PHE A C 1
ATOM 1507 O O . PHE A 1 188 ? 3.98 4.602 -15.188 1 95.12 188 PHE A O 1
ATOM 1514 N N . ILE A 1 189 ? 5.133 2.986 -14.195 1 96.19 189 ILE A N 1
ATOM 1515 C CA . ILE A 1 189 ? 4.789 1.92 -15.133 1 96.19 189 ILE A CA 1
ATOM 1516 C C . ILE A 1 189 ? 3.967 0.852 -14.422 1 96.19 189 ILE A C 1
ATOM 1518 O O . ILE A 1 189 ? 4.484 -0.21 -14.07 1 96.19 189 ILE A O 1
ATOM 1522 N N . PRO A 1 190 ? 2.744 1.124 -14.266 1 96.12 190 PRO A N 1
ATOM 1523 C CA . PRO A 1 190 ? 1.965 0.423 -13.242 1 96.12 190 PRO A CA 1
ATOM 1524 C C . PRO A 1 190 ? 1.693 -1.036 -13.602 1 96.12 190 PRO A C 1
ATOM 1526 O O . PRO A 1 190 ? 1.561 -1.882 -12.719 1 96.12 190 PRO A O 1
ATOM 1529 N N . TYR A 1 191 ? 1.479 -1.434 -14.898 1 94.62 191 TYR A N 1
ATOM 1530 C CA . TYR A 1 191 ? 1.097 -2.785 -15.289 1 94.62 191 TYR A CA 1
ATOM 1531 C C . TYR A 1 191 ? 1.999 -3.303 -16.406 1 94.62 191 TYR A C 1
ATOM 1533 O O . TYR A 1 191 ? 3.197 -3.51 -16.203 1 94.62 191 TYR A O 1
ATOM 1541 N N . TYR A 1 192 ? 1.482 -3.291 -17.578 1 92.56 192 TYR A N 1
ATOM 1542 C CA . TYR A 1 192 ? 2.279 -3.799 -18.688 1 92.56 192 TYR A CA 1
ATOM 1543 C C . TYR A 1 192 ? 3.57 -3.004 -18.844 1 92.56 192 TYR A C 1
ATOM 1545 O O . TYR A 1 192 ? 3.578 -1.782 -18.672 1 92.56 192 TYR A O 1
ATOM 1553 N N . TYR A 1 193 ? 4.605 -3.693 -19.062 1 95.31 193 TYR A N 1
ATOM 1554 C CA . TYR A 1 193 ? 5.941 -3.162 -19.312 1 95.31 193 TYR A CA 1
ATOM 1555 C C . TYR A 1 193 ? 6.676 -2.9 -18 1 95.31 193 TYR A C 1
ATOM 1557 O O . TYR A 1 193 ? 7.867 -2.576 -18 1 95.31 193 TYR A O 1
ATOM 1565 N N . SER A 1 194 ? 5.969 -3.018 -16.906 1 97.12 194 SER A N 1
ATOM 1566 C CA . SER A 1 194 ? 6.645 -2.9 -15.617 1 97.12 194 SER A CA 1
ATOM 1567 C C . SER A 1 194 ? 7.746 -3.945 -15.469 1 97.12 194 SER A C 1
ATOM 1569 O O . SER A 1 194 ? 8.828 -3.646 -14.969 1 97.12 194 SER A O 1
ATOM 1571 N N . ASP A 1 195 ? 7.426 -5.18 -15.906 1 96.94 195 ASP A N 1
ATOM 1572 C CA . ASP A 1 195 ? 8.406 -6.262 -15.844 1 96.94 195 ASP A CA 1
ATOM 1573 C C . ASP A 1 195 ? 9.578 -5.992 -16.781 1 96.94 195 ASP A C 1
ATOM 1575 O O . ASP A 1 195 ? 10.734 -6.203 -16.406 1 96.94 195 ASP A O 1
ATOM 1579 N N . CYS A 1 196 ? 9.25 -5.457 -18 1 96.81 196 CYS A N 1
ATOM 1580 C CA . CYS A 1 196 ? 10.312 -5.109 -18.938 1 96.81 196 CYS A CA 1
ATOM 1581 C C . CYS A 1 196 ? 11.289 -4.113 -18.312 1 96.81 196 CYS A C 1
ATOM 1583 O O . CYS A 1 196 ? 12.5 -4.262 -18.453 1 96.81 196 CYS A O 1
ATOM 1585 N N . ASP A 1 197 ? 10.758 -3.135 -17.672 1 97.88 197 ASP A N 1
ATOM 1586 C CA . ASP A 1 197 ? 11.578 -2.123 -17.016 1 97.88 197 ASP A CA 1
ATOM 1587 C C . ASP A 1 197 ? 12.461 -2.748 -15.945 1 97.88 197 ASP A C 1
ATOM 1589 O O . ASP A 1 197 ? 13.68 -2.564 -15.953 1 97.88 197 ASP A O 1
ATOM 1593 N N . PHE A 1 198 ? 11.883 -3.475 -15.047 1 98.44 198 PHE A N 1
ATOM 1594 C CA . PHE A 1 198 ? 12.625 -4.004 -13.906 1 98.44 198 PHE A CA 1
ATOM 1595 C C . PHE A 1 198 ? 13.656 -5.031 -14.352 1 98.44 198 PHE A C 1
ATOM 1597 O O . PHE A 1 198 ? 14.797 -5.008 -13.906 1 98.44 198 PHE A O 1
ATOM 1604 N N . TYR A 1 199 ? 13.234 -5.969 -15.219 1 98.12 199 TYR A N 1
ATOM 1605 C CA . TYR A 1 199 ? 14.148 -7.023 -15.648 1 98.12 199 TYR A CA 1
ATOM 1606 C C . TYR A 1 199 ? 15.312 -6.445 -16.438 1 98.12 199 TYR A C 1
ATOM 1608 O O . TYR A 1 199 ? 16.438 -6.934 -16.344 1 98.12 199 TYR A O 1
ATOM 1616 N N . LEU A 1 200 ? 15.016 -5.449 -17.234 1 97.62 200 LEU A N 1
ATOM 1617 C CA . LEU A 1 200 ? 16.094 -4.777 -17.953 1 97.62 200 LEU A CA 1
ATOM 1618 C C . LEU A 1 200 ? 17.094 -4.168 -16.969 1 97.62 200 LEU A C 1
ATOM 1620 O O . LEU A 1 200 ? 18.312 -4.25 -17.188 1 97.62 200 LEU A O 1
ATOM 1624 N N . ARG A 1 201 ? 16.672 -3.57 -15.914 1 97.25 201 ARG A N 1
ATOM 1625 C CA . ARG A 1 201 ? 17.547 -2.975 -14.922 1 97.25 201 ARG A CA 1
ATOM 1626 C C . ARG A 1 201 ? 18.359 -4.047 -14.203 1 97.25 201 ARG A C 1
ATOM 1628 O O . ARG A 1 201 ? 19.516 -3.816 -13.852 1 97.25 201 ARG A O 1
ATOM 1635 N N . VAL A 1 202 ? 17.734 -5.211 -13.969 1 97.69 202 VAL A N 1
ATOM 1636 C CA . VAL A 1 202 ? 18.5 -6.32 -13.414 1 97.69 202 VAL A CA 1
ATOM 1637 C C . VAL A 1 202 ? 19.609 -6.703 -14.391 1 97.69 202 VAL A C 1
ATOM 1639 O O . VAL A 1 202 ? 20.766 -6.867 -13.984 1 97.69 202 VAL A O 1
ATOM 1642 N N . TYR A 1 203 ? 19.266 -6.773 -15.664 1 95.94 203 TYR A N 1
ATOM 1643 C CA . TYR A 1 203 ? 20.234 -7.129 -16.703 1 95.94 203 TYR A CA 1
ATOM 1644 C C . TYR A 1 203 ? 21.375 -6.117 -16.75 1 95.94 203 TYR A C 1
ATOM 1646 O O . TYR A 1 203 ? 22.531 -6.48 -17.016 1 95.94 203 TYR A O 1
ATOM 1654 N N . LEU A 1 204 ? 21.094 -4.898 -16.516 1 96.06 204 LEU A N 1
ATOM 1655 C CA . LEU A 1 204 ? 22.078 -3.822 -16.609 1 96.06 204 LEU A CA 1
ATOM 1656 C C . LEU A 1 204 ? 22.875 -3.705 -15.312 1 96.06 204 LEU A C 1
ATOM 1658 O O . LEU A 1 204 ? 23.844 -2.959 -15.242 1 96.06 204 LEU A O 1
ATOM 1662 N N . SER A 1 205 ? 22.453 -4.395 -14.281 1 95.19 205 SER A N 1
ATOM 1663 C CA . SER A 1 205 ? 23.156 -4.41 -13.008 1 95.19 205 SER A CA 1
ATOM 1664 C C . SER A 1 205 ? 24.234 -5.496 -12.992 1 95.19 205 SER A C 1
ATOM 1666 O O . SER A 1 205 ? 24.594 -6.047 -14.039 1 95.19 205 SER A O 1
ATOM 1668 N N . SER A 1 206 ? 24.797 -5.742 -11.781 1 93.88 206 SER A N 1
ATOM 1669 C CA . SER A 1 206 ? 25.812 -6.777 -11.641 1 93.88 206 SER A CA 1
ATOM 1670 C C . SER A 1 206 ? 25.188 -8.141 -11.352 1 93.88 206 SER A C 1
ATOM 1672 O O . SER A 1 206 ? 25.891 -9.148 -11.266 1 93.88 206 SER A O 1
ATOM 1674 N N . TYR A 1 207 ? 23.828 -8.156 -11.234 1 96.31 207 TYR A N 1
ATOM 1675 C CA . TYR A 1 207 ? 23.141 -9.391 -10.898 1 96.31 207 TYR A CA 1
ATOM 1676 C C . TYR A 1 207 ? 22.609 -10.078 -12.148 1 96.31 207 TYR A C 1
ATOM 1678 O O . TYR A 1 207 ? 22.547 -9.461 -13.219 1 96.31 207 TYR A O 1
ATOM 1686 N N . THR A 1 208 ? 22.219 -11.367 -11.984 1 96.19 208 THR A N 1
ATOM 1687 C CA . THR A 1 208 ? 21.734 -12.125 -13.133 1 96.19 208 THR A CA 1
ATOM 1688 C C . THR A 1 208 ? 20.312 -12.617 -12.898 1 96.19 208 THR A C 1
ATOM 1690 O O . THR A 1 208 ? 19.844 -12.672 -11.758 1 96.19 208 THR A O 1
ATOM 1693 N N . ILE A 1 209 ? 19.656 -12.836 -13.969 1 97.5 209 ILE A N 1
ATOM 1694 C CA . ILE A 1 209 ? 18.422 -13.609 -14.016 1 97.5 209 ILE A CA 1
ATOM 1695 C C . ILE A 1 209 ? 18.688 -14.992 -14.586 1 97.5 209 ILE A C 1
ATOM 1697 O O . ILE A 1 209 ? 19.25 -15.125 -15.68 1 97.5 209 ILE A O 1
ATOM 1701 N N . GLN A 1 210 ? 18.375 -15.992 -13.867 1 96.75 210 GLN A N 1
ATOM 1702 C CA . GLN A 1 210 ? 18.625 -17.359 -14.312 1 96.75 210 GLN A CA 1
ATOM 1703 C C . GLN A 1 210 ? 17.312 -18.109 -14.562 1 96.75 210 GLN A C 1
ATOM 1705 O O . GLN A 1 210 ? 16.297 -17.797 -13.938 1 96.75 210 GLN A O 1
ATOM 1710 N N . HIS A 1 211 ? 17.344 -19.016 -15.445 1 96.81 211 HIS A N 1
ATOM 1711 C CA . HIS A 1 211 ? 16.188 -19.844 -15.789 1 96.81 211 HIS A CA 1
ATOM 1712 C C . HIS A 1 211 ? 16.344 -21.266 -15.289 1 96.81 211 HIS A C 1
ATOM 1714 O O . HIS A 1 211 ? 17.375 -21.906 -15.547 1 96.81 211 HIS A O 1
ATOM 1720 N N . ILE A 1 212 ? 15.383 -21.688 -14.578 1 96.88 212 ILE A N 1
ATOM 1721 C CA . ILE A 1 212 ? 15.445 -23 -13.938 1 96.88 212 ILE A CA 1
ATOM 1722 C C . ILE A 1 212 ? 14.234 -23.828 -14.352 1 96.88 212 ILE A C 1
ATOM 1724 O O . ILE A 1 212 ? 13.117 -23.328 -14.43 1 96.88 212 ILE A O 1
ATOM 1728 N N . ASP A 1 213 ? 14.461 -25.047 -14.625 1 95.81 213 ASP A N 1
ATOM 1729 C CA . ASP A 1 213 ? 13.406 -25.984 -14.992 1 95.81 213 ASP A CA 1
ATOM 1730 C C . ASP A 1 213 ? 13.148 -26.984 -13.867 1 95.81 213 ASP A C 1
ATOM 1732 O O . ASP A 1 213 ? 14 -27.828 -13.562 1 95.81 213 ASP A O 1
ATOM 1736 N N . ILE A 1 214 ? 11.969 -26.906 -13.234 1 94.94 214 ILE A N 1
ATOM 1737 C CA . ILE A 1 214 ? 11.68 -27.812 -12.125 1 94.94 214 ILE A CA 1
ATOM 1738 C C . ILE A 1 214 ? 10.305 -28.453 -12.328 1 94.94 214 ILE A C 1
ATOM 1740 O O . ILE A 1 214 ? 9.812 -29.156 -11.453 1 94.94 214 ILE A O 1
ATOM 1744 N N . GLY A 1 215 ? 9.609 -28.156 -13.367 1 96.25 215 GLY A N 1
ATOM 1745 C CA . GLY A 1 215 ? 8.258 -28.609 -13.664 1 96.25 215 GLY A CA 1
ATOM 1746 C C . GLY A 1 215 ? 7.555 -27.75 -14.695 1 96.25 215 GLY A C 1
ATOM 1747 O O . GLY A 1 215 ? 8.125 -26.781 -15.195 1 96.25 215 GLY A O 1
ATOM 1748 N N . TYR A 1 216 ? 6.348 -28.188 -15.023 1 97.38 216 TYR A N 1
ATOM 1749 C CA . TYR A 1 216 ? 5.547 -27.359 -15.922 1 97.38 216 TYR A CA 1
ATOM 1750 C C . TYR A 1 216 ? 4.883 -26.219 -15.172 1 97.38 216 TYR A C 1
ATOM 1752 O O . TYR A 1 216 ? 4.348 -26.406 -14.078 1 97.38 216 TYR A O 1
ATOM 1760 N N . ILE A 1 217 ? 4.992 -25.078 -15.688 1 98.25 217 ILE A N 1
ATOM 1761 C CA . ILE A 1 217 ? 4.277 -23.922 -15.164 1 98.25 217 ILE A CA 1
ATOM 1762 C C . ILE A 1 217 ? 3.471 -23.266 -16.281 1 98.25 217 ILE A C 1
ATOM 1764 O O . ILE A 1 217 ? 4.035 -22.609 -17.172 1 98.25 217 ILE A O 1
ATOM 1768 N N . TYR A 1 218 ? 2.191 -23.359 -16.188 1 97.69 218 TYR A N 1
ATOM 1769 C CA . TYR A 1 218 ? 1.283 -22.922 -17.25 1 97.69 218 TYR A CA 1
ATOM 1770 C C . TYR A 1 218 ? 0.718 -21.531 -16.938 1 97.69 218 TYR A C 1
ATOM 1772 O O . TYR A 1 218 ? 0.601 -21.156 -15.758 1 97.69 218 TYR A O 1
ATOM 1780 N N . ASP A 1 219 ? 0.461 -20.766 -17.906 1 96.06 219 ASP A N 1
ATOM 1781 C CA . ASP A 1 219 ? -0.285 -19.5 -17.875 1 96.06 219 ASP A CA 1
ATOM 1782 C C . ASP A 1 219 ? -1.685 -19.688 -18.469 1 96.06 219 ASP A C 1
ATOM 1784 O O . ASP A 1 219 ? -1.854 -19.75 -19.688 1 96.06 219 ASP A O 1
ATOM 1788 N N . VAL A 1 220 ? -2.709 -19.703 -17.594 1 94.94 220 VAL A N 1
ATOM 1789 C CA . VAL A 1 220 ? -4.02 -20.156 -18.047 1 94.94 220 VAL A CA 1
ATOM 1790 C C . VAL A 1 220 ? -5.059 -19.062 -17.812 1 94.94 220 VAL A C 1
ATOM 1792 O O . VAL A 1 220 ? -4.922 -18.25 -16.891 1 94.94 220 VAL A O 1
ATOM 1795 N N . GLY A 1 221 ? -6.082 -19.031 -18.625 1 91.81 221 GLY A N 1
ATOM 1796 C CA . GLY A 1 221 ? -7.16 -18.062 -18.5 1 91.81 221 GLY A CA 1
ATOM 1797 C C . GLY A 1 221 ? -8.5 -18.703 -18.172 1 91.81 221 GLY A C 1
ATOM 1798 O O . GLY A 1 221 ? -9.539 -18.047 -18.234 1 91.81 221 GLY A O 1
ATOM 1799 N N . ASP A 1 222 ? -8.445 -20.062 -17.922 1 93.56 222 ASP A N 1
ATOM 1800 C CA . ASP A 1 222 ? -9.656 -20.812 -17.609 1 93.56 222 ASP A CA 1
ATOM 1801 C C . ASP A 1 222 ? -9.344 -21.984 -16.672 1 93.56 222 ASP A C 1
ATOM 1803 O O . ASP A 1 222 ? -8.195 -22.188 -16.281 1 93.56 222 ASP A O 1
ATOM 1807 N N . LEU A 1 223 ? -10.422 -22.75 -16.344 1 95.5 223 LEU A N 1
ATOM 1808 C CA . LEU A 1 223 ? -10.312 -23.812 -15.352 1 95.5 223 LEU A CA 1
ATOM 1809 C C . LEU A 1 223 ? -10.227 -25.172 -16.031 1 95.5 223 LEU A C 1
ATOM 1811 O O . LEU A 1 223 ? -10.812 -25.375 -17.094 1 95.5 223 LEU A O 1
ATOM 1815 N N . VAL A 1 224 ? -9.492 -26.062 -15.461 1 95.44 224 VAL A N 1
ATOM 1816 C CA . VAL A 1 224 ? -9.625 -27.469 -15.836 1 95.44 224 VAL A CA 1
ATOM 1817 C C . VAL A 1 224 ? -11.023 -27.969 -15.469 1 95.44 224 VAL A C 1
ATOM 1819 O O . VAL A 1 224 ? -11.695 -27.375 -14.617 1 95.44 224 VAL A O 1
ATOM 1822 N N . PRO A 1 225 ? -11.461 -28.969 -16.109 1 91.81 225 PRO A N 1
ATOM 1823 C CA . PRO A 1 225 ? -12.844 -29.406 -15.898 1 91.81 225 PRO A CA 1
ATOM 1824 C C . PRO A 1 225 ? -13.125 -29.844 -14.461 1 91.81 225 PRO A C 1
ATOM 1826 O O . PRO A 1 225 ? -14.258 -29.75 -13.992 1 91.81 225 PRO A O 1
ATOM 1829 N N . ASP A 1 226 ? -12.102 -30.328 -13.797 1 92.06 226 ASP A N 1
ATOM 1830 C CA . ASP A 1 226 ? -12.234 -30.828 -12.43 1 92.06 226 ASP A CA 1
ATOM 1831 C C . ASP A 1 226 ? -10.938 -30.625 -11.648 1 92.06 226 ASP A C 1
ATOM 1833 O O . ASP A 1 226 ? -9.914 -31.234 -11.969 1 92.06 226 ASP A O 1
ATOM 1837 N N . LEU A 1 227 ? -11.047 -29.891 -10.492 1 93.19 227 LEU A N 1
ATOM 1838 C CA . LEU A 1 227 ? -9.859 -29.562 -9.711 1 93.19 227 LEU A CA 1
ATOM 1839 C C . LEU A 1 227 ? -9.344 -30.797 -8.969 1 93.19 227 LEU A C 1
ATOM 1841 O O . LEU A 1 227 ? -8.195 -30.828 -8.523 1 93.19 227 LEU A O 1
ATOM 1845 N N . SER A 1 228 ? -10.164 -31.828 -8.82 1 90.06 228 SER A N 1
ATOM 1846 C CA . SER A 1 228 ? -9.734 -33.031 -8.141 1 90.06 228 SER A CA 1
ATOM 1847 C C . SER A 1 228 ? -8.648 -33.75 -8.93 1 90.06 228 SER A C 1
ATOM 1849 O O . SER A 1 228 ? -7.961 -34.625 -8.398 1 90.06 228 SER A O 1
ATOM 1851 N N . LEU A 1 229 ? -8.5 -33.375 -10.219 1 91.25 229 LEU A N 1
ATOM 1852 C CA . LEU A 1 229 ? -7.48 -33.969 -11.078 1 91.25 229 LEU A CA 1
ATOM 1853 C C . LEU A 1 229 ? -6.082 -33.688 -10.547 1 91.25 229 LEU A C 1
ATOM 1855 O O . LEU A 1 229 ? -5.117 -34.344 -10.922 1 91.25 229 LEU A O 1
ATOM 1859 N N . PHE A 1 230 ? -5.926 -32.719 -9.688 1 93.56 230 PHE A N 1
ATOM 1860 C CA . PHE A 1 230 ? -4.617 -32.375 -9.141 1 93.56 230 PHE A CA 1
ATOM 1861 C C . PHE A 1 230 ? -4.184 -33.406 -8.109 1 93.56 230 PHE A C 1
ATOM 1863 O O . PHE A 1 230 ? -2.996 -33.531 -7.793 1 93.56 230 PHE A O 1
ATOM 1870 N N . PHE A 1 231 ? -5.098 -34.156 -7.59 1 91.06 231 PHE A N 1
ATOM 1871 C CA . PHE A 1 231 ? -4.828 -35.062 -6.473 1 91.06 231 PHE A CA 1
ATOM 1872 C C . PHE A 1 231 ? -4.914 -36.531 -6.914 1 91.06 231 PHE A C 1
ATOM 1874 O O . PHE A 1 231 ? -5.664 -36.844 -7.836 1 91.06 231 PHE A O 1
ATOM 1881 N N . PRO A 1 232 ? -4.121 -37.344 -6.195 1 84.19 232 PRO A N 1
ATOM 1882 C CA . PRO A 1 232 ? -4.156 -38.75 -6.562 1 84.19 232 PRO A CA 1
ATOM 1883 C C . PRO A 1 232 ? -5.457 -39.438 -6.152 1 84.19 232 PRO A C 1
ATOM 1885 O O . PRO A 1 232 ? -6.176 -38.938 -5.281 1 84.19 232 PRO A O 1
ATOM 1888 N N . ASN A 1 233 ? -5.672 -40.688 -6.723 1 69.69 233 ASN A N 1
ATOM 1889 C CA . ASN A 1 233 ? -6.707 -41.656 -6.418 1 69.69 233 ASN A CA 1
ATOM 1890 C C . ASN A 1 233 ? -8.102 -41.062 -6.547 1 69.69 233 ASN A C 1
ATOM 1892 O O . ASN A 1 233 ? -9.031 -41.5 -5.855 1 69.69 233 ASN A O 1
ATOM 1896 N N . HIS A 1 234 ? -8.109 -39.938 -7.379 1 62.72 234 HIS A N 1
ATOM 1897 C CA . HIS A 1 234 ? -9.484 -39.469 -7.473 1 62.72 234 HIS A CA 1
ATOM 1898 C C . HIS A 1 234 ? -10.258 -40.219 -8.539 1 62.72 234 HIS A C 1
ATOM 1900 O O . HIS A 1 234 ? -9.812 -40.312 -9.68 1 62.72 234 HIS A O 1
ATOM 1906 N N . THR A 1 235 ? -11.039 -41.156 -8.125 1 57.25 235 THR A N 1
ATOM 1907 C CA . THR A 1 235 ? -11.836 -42.094 -8.938 1 57.25 235 THR A CA 1
ATOM 1908 C C . THR A 1 235 ? -12.961 -41.312 -9.648 1 57.25 235 THR A C 1
ATOM 1910 O O . THR A 1 235 ? -13.617 -41.875 -10.539 1 57.25 235 THR A O 1
ATOM 1913 N N . GLY A 1 236 ? -13.031 -40.156 -9.461 1 56.16 236 GLY A N 1
ATOM 1914 C CA . GLY A 1 236 ? -14.273 -39.562 -9.906 1 56.16 236 GLY A CA 1
ATOM 1915 C C . GLY A 1 236 ? -14.203 -39.031 -11.328 1 56.16 236 GLY A C 1
ATOM 1916 O O . GLY A 1 236 ? -15.188 -38.5 -11.844 1 56.16 236 GLY A O 1
ATOM 1917 N N . TYR A 1 237 ? -13.023 -39.062 -11.922 1 61.88 237 TYR A N 1
ATOM 1918 C CA . TYR A 1 237 ? -13.039 -38.469 -13.266 1 61.88 237 TYR A CA 1
ATOM 1919 C C . TYR A 1 237 ? -13.266 -39.562 -14.32 1 61.88 237 TYR A C 1
ATOM 1921 O O . TYR A 1 237 ? -12.359 -40.344 -14.594 1 61.88 237 TYR A O 1
ATOM 1929 N N . PRO A 1 238 ? -14.523 -39.719 -14.758 1 60.44 238 PRO A N 1
ATOM 1930 C CA . PRO A 1 238 ? -14.938 -40.812 -15.633 1 60.44 238 PRO A CA 1
ATOM 1931 C C . PRO A 1 238 ? -13.938 -41.062 -16.766 1 60.44 238 PRO A C 1
ATOM 1933 O O . PRO A 1 238 ? -13.727 -42.219 -17.141 1 60.44 238 PRO A O 1
ATOM 1936 N N . GLU A 1 239 ? -13.375 -40.031 -17.312 1 61.84 239 GLU A N 1
ATOM 1937 C CA . GLU A 1 239 ? -12.461 -40.281 -18.422 1 61.84 239 GLU A CA 1
ATOM 1938 C C . GLU A 1 239 ? -11.266 -41.125 -17.984 1 61.84 239 GLU A C 1
ATOM 1940 O O . GLU A 1 239 ? -10.68 -41.844 -18.797 1 61.84 239 GLU A O 1
ATOM 1945 N N . LEU A 1 240 ? -11.008 -41.062 -16.688 1 64.44 240 LEU A N 1
ATOM 1946 C CA . LEU A 1 240 ? -9.891 -41.844 -16.172 1 64.44 240 LEU A CA 1
ATOM 1947 C C . LEU A 1 240 ? -10.25 -43.344 -16.078 1 64.44 240 LEU A C 1
ATOM 1949 O O . LEU A 1 240 ? -9.398 -44.188 -16.281 1 64.44 240 LEU A O 1
ATOM 1953 N N . ASN A 1 241 ? -11.5 -43.469 -15.781 1 61.88 241 ASN A N 1
ATOM 1954 C CA . ASN A 1 241 ? -11.953 -44.875 -15.672 1 61.88 241 ASN A CA 1
ATOM 1955 C C . ASN A 1 241 ? -11.883 -45.594 -17.016 1 61.88 241 ASN A C 1
ATOM 1957 O O . ASN A 1 241 ? -11.555 -46.781 -17.078 1 61.88 241 ASN A O 1
ATOM 1961 N N . SER A 1 242 ? -12.211 -44.812 -17.984 1 59 242 SER A N 1
ATOM 1962 C CA . SER A 1 242 ? -12.227 -45.438 -19.297 1 59 242 SER A CA 1
ATOM 1963 C C . SER A 1 242 ? -10.812 -45.656 -19.828 1 59 242 SER A C 1
ATOM 1965 O O . SER A 1 242 ? -10.578 -46.5 -20.688 1 59 242 SER A O 1
ATOM 1967 N N . LEU A 1 243 ? -9.891 -44.844 -19.25 1 60.28 243 LEU A N 1
ATOM 1968 C CA . LEU A 1 243 ? -8.531 -44.906 -19.781 1 60.28 243 LEU A CA 1
ATOM 1969 C C . LEU A 1 243 ? -7.672 -45.875 -19 1 60.28 243 LEU A C 1
ATOM 1971 O O . LEU A 1 243 ? -6.594 -46.281 -19.453 1 60.28 243 LEU A O 1
ATOM 1975 N N . SER A 1 244 ? -8.234 -46.156 -17.812 1 56 244 SER A N 1
ATOM 1976 C CA . SER A 1 244 ? -7.395 -46.969 -16.953 1 56 244 SER A CA 1
ATOM 1977 C C . SER A 1 244 ? -7.551 -48.469 -17.281 1 56 244 SER A C 1
ATOM 1979 O O . SER A 1 244 ? -8.672 -48.969 -17.375 1 56 244 SER A O 1
ATOM 1981 N N . THR A 1 245 ? -6.707 -49 -17.953 1 56.34 245 THR A N 1
ATOM 1982 C CA . THR A 1 245 ? -6.594 -50.438 -18.031 1 56.34 245 THR A CA 1
ATOM 1983 C C . THR A 1 245 ? -5.918 -51 -16.781 1 56.34 245 THR A C 1
ATOM 1985 O O . THR A 1 245 ? -5.25 -50.281 -16.047 1 56.34 245 THR A O 1
ATOM 1988 N N . PRO A 1 246 ? -6.293 -52.281 -16.375 1 53.91 246 PRO A N 1
ATOM 1989 C CA . PRO A 1 246 ? -5.668 -52.906 -15.203 1 53.91 246 PRO A CA 1
ATOM 1990 C C . PRO A 1 246 ? -4.172 -52.594 -15.102 1 53.91 246 PRO A C 1
ATOM 1992 O O . PRO A 1 246 ? -3.629 -52.531 -13.992 1 53.91 246 PRO A O 1
ATOM 1995 N N . ASP A 1 247 ? -3.457 -52.406 -16.172 1 53.25 247 ASP A N 1
ATOM 1996 C CA . ASP A 1 247 ? -2.004 -52.281 -16.172 1 53.25 247 ASP A CA 1
ATOM 1997 C C . ASP A 1 247 ? -1.597 -50.812 -16.172 1 53.25 247 ASP A C 1
ATOM 1999 O O . ASP A 1 247 ? -0.412 -50.469 -16.062 1 53.25 247 ASP A O 1
ATOM 2003 N N . THR A 1 248 ? -2.605 -50.031 -16.141 1 61.56 248 THR A N 1
ATOM 2004 C CA . THR A 1 248 ? -2.258 -48.625 -16.344 1 61.56 248 THR A CA 1
ATOM 2005 C C . THR A 1 248 ? -2.059 -47.906 -15.016 1 61.56 248 THR A C 1
ATOM 2007 O O . THR A 1 248 ? -2.83 -48.094 -14.078 1 61.56 248 THR A O 1
ATOM 2010 N N . ASP A 1 249 ? -0.888 -47.312 -14.859 1 74 249 ASP A N 1
ATOM 2011 C CA . ASP A 1 249 ? -0.646 -46.406 -13.734 1 74 249 ASP A CA 1
ATOM 2012 C C . ASP A 1 249 ? -1.67 -45.281 -13.703 1 74 249 ASP A C 1
ATOM 2014 O O . ASP A 1 249 ? -1.605 -44.344 -14.523 1 74 249 ASP A O 1
ATOM 2018 N N . VAL A 1 250 ? -2.707 -45.469 -12.906 1 73.19 250 VAL A N 1
ATOM 2019 C CA . VAL A 1 250 ? -3.848 -44.562 -12.805 1 73.19 250 VAL A CA 1
ATOM 2020 C C . VAL A 1 250 ? -3.355 -43.125 -12.57 1 73.19 250 VAL A C 1
ATOM 2022 O O . VAL A 1 250 ? -3.902 -42.188 -13.133 1 73.19 250 VAL A O 1
ATOM 2025 N N . ASN A 1 251 ? -2.377 -43.062 -11.852 1 82.06 251 ASN A N 1
ATOM 2026 C CA . ASN A 1 251 ? -1.861 -41.719 -11.539 1 82.06 251 ASN A CA 1
ATOM 2027 C C . ASN A 1 251 ? -1.159 -41.094 -12.742 1 82.06 251 ASN A C 1
ATOM 2029 O O . ASN A 1 251 ? -1.255 -39.875 -12.953 1 82.06 251 ASN A O 1
ATOM 2033 N N . LEU A 1 252 ? -0.539 -41.875 -13.492 1 85.44 252 LEU A N 1
ATOM 2034 C CA . LEU A 1 252 ? 0.118 -41.344 -14.688 1 85.44 252 LEU A CA 1
ATOM 2035 C C . LEU A 1 252 ? -0.909 -40.969 -15.75 1 85.44 252 LEU A C 1
ATOM 2037 O O . LEU A 1 252 ? -0.718 -40 -16.469 1 85.44 252 LEU A O 1
ATOM 2041 N N . THR A 1 253 ? -1.914 -41.75 -15.836 1 85.94 253 THR A N 1
ATOM 2042 C CA . THR A 1 253 ? -2.988 -41.438 -16.766 1 85.94 253 THR A CA 1
ATOM 2043 C C . THR A 1 253 ? -3.666 -40.125 -16.359 1 85.94 253 THR A C 1
ATOM 2045 O O . THR A 1 253 ? -3.9 -39.25 -17.203 1 85.94 253 THR A O 1
ATOM 2048 N N . ARG A 1 254 ? -4.004 -40.031 -15.086 1 88.38 254 ARG A N 1
ATOM 2049 C CA . ARG A 1 254 ? -4.57 -38.781 -14.547 1 88.38 254 ARG A CA 1
ATOM 2050 C C . ARG A 1 254 ? -3.686 -37.594 -14.875 1 88.38 254 ARG A C 1
ATOM 2052 O O . ARG A 1 254 ? -4.176 -36.531 -15.312 1 88.38 254 ARG A O 1
ATOM 2059 N N . TRP A 1 255 ? -2.445 -37.75 -14.609 1 91.25 255 TRP A N 1
ATOM 2060 C CA . TRP A 1 255 ? -1.464 -36.688 -14.891 1 91.25 255 TRP A CA 1
ATOM 2061 C C . TRP A 1 255 ? -1.479 -36.312 -16.359 1 91.25 255 TRP A C 1
ATOM 2063 O O . TRP A 1 255 ? -1.448 -35.125 -16.703 1 91.25 255 TRP A O 1
ATOM 2073 N N . GLY A 1 256 ? -1.482 -37.312 -17.203 1 91.06 256 GLY A N 1
ATOM 2074 C CA . GLY A 1 256 ? -1.533 -37.062 -18.641 1 91.06 256 GLY A CA 1
ATOM 2075 C C . GLY A 1 256 ? -2.754 -36.25 -19.062 1 91.06 256 GLY A C 1
ATOM 2076 O O . GLY A 1 256 ? -2.654 -35.375 -19.906 1 91.06 256 GLY A O 1
ATOM 2077 N N . VAL A 1 257 ? -3.883 -36.625 -18.547 1 90.62 257 VAL A N 1
ATOM 2078 C CA . VAL A 1 257 ? -5.125 -35.906 -18.828 1 90.62 257 VAL A CA 1
ATOM 2079 C C . VAL A 1 257 ? -5.012 -34.469 -18.359 1 90.62 257 VAL A C 1
ATOM 2081 O O . VAL A 1 257 ? -5.344 -33.531 -19.109 1 90.62 257 VAL A O 1
ATOM 2084 N N . LEU A 1 258 ? -4.574 -34.344 -17.172 1 94.19 258 LEU A N 1
ATOM 2085 C CA . LEU A 1 258 ? -4.402 -33 -16.594 1 94.19 258 LEU A CA 1
ATOM 2086 C C . LEU A 1 258 ? -3.439 -32.156 -17.438 1 94.19 258 LEU A C 1
ATOM 2088 O O . LEU A 1 258 ? -3.729 -31.016 -17.766 1 94.19 258 LEU A O 1
ATOM 2092 N N . ARG A 1 259 ? -2.338 -32.719 -17.828 1 95.94 259 ARG A N 1
ATOM 2093 C CA . ARG A 1 259 ? -1.352 -32.031 -18.672 1 95.94 259 ARG A CA 1
ATOM 2094 C C . ARG A 1 259 ? -1.965 -31.578 -19.984 1 95.94 259 ARG A C 1
ATOM 2096 O O . ARG A 1 259 ? -1.712 -30.469 -20.453 1 95.94 259 ARG A O 1
ATOM 2103 N N . SER A 1 260 ? -2.723 -32.438 -20.547 1 95.19 260 SER A N 1
ATOM 2104 C CA . SER A 1 260 ? -3.369 -32.125 -21.812 1 95.19 260 SER A CA 1
ATOM 2105 C C . SER A 1 260 ? -4.301 -30.922 -21.672 1 95.19 260 SER A C 1
ATOM 2107 O O . SER A 1 260 ? -4.285 -30.016 -22.516 1 95.19 260 SER A O 1
ATOM 2109 N N . HIS A 1 261 ? -5.117 -30.922 -20.656 1 95.25 261 HIS A N 1
ATOM 2110 C CA . HIS A 1 261 ? -6.016 -29.812 -20.406 1 95.25 261 HIS A CA 1
ATOM 2111 C C . HIS A 1 261 ? -5.242 -28.516 -20.188 1 95.25 261 HIS A C 1
ATOM 2113 O O . HIS A 1 261 ? -5.574 -27.484 -20.781 1 95.25 261 HIS A O 1
ATOM 2119 N N . LEU A 1 262 ? -4.227 -28.562 -19.375 1 97.69 262 LEU A N 1
ATOM 2120 C CA . LEU A 1 262 ? -3.457 -27.375 -19.031 1 97.69 262 LEU A CA 1
ATOM 2121 C C . LEU A 1 262 ? -2.721 -26.844 -20.266 1 97.69 262 LEU A C 1
ATOM 2123 O O . LEU A 1 262 ? -2.645 -25.625 -20.469 1 97.69 262 LEU A O 1
ATOM 2127 N N . THR A 1 263 ? -2.18 -27.75 -21.062 1 96.56 263 THR A N 1
ATOM 2128 C CA . THR A 1 263 ? -1.512 -27.344 -22.297 1 96.56 263 THR A CA 1
ATOM 2129 C C . THR A 1 263 ? -2.48 -26.609 -23.219 1 96.56 263 THR A C 1
ATOM 2131 O O . THR A 1 263 ? -2.125 -25.594 -23.812 1 96.56 263 THR A O 1
ATOM 2134 N N . ARG A 1 264 ? -3.635 -27.156 -23.297 1 95.06 264 ARG A N 1
ATOM 2135 C CA . ARG A 1 264 ? -4.66 -26.531 -24.125 1 95.06 264 ARG A CA 1
ATOM 2136 C C . ARG A 1 264 ? -5.035 -25.156 -23.594 1 95.06 264 ARG A C 1
ATOM 2138 O O . ARG A 1 264 ? -5.148 -24.203 -24.375 1 95.06 264 ARG A O 1
ATOM 2145 N N . LEU A 1 265 ? -5.27 -25.047 -22.344 1 95 265 LEU A N 1
ATOM 2146 C CA . LEU A 1 265 ? -5.629 -23.766 -21.734 1 95 265 LEU A CA 1
ATOM 2147 C C . LEU A 1 265 ? -4.527 -22.734 -21.938 1 95 265 LEU A C 1
ATOM 2149 O O . LEU A 1 265 ? -4.809 -21.562 -22.188 1 95 265 LEU A O 1
ATOM 2153 N N . ASP A 1 266 ? -3.281 -23.141 -21.766 1 94.88 266 ASP A N 1
ATOM 2154 C CA . ASP A 1 266 ? -2.129 -22.281 -21.984 1 94.88 266 ASP A CA 1
ATOM 2155 C C . ASP A 1 266 ? -2.094 -21.766 -23.422 1 94.88 266 ASP A C 1
ATOM 2157 O O . ASP A 1 266 ? -1.921 -20.562 -23.641 1 94.88 266 ASP A O 1
ATOM 2161 N N . TYR A 1 267 ? -2.352 -22.656 -24.328 1 91.94 267 TYR A N 1
ATOM 2162 C CA . TYR A 1 267 ? -2.363 -22.312 -25.75 1 91.94 267 TYR A CA 1
ATOM 2163 C C . TYR A 1 267 ? -3.471 -21.312 -26.062 1 91.94 267 TYR A C 1
ATOM 2165 O O . TYR A 1 267 ? -3.238 -20.312 -26.734 1 91.94 267 TYR A O 1
ATOM 2173 N N . ILE A 1 268 ? -4.633 -21.516 -25.562 1 90.44 268 ILE A N 1
ATOM 2174 C CA . ILE A 1 268 ? -5.789 -20.672 -25.828 1 90.44 268 ILE A CA 1
ATOM 2175 C C . ILE A 1 268 ? -5.516 -19.266 -25.312 1 90.44 268 ILE A C 1
ATOM 2177 O O . ILE A 1 268 ? -5.809 -18.281 -26 1 90.44 268 ILE A O 1
ATOM 2181 N N . LYS A 1 269 ? -4.996 -19.125 -24.156 1 89.62 269 LYS A N 1
ATOM 2182 C CA . LYS A 1 269 ? -4.75 -17.812 -23.578 1 89.62 269 LYS A CA 1
ATOM 2183 C C . LYS A 1 269 ? -3.725 -17.031 -24.391 1 89.62 269 LYS A C 1
ATOM 2185 O O . LYS A 1 269 ? -3.883 -15.836 -24.625 1 89.62 269 LYS A O 1
ATOM 2190 N N . ASN A 1 270 ? -2.74 -17.641 -24.844 1 85.5 270 ASN A N 1
ATOM 2191 C CA . ASN A 1 270 ? -1.617 -16.953 -25.484 1 85.5 270 ASN A CA 1
ATOM 2192 C C . ASN A 1 270 ? -1.838 -16.781 -26.984 1 85.5 270 ASN A C 1
ATOM 2194 O O . ASN A 1 270 ? -1.161 -15.977 -27.625 1 85.5 270 ASN A O 1
ATOM 2198 N N . ASP A 1 271 ? -2.812 -17.5 -27.531 1 79.38 271 ASP A N 1
ATOM 2199 C CA . ASP A 1 271 ? -3.096 -17.375 -28.953 1 79.38 271 ASP A CA 1
ATOM 2200 C C . ASP A 1 271 ? -4.449 -16.719 -29.188 1 79.38 271 ASP A C 1
ATOM 2202 O O . ASP A 1 271 ? -4.898 -16.594 -30.328 1 79.38 271 ASP A O 1
ATOM 2206 N N . SER A 1 272 ? -5.066 -16.266 -28.156 1 70.88 272 SER A N 1
ATOM 2207 C CA . SER A 1 272 ? -6.391 -15.664 -28.281 1 70.88 272 SER A CA 1
ATOM 2208 C C . SER A 1 272 ? -6.305 -14.289 -28.938 1 70.88 272 SER A C 1
ATOM 2210 O O . SER A 1 272 ? -5.488 -13.453 -28.547 1 70.88 272 SER A O 1
ATOM 2212 N N . PRO A 1 273 ? -7.129 -14.117 -29.938 1 64.75 273 PRO A N 1
ATOM 2213 C CA . PRO A 1 273 ? -7.121 -12.828 -30.641 1 64.75 273 PRO A CA 1
ATOM 2214 C C . PRO A 1 273 ? -7.562 -11.672 -29.734 1 64.75 273 PRO A C 1
ATOM 2216 O O . PRO A 1 273 ? -7.141 -10.531 -29.953 1 64.75 273 PRO A O 1
ATOM 2219 N N . GLY A 1 274 ? -8.516 -11.93 -28.828 1 62.69 274 GLY A N 1
ATOM 2220 C CA . GLY A 1 274 ? -9.055 -10.859 -28 1 62.69 274 GLY A CA 1
ATOM 2221 C C . GLY A 1 274 ? -8.133 -10.461 -26.859 1 62.69 274 GLY A C 1
ATOM 2222 O O . GLY A 1 274 ? -8.469 -9.586 -26.062 1 62.69 274 GLY A O 1
ATOM 2223 N N . GLY A 1 275 ? -6.965 -11.039 -26.859 1 66.25 275 GLY A N 1
ATOM 2224 C CA . GLY A 1 275 ? -6.016 -10.688 -25.812 1 66.25 275 GLY A CA 1
ATOM 2225 C C . GLY A 1 275 ? -5.977 -11.695 -24.688 1 66.25 275 GLY A C 1
ATOM 2226 O O . GLY A 1 275 ? -6.926 -12.453 -24.484 1 66.25 275 GLY A O 1
ATOM 2227 N N . ARG A 1 276 ? -4.992 -11.688 -23.969 1 70.44 276 ARG A N 1
ATOM 2228 C CA . ARG A 1 276 ? -4.668 -12.727 -23 1 70.44 276 ARG A CA 1
ATOM 2229 C C . ARG A 1 276 ? -5.383 -12.484 -21.672 1 70.44 276 ARG A C 1
ATOM 2231 O O . ARG A 1 276 ? -5.387 -13.352 -20.797 1 70.44 276 ARG A O 1
ATOM 2238 N N . ASN A 1 277 ? -6.199 -11.367 -21.5 1 70.88 277 ASN A N 1
ATOM 2239 C CA . ASN A 1 277 ? -6.723 -11.008 -20.188 1 70.88 277 ASN A CA 1
ATOM 2240 C C . ASN A 1 277 ? -8.242 -11.148 -20.125 1 70.88 277 ASN A C 1
ATOM 2242 O O . ASN A 1 277 ? -8.883 -10.602 -19.234 1 70.88 277 ASN A O 1
ATOM 2246 N N . TYR A 1 278 ? -8.844 -11.977 -21.047 1 69.69 278 TYR A N 1
ATOM 2247 C CA . TYR A 1 278 ? -10.289 -12.141 -21.125 1 69.69 278 TYR A CA 1
ATOM 2248 C C . TYR A 1 278 ? -10.844 -12.742 -19.844 1 69.69 278 TYR A C 1
ATOM 2250 O O . TYR A 1 278 ? -12.023 -12.555 -19.516 1 69.69 278 TYR A O 1
ATOM 2258 N N . TRP A 1 279 ? -10.047 -13.383 -19.047 1 72.88 279 TRP A N 1
ATOM 2259 C CA . TRP A 1 279 ? -10.469 -14.109 -17.859 1 72.88 279 TRP A CA 1
ATOM 2260 C C . TRP A 1 279 ? -10.75 -13.156 -16.703 1 72.88 279 TRP A C 1
ATOM 2262 O O . TRP A 1 279 ? -11.391 -13.531 -15.727 1 72.88 279 TRP A O 1
ATOM 2272 N N . GLN A 1 280 ? -10.383 -11.953 -16.781 1 72.56 280 GLN A N 1
ATOM 2273 C CA . GLN A 1 280 ? -10.492 -11 -15.688 1 72.56 280 GLN A CA 1
ATOM 2274 C C . GLN A 1 280 ? -11.922 -10.461 -15.562 1 72.56 280 GLN A C 1
ATOM 2276 O O . GLN A 1 280 ? -12.312 -9.984 -14.5 1 72.56 280 GLN A O 1
ATOM 2281 N N . ALA A 1 281 ? -12.789 -10.562 -16.562 1 67.56 281 ALA A N 1
ATOM 2282 C CA . ALA A 1 281 ? -14.117 -9.953 -16.578 1 67.56 281 ALA A CA 1
ATOM 2283 C C . ALA A 1 281 ? -15.211 -11.016 -16.5 1 67.56 281 ALA A C 1
ATOM 2285 O O . ALA A 1 281 ? -16.266 -10.883 -17.125 1 67.56 281 ALA A O 1
ATOM 2286 N N . ARG A 1 282 ? -15.039 -11.969 -15.625 1 71.19 282 ARG A N 1
ATOM 2287 C CA . ARG A 1 282 ? -15.984 -13.078 -15.625 1 71.19 282 ARG A CA 1
ATOM 2288 C C . ARG A 1 282 ? -17.156 -12.805 -14.688 1 71.19 282 ARG A C 1
ATOM 2290 O O . ARG A 1 282 ? -18.312 -12.938 -15.078 1 71.19 282 ARG A O 1
ATOM 2297 N N . GLN A 1 283 ? -16.797 -12.375 -13.492 1 78.31 283 GLN A N 1
ATOM 2298 C CA . GLN A 1 283 ? -17.828 -12.078 -12.516 1 78.31 283 GLN A CA 1
ATOM 2299 C C . GLN A 1 283 ? -18.281 -10.625 -12.617 1 78.31 283 GLN A C 1
ATOM 2301 O O . GLN A 1 283 ? -17.453 -9.727 -12.812 1 78.31 283 GLN A O 1
ATOM 2306 N N . ARG A 1 284 ? -19.688 -10.422 -12.516 1 80.75 284 ARG A N 1
ATOM 2307 C CA . ARG A 1 284 ? -20.188 -9.062 -12.68 1 80.75 284 ARG A CA 1
ATOM 2308 C C . ARG A 1 284 ? -21.156 -8.688 -11.562 1 80.75 284 ARG A C 1
ATOM 2310 O O . ARG A 1 284 ? -21.844 -7.68 -11.648 1 80.75 284 ARG A O 1
ATOM 2317 N N . GLY A 1 285 ? -21.156 -9.438 -10.562 1 86.62 285 GLY A N 1
ATOM 2318 C CA . GLY A 1 285 ? -22.062 -9.156 -9.453 1 86.62 285 GLY A CA 1
ATOM 2319 C C . GLY A 1 285 ? -21.453 -8.227 -8.422 1 86.62 285 GLY A C 1
ATOM 2320 O O . GLY A 1 285 ? -20.5 -7.504 -8.703 1 86.62 285 GLY A O 1
ATOM 2321 N N . GLY A 1 286 ? -22.125 -8.086 -7.246 1 90.69 286 GLY A N 1
ATOM 2322 C CA . GLY A 1 286 ? -21.609 -7.344 -6.109 1 90.69 286 GLY A CA 1
ATOM 2323 C C . GLY A 1 286 ? -22.219 -5.965 -5.965 1 90.69 286 GLY A C 1
ATOM 2324 O O . GLY A 1 286 ? -21.828 -5.199 -5.074 1 90.69 286 GLY A O 1
ATOM 2325 N N . LYS A 1 287 ? -23.141 -5.621 -6.91 1 90.94 287 LYS A N 1
ATOM 2326 C CA . LYS A 1 287 ? -23.781 -4.316 -6.766 1 90.94 287 LYS A CA 1
ATOM 2327 C C . LYS A 1 287 ? -24.406 -4.16 -5.383 1 90.94 287 LYS A C 1
ATOM 2329 O O . LYS A 1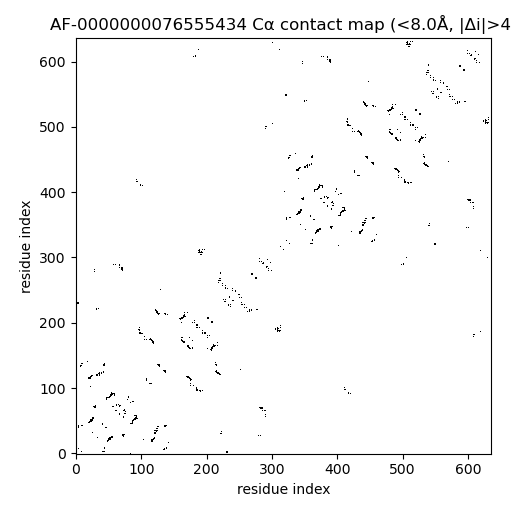 287 ? -25.109 -5.062 -4.906 1 90.94 287 LYS A O 1
ATOM 2334 N N . GLY A 1 288 ? -24.109 -3.01 -4.781 1 91.69 288 GLY A N 1
ATOM 2335 C CA . GLY A 1 288 ? -24.641 -2.756 -3.453 1 91.69 288 GLY A CA 1
ATOM 2336 C C . GLY A 1 288 ? -23.734 -3.258 -2.344 1 91.69 288 GLY A C 1
ATOM 2337 O O . GLY A 1 288 ? -23.922 -2.904 -1.177 1 91.69 288 GLY A O 1
ATOM 2338 N N . GLU A 1 289 ? -22.781 -4.066 -2.674 1 95.44 289 GLU A N 1
ATOM 2339 C CA . GLU A 1 289 ? -21.844 -4.578 -1.689 1 95.44 289 GLU A CA 1
ATOM 2340 C C . GLU A 1 289 ? -20.734 -3.568 -1.42 1 95.44 289 GLU A C 1
ATOM 2342 O O . GLU A 1 289 ? -20.531 -2.627 -2.191 1 95.44 289 GLU A O 1
ATOM 2347 N N . PRO A 1 290 ? -20.062 -3.717 -0.302 1 95.56 290 PRO A N 1
ATOM 2348 C CA . PRO A 1 290 ? -19.016 -2.756 0.048 1 95.56 290 PRO A CA 1
ATOM 2349 C C . PRO A 1 290 ? -17.938 -2.631 -1.033 1 95.56 290 PRO A C 1
ATOM 2351 O O . PRO A 1 290 ? -17.516 -3.637 -1.604 1 95.56 290 PRO A O 1
ATOM 2354 N N . PHE A 1 291 ? -17.594 -1.35 -1.301 1 95.44 291 PHE A N 1
ATOM 2355 C CA . PHE A 1 291 ? -16.5 -0.996 -2.195 1 95.44 291 PHE A CA 1
ATOM 2356 C C . PHE A 1 291 ? -16.766 -1.501 -3.607 1 95.44 291 PHE A C 1
ATOM 2358 O O . PHE A 1 291 ? -15.852 -1.916 -4.309 1 95.44 291 PHE A O 1
ATOM 2365 N N . TYR A 1 292 ? -17.969 -1.525 -4.004 1 91.12 292 TYR A N 1
ATOM 2366 C CA . TYR A 1 292 ? -18.391 -1.971 -5.328 1 91.12 292 TYR A CA 1
ATOM 2367 C C . TYR A 1 292 ? -17.734 -1.13 -6.418 1 91.12 292 TYR A C 1
ATOM 2369 O O . TYR A 1 292 ? -17.625 0.092 -6.289 1 91.12 292 TYR A O 1
ATOM 2377 N N . ARG A 1 293 ? -17.219 -1.784 -7.434 1 88 293 ARG A N 1
ATOM 2378 C CA . ARG A 1 293 ? -16.734 -1.175 -8.664 1 88 293 ARG A CA 1
ATOM 2379 C C . ARG A 1 293 ? -17.344 -1.851 -9.891 1 88 293 ARG A C 1
ATOM 2381 O O . ARG A 1 293 ? -17.25 -3.072 -10.039 1 88 293 ARG A O 1
ATOM 2388 N N . GLY A 1 294 ? -17.922 -1.024 -10.719 1 84 294 GLY A N 1
ATOM 2389 C CA . GLY A 1 294 ? -18.406 -1.595 -11.969 1 84 294 GLY A CA 1
ATOM 2390 C C . GLY A 1 294 ? -17.297 -2.158 -12.836 1 84 294 GLY A C 1
ATOM 2391 O O . GLY A 1 294 ? -16.328 -1.465 -13.125 1 84 294 GLY A O 1
ATOM 2392 N N . MET A 1 295 ? -17.438 -3.395 -13.305 1 84.94 295 MET A N 1
ATOM 2393 C CA . MET A 1 295 ? -16.344 -4.102 -13.961 1 84.94 295 MET A CA 1
ATOM 2394 C C . MET A 1 295 ? -16.047 -3.475 -15.32 1 84.94 295 MET A C 1
ATOM 2396 O O . MET A 1 295 ? -14.883 -3.414 -15.727 1 84.94 295 MET A O 1
ATOM 2400 N N . ALA A 1 296 ? -17.062 -3.035 -16.016 1 83.12 296 ALA A N 1
ATOM 2401 C CA . ALA A 1 296 ? -16.828 -2.43 -17.328 1 83.12 296 ALA A CA 1
ATOM 2402 C C . ALA A 1 296 ? -15.945 -1.189 -17.203 1 83.12 296 ALA A C 1
ATOM 2404 O O . ALA A 1 296 ? -14.969 -1.042 -17.938 1 83.12 296 ALA A O 1
ATOM 2405 N N . SER A 1 297 ? -16.312 -0.335 -16.281 1 84 297 SER A N 1
ATOM 2406 C CA . SER A 1 297 ? -15.539 0.875 -16.047 1 84 297 SER A CA 1
ATOM 2407 C C . SER A 1 297 ? -14.148 0.542 -15.516 1 84 297 SER A C 1
ATOM 2409 O O . SER A 1 297 ? -13.156 1.143 -15.93 1 84 297 SER A O 1
ATOM 2411 N N . PHE A 1 298 ? -14.141 -0.4 -14.641 1 87.62 298 PHE A N 1
ATOM 2412 C CA . PHE A 1 298 ? -12.875 -0.829 -14.055 1 87.62 298 PHE A CA 1
ATOM 2413 C C . PHE A 1 298 ? -11.914 -1.321 -15.133 1 87.62 298 PHE A C 1
ATOM 2415 O O . PHE A 1 298 ? -10.758 -0.895 -15.18 1 87.62 298 PHE A O 1
ATOM 2422 N N . GLU A 1 299 ? -12.375 -2.105 -15.984 1 87.06 299 GLU A N 1
ATOM 2423 C CA . GLU A 1 299 ? -11.555 -2.674 -17.047 1 87.06 299 GLU A CA 1
ATOM 2424 C C . GLU A 1 299 ? -11.117 -1.602 -18.047 1 87.06 299 GLU A C 1
ATOM 2426 O O . GLU A 1 299 ? -9.992 -1.626 -18.531 1 87.06 299 GLU A O 1
ATOM 2431 N N . SER A 1 300 ? -11.984 -0.731 -18.328 1 87.69 300 SER A N 1
ATOM 2432 C CA . SER A 1 300 ? -11.664 0.341 -19.266 1 87.69 300 SER A CA 1
ATOM 2433 C C . SER A 1 300 ? -10.555 1.237 -18.719 1 87.69 300 SER A C 1
ATOM 2435 O O . SER A 1 300 ? -9.633 1.615 -19.453 1 87.69 300 SER A O 1
ATOM 2437 N N . GLU A 1 301 ? -10.688 1.546 -17.453 1 88.94 301 GLU A N 1
ATOM 2438 C CA . GLU A 1 301 ? -9.664 2.393 -16.844 1 88.94 301 GLU A CA 1
ATOM 2439 C C . GLU A 1 301 ? -8.336 1.658 -16.719 1 88.94 301 GLU A C 1
ATOM 2441 O O . GLU A 1 301 ? -7.27 2.264 -16.859 1 88.94 301 GLU A O 1
ATOM 2446 N N . LEU A 1 302 ? -8.398 0.396 -16.5 1 88.94 302 LEU A N 1
ATOM 2447 C CA . LEU A 1 302 ? -7.184 -0.412 -16.469 1 88.94 302 LEU A CA 1
ATOM 2448 C C . LEU A 1 302 ? -6.473 -0.392 -17.812 1 88.94 302 LEU A C 1
ATOM 2450 O O . LEU A 1 302 ? -5.25 -0.245 -17.875 1 88.94 302 LEU A O 1
ATOM 2454 N N . LYS A 1 303 ? -7.223 -0.522 -18.844 1 87.94 303 LYS A N 1
ATOM 2455 C CA . LYS A 1 303 ? -6.652 -0.507 -20.188 1 87.94 303 LYS A CA 1
ATOM 2456 C C . LYS A 1 303 ? -5.965 0.825 -20.469 1 87.94 303 LYS A C 1
ATOM 2458 O O . LYS A 1 303 ? -4.906 0.86 -21.094 1 87.94 303 LYS A O 1
ATOM 2463 N N . ARG A 1 304 ? -6.594 1.827 -20.016 1 88.31 304 ARG A N 1
ATOM 2464 C CA . ARG A 1 304 ? -5.988 3.143 -20.188 1 88.31 304 ARG A CA 1
ATOM 2465 C C . ARG A 1 304 ? -4.691 3.262 -19.406 1 88.31 304 ARG A C 1
ATOM 2467 O O . ARG A 1 304 ? -3.736 3.895 -19.859 1 88.31 304 ARG A O 1
ATOM 2474 N N . LEU A 1 305 ? -4.668 2.65 -18.266 1 89.19 305 LEU A N 1
ATOM 2475 C CA . LEU A 1 305 ? -3.467 2.66 -17.438 1 89.19 305 LEU A CA 1
ATOM 2476 C C . LEU A 1 305 ? -2.348 1.857 -18.094 1 89.19 305 LEU A C 1
ATOM 2478 O O . LEU A 1 305 ? -1.171 2.201 -17.953 1 89.19 305 LEU A O 1
ATOM 2482 N N . PHE A 1 306 ? -2.762 0.798 -18.859 1 89.56 306 PHE A N 1
ATOM 2483 C CA . PHE A 1 306 ? -1.77 0.042 -19.609 1 89.56 306 PHE A CA 1
ATOM 2484 C C . PHE A 1 306 ? -1.065 0.935 -20.625 1 89.56 306 PHE A C 1
ATOM 2486 O O . PHE A 1 306 ? 0.165 0.946 -20.703 1 89.56 306 PHE A O 1
ATOM 2493 N N . SER A 1 307 ? -1.861 1.671 -21.266 1 88.75 307 SER A N 1
ATOM 2494 C CA . SER A 1 307 ? -1.331 2.551 -22.297 1 88.75 307 SER A CA 1
ATOM 2495 C C . SER A 1 307 ? -0.441 3.635 -21.703 1 88.75 307 SER A C 1
ATOM 2497 O O . SER A 1 307 ? 0.586 3.994 -22.281 1 88.75 307 SER A O 1
ATOM 2499 N N . TRP A 1 308 ? -0.87 4.078 -20.609 1 88.75 308 TRP A N 1
ATOM 2500 C CA . TRP A 1 308 ? -0.058 5.066 -19.906 1 88.75 308 TRP A CA 1
ATOM 2501 C C . TRP A 1 308 ? 1.304 4.488 -19.531 1 88.75 308 TRP A C 1
ATOM 2503 O O . TRP A 1 308 ? 2.338 5.117 -19.766 1 88.75 308 TRP A O 1
ATOM 2513 N N . GLY A 1 309 ? 1.318 3.365 -18.938 1 91 309 GLY A N 1
ATOM 2514 C CA . GLY A 1 309 ? 2.564 2.721 -18.562 1 91 309 GLY A CA 1
ATOM 2515 C C . GLY A 1 309 ? 3.504 2.496 -19.734 1 91 309 GLY A C 1
ATOM 2516 O O . GLY A 1 309 ? 4.719 2.65 -19.594 1 91 309 GLY A O 1
ATOM 2517 N N . GLU A 1 310 ? 2.936 2.146 -20.812 1 92.88 310 GLU A N 1
ATOM 2518 C CA . GLU A 1 310 ? 3.727 1.96 -22.031 1 92.88 310 GLU A CA 1
ATOM 2519 C C . GLU A 1 310 ? 4.41 3.258 -22.453 1 92.88 310 GLU A C 1
ATOM 2521 O O . GLU A 1 310 ? 5.586 3.258 -22.812 1 92.88 310 GLU A O 1
ATOM 2526 N N . SER A 1 311 ? 3.666 4.324 -22.375 1 92.81 311 SER A N 1
ATOM 2527 C CA . SER A 1 311 ? 4.227 5.617 -22.75 1 92.81 311 SER A CA 1
ATOM 2528 C C . SER A 1 311 ? 5.383 6.004 -21.828 1 92.81 311 SER A C 1
ATOM 2530 O O . SER A 1 311 ? 6.375 6.578 -22.297 1 92.81 311 SER A O 1
ATOM 2532 N N . VAL A 1 312 ? 5.277 5.746 -20.578 1 92.94 312 VAL A N 1
ATOM 2533 C CA . VAL A 1 312 ? 6.34 6.051 -19.625 1 92.94 312 VAL A CA 1
ATOM 2534 C C . VAL A 1 312 ? 7.562 5.18 -19.922 1 92.94 312 VAL A C 1
ATOM 2536 O O . VAL A 1 312 ? 8.695 5.668 -19.906 1 92.94 312 VAL A O 1
ATOM 2539 N N . TYR A 1 313 ? 7.305 3.896 -20.188 1 95.5 313 TYR A N 1
ATOM 2540 C CA . TYR A 1 313 ? 8.383 2.973 -20.516 1 95.5 313 TYR A CA 1
ATOM 2541 C C . TYR A 1 313 ? 9.172 3.455 -21.719 1 95.5 313 TYR A C 1
ATOM 2543 O O . TYR A 1 313 ? 10.406 3.455 -21.703 1 95.5 313 TYR A O 1
ATOM 2551 N N . VAL A 1 314 ? 8.438 3.883 -22.719 1 94.88 314 VAL A N 1
ATOM 2552 C CA . VAL A 1 314 ? 9.062 4.344 -23.953 1 94.88 314 VAL A CA 1
ATOM 2553 C C . VAL A 1 314 ? 9.883 5.605 -23.672 1 94.88 314 VAL A C 1
ATOM 2555 O O . VAL A 1 314 ? 11 5.746 -24.172 1 94.88 314 VAL A O 1
ATOM 2558 N N . ARG A 1 315 ? 9.422 6.523 -22.891 1 92.31 315 ARG A N 1
ATOM 2559 C CA . ARG A 1 315 ? 10.148 7.742 -22.547 1 92.31 315 ARG A CA 1
ATOM 2560 C C . ARG A 1 315 ? 11.391 7.426 -21.719 1 92.31 315 ARG A C 1
ATOM 2562 O O . ARG A 1 315 ? 12.43 8.078 -21.875 1 92.31 315 ARG A O 1
ATOM 2569 N N . LYS A 1 316 ? 11.281 6.473 -20.875 1 91.38 316 LYS A N 1
ATOM 2570 C CA . LYS A 1 316 ? 12.359 6.105 -19.969 1 91.38 316 LYS A CA 1
ATOM 2571 C C . LYS A 1 316 ? 13.508 5.426 -20.719 1 91.38 316 LYS A C 1
ATOM 2573 O O . LYS A 1 316 ? 14.68 5.672 -20.438 1 91.38 316 LYS A O 1
ATOM 2578 N N . TRP A 1 317 ? 13.188 4.594 -21.688 1 92.88 317 TRP A N 1
ATOM 2579 C CA . TRP A 1 317 ? 14.211 3.756 -22.297 1 92.88 317 TRP A CA 1
ATOM 2580 C C . TRP A 1 317 ? 14.383 4.102 -23.781 1 92.88 317 TRP A C 1
ATOM 2582 O O . TRP A 1 317 ? 15.328 3.643 -24.422 1 92.88 317 TRP A O 1
ATOM 2592 N N . GLY A 1 318 ? 13.422 4.855 -24.406 1 83.25 318 GLY A N 1
ATOM 2593 C CA . GLY A 1 318 ? 13.492 5.18 -25.828 1 83.25 318 GLY A CA 1
ATOM 2594 C C . GLY A 1 318 ? 14.406 6.359 -26.125 1 83.25 318 GLY A C 1
ATOM 2595 O O . GLY A 1 318 ? 14.805 7.082 -25.203 1 83.25 318 GLY A O 1
ATOM 2596 N N . LEU B 1 1 ? 13.125 18.828 22.625 1 85.94 1 LEU B N 1
ATOM 2597 C CA . LEU B 1 1 ? 12.203 19.875 22.188 1 85.94 1 LEU B CA 1
ATOM 2598 C C . LEU B 1 1 ? 11.938 20.859 23.328 1 85.94 1 LEU B C 1
ATOM 2600 O O . LEU B 1 1 ? 11.859 20.453 24.5 1 85.94 1 LEU B O 1
ATOM 2604 N N . PRO B 1 2 ? 11.867 22.016 23 1 85.31 2 PRO B N 1
ATOM 2605 C CA . PRO B 1 2 ? 11.422 22.953 24.031 1 85.31 2 PRO B CA 1
ATOM 2606 C C . PRO B 1 2 ? 10.039 22.609 24.594 1 85.31 2 PRO B C 1
ATOM 2608 O O . PRO B 1 2 ? 9.227 22 23.891 1 85.31 2 PRO B O 1
ATOM 2611 N N . PRO B 1 3 ? 9.844 22.938 25.781 1 88.06 3 PRO B N 1
ATOM 2612 C CA . PRO B 1 3 ? 8.516 22.688 26.344 1 88.06 3 PRO B CA 1
ATOM 2613 C C . PRO B 1 3 ? 7.426 23.516 25.672 1 88.06 3 PRO B C 1
ATOM 2615 O O . PRO B 1 3 ? 7.672 24.672 25.281 1 88.06 3 PRO B O 1
ATOM 2618 N N . ILE B 1 4 ? 6.277 22.922 25.594 1 90.5 4 ILE B N 1
ATOM 2619 C CA . ILE B 1 4 ? 5.145 23.656 25.047 1 90.5 4 ILE B CA 1
ATOM 2620 C C . ILE B 1 4 ? 4.539 24.547 26.141 1 90.5 4 ILE B C 1
ATOM 2622 O O . ILE B 1 4 ? 4.836 24.375 27.328 1 90.5 4 ILE B O 1
ATOM 2626 N N . SER B 1 5 ? 3.729 25.5 25.75 1 86.62 5 SER B N 1
ATOM 2627 C CA . SER B 1 5 ? 3.029 26.344 26.719 1 86.62 5 SER B CA 1
ATOM 2628 C C . SER B 1 5 ? 2.17 25.5 27.656 1 86.62 5 SER B C 1
ATOM 2630 O O . SER B 1 5 ? 1.443 24.609 27.219 1 86.62 5 SER B O 1
ATOM 2632 N N . PRO B 1 6 ? 2.262 25.75 28.953 1 84.81 6 PRO B N 1
ATOM 2633 C CA . PRO B 1 6 ? 1.414 25.016 29.891 1 84.81 6 PRO B CA 1
ATOM 2634 C C . PRO B 1 6 ? -0.072 25.141 29.562 1 84.81 6 PRO B C 1
ATOM 2636 O O . PRO B 1 6 ? -0.844 24.219 29.844 1 84.81 6 PRO B O 1
ATOM 2639 N N . LEU B 1 7 ? -0.419 26.25 28.906 1 84.38 7 LEU B N 1
ATOM 2640 C CA . LEU B 1 7 ? -1.818 26.484 28.578 1 84.38 7 LEU B CA 1
ATOM 2641 C C . LEU B 1 7 ? -2.254 25.594 27.406 1 84.38 7 LEU B C 1
ATOM 2643 O O . LEU B 1 7 ? -3.449 25.422 27.172 1 84.38 7 LEU B O 1
ATOM 2647 N N . SER B 1 8 ? -1.296 25.094 26.703 1 89.38 8 SER B N 1
ATOM 2648 C CA . SER B 1 8 ? -1.609 24.281 25.531 1 89.38 8 SER B CA 1
ATOM 2649 C C . SER B 1 8 ? -1.654 22.797 25.891 1 89.38 8 SER B C 1
ATOM 2651 O O . SER B 1 8 ? -2.094 21.984 25.078 1 89.38 8 SER B O 1
ATOM 2653 N N . LYS B 1 9 ? -1.234 22.516 27.141 1 87.62 9 LYS B N 1
ATOM 2654 C CA . LYS B 1 9 ? -1.25 21.109 27.578 1 87.62 9 LYS B CA 1
ATOM 2655 C C . LYS B 1 9 ? -2.678 20.625 27.797 1 87.62 9 LYS B C 1
ATOM 2657 O O . LYS B 1 9 ? -3.537 21.391 28.25 1 87.62 9 LYS B O 1
ATOM 2662 N N . PRO B 1 10 ? -2.822 19.359 27.438 1 84.75 10 PRO B N 1
ATOM 2663 C CA . PRO B 1 10 ? -4.145 18.812 27.75 1 84.75 10 PRO B CA 1
ATOM 2664 C C . PRO B 1 10 ? -4.43 18.812 29.25 1 84.75 10 PRO B C 1
ATOM 2666 O O . PRO B 1 10 ? -3.5 18.812 30.062 1 84.75 10 PRO B O 1
ATOM 2669 N N . PRO B 1 11 ? -5.668 18.875 29.641 1 77.25 11 PRO B N 1
ATOM 2670 C CA . PRO B 1 11 ? -5.992 18.891 31.062 1 77.25 11 PRO B CA 1
ATOM 2671 C C . PRO B 1 11 ? -5.496 17.641 31.781 1 77.25 11 PRO B C 1
ATOM 2673 O O . PRO B 1 11 ? -5.586 16.531 31.25 1 77.25 11 PRO B O 1
ATOM 2676 N N . PRO B 1 12 ? -4.699 17.875 32.875 1 64.69 12 PRO B N 1
ATOM 2677 C CA . PRO B 1 12 ? -4.129 16.75 33.625 1 64.69 12 PRO B CA 1
ATOM 2678 C C . PRO B 1 12 ? -5.184 15.75 34.094 1 64.69 12 PRO B C 1
ATOM 2680 O O . PRO B 1 12 ? -4.895 14.555 34.188 1 64.69 12 PRO B O 1
ATOM 2683 N N . ASN B 1 13 ? -6.305 16.172 34.781 1 57.03 13 ASN B N 1
ATOM 2684 C CA . ASN B 1 13 ? -7.301 15.32 35.406 1 57.03 13 ASN B CA 1
ATOM 2685 C C . ASN B 1 13 ? -8.133 14.57 34.375 1 57.03 13 ASN B C 1
ATOM 2687 O O . ASN B 1 13 ? -9.188 14.023 34.719 1 57.03 13 ASN B O 1
ATOM 2691 N N . SER B 1 14 ? -7.785 14.773 33.188 1 54.66 14 SER B N 1
ATOM 2692 C CA . SER B 1 14 ? -8.688 14.133 32.25 1 54.66 14 SER B CA 1
ATOM 2693 C C . SER B 1 14 ? -8.492 12.625 32.219 1 54.66 14 SER B C 1
ATOM 2695 O O . SER B 1 14 ? -7.371 12.133 32.375 1 54.66 14 SER B O 1
ATOM 2697 N N . PRO B 1 15 ? -9.547 11.883 32.656 1 55.62 15 PRO B N 1
ATOM 2698 C CA . PRO B 1 15 ? -9.414 10.469 32.281 1 55.62 15 PRO B CA 1
ATOM 2699 C C . PRO B 1 15 ? -8.516 10.242 31.078 1 55.62 15 PRO B C 1
ATOM 2701 O O . PRO B 1 15 ? -8.086 11.195 30.438 1 55.62 15 PRO B O 1
ATOM 2704 N N . GLN B 1 16 ? -8.219 9.062 30.766 1 66.25 16 GLN B N 1
ATOM 2705 C CA . GLN B 1 16 ? -7.422 8.617 29.625 1 66.25 16 GLN B CA 1
ATOM 2706 C C . GLN B 1 16 ? -7.711 9.469 28.391 1 66.25 16 GLN B C 1
ATOM 2708 O O . GLN B 1 16 ? -8.875 9.641 28 1 66.25 16 GLN B O 1
ATOM 2713 N N . LEU B 1 17 ? -6.719 10.445 28.047 1 77.44 17 LEU B N 1
ATOM 2714 C CA . LEU B 1 17 ? -6.855 11.234 26.828 1 77.44 17 LEU B CA 1
ATOM 2715 C C . LEU B 1 17 ? -7.531 10.414 25.734 1 77.44 17 LEU B C 1
ATOM 2717 O O . LEU B 1 17 ? -7.199 9.25 25.531 1 77.44 17 LEU B O 1
ATOM 2721 N N . PRO B 1 18 ? -8.586 11.062 25.234 1 84.94 18 PRO B N 1
ATOM 2722 C CA . PRO B 1 18 ? -9.195 10.359 24.094 1 84.94 18 PRO B CA 1
ATOM 2723 C C . PRO B 1 18 ? -8.195 10.07 22.984 1 84.94 18 PRO B C 1
ATOM 2725 O O . PRO B 1 18 ? -7.191 10.773 22.844 1 84.94 18 PRO B O 1
ATOM 2728 N N . LEU B 1 19 ? -8.43 9.055 22.344 1 91.25 19 LEU B N 1
ATOM 2729 C CA . LEU B 1 19 ? -7.613 8.68 21.203 1 91.25 19 LEU B CA 1
ATOM 2730 C C . LEU B 1 19 ? -7.828 9.648 20.047 1 91.25 19 LEU B C 1
ATOM 2732 O O . LEU B 1 19 ? -8.945 9.789 19.547 1 91.25 19 LEU B O 1
ATOM 2736 N N . THR B 1 20 ? -6.777 10.367 19.703 1 96.06 20 THR B N 1
ATOM 2737 C CA . THR B 1 20 ? -6.824 11.328 18.594 1 96.06 20 THR B CA 1
ATOM 2738 C C . THR B 1 20 ? -5.703 11.055 17.594 1 96.06 20 THR B C 1
ATOM 2740 O O . THR B 1 20 ? -4.93 11.953 17.266 1 96.06 20 THR B O 1
ATOM 2743 N N . PRO B 1 21 ? -5.664 9.82 17.094 1 98.56 21 PRO B N 1
ATOM 2744 C CA . PRO B 1 21 ? -4.578 9.562 16.156 1 98.56 21 PRO B CA 1
ATOM 2745 C C . PRO B 1 21 ? -4.578 10.531 14.977 1 98.56 21 PRO B C 1
ATOM 2747 O O . PRO B 1 21 ? -5.617 10.742 14.344 1 98.56 21 PRO B O 1
ATOM 2750 N N . LEU B 1 22 ? -3.457 11.18 14.758 1 98.88 22 LEU B N 1
ATOM 2751 C CA . LEU B 1 22 ? -3.234 12.094 13.641 1 98.88 22 LEU B CA 1
ATOM 2752 C C . LEU B 1 22 ? -2.25 11.492 12.641 1 98.88 22 LEU B C 1
ATOM 2754 O O . LEU B 1 22 ? -1.081 11.273 12.969 1 98.88 22 LEU B O 1
ATOM 2758 N N . LEU B 1 23 ? -2.742 11.164 11.445 1 98.94 23 LEU B N 1
ATOM 2759 C CA . LEU B 1 23 ? -1.912 10.609 10.383 1 98.94 23 LEU B CA 1
ATOM 2760 C C . LEU B 1 23 ? -1.427 11.711 9.438 1 98.94 23 LEU B C 1
ATOM 2762 O O . LEU B 1 23 ? -2.225 12.508 8.945 1 98.94 23 LEU B O 1
ATOM 2766 N N . ILE B 1 24 ? -0.123 11.766 9.188 1 98.88 24 ILE B N 1
ATOM 2767 C CA . ILE B 1 24 ? 0.474 12.703 8.242 1 98.88 24 ILE B CA 1
ATOM 2768 C C . ILE B 1 24 ? 1.336 11.945 7.234 1 98.88 24 ILE B C 1
ATOM 2770 O O . ILE B 1 24 ? 2.336 11.328 7.602 1 98.88 24 ILE B O 1
ATOM 2774 N N . GLY B 1 25 ? 0.944 11.992 5.988 1 98.69 25 GLY B N 1
ATOM 2775 C CA . GLY B 1 25 ? 1.732 11.367 4.938 1 98.69 25 GLY B CA 1
ATOM 2776 C C . GLY B 1 25 ? 2.939 12.188 4.527 1 98.69 25 GLY B C 1
ATOM 2777 O O . GLY B 1 25 ? 2.863 13.414 4.449 1 98.69 25 GLY B O 1
ATOM 2778 N N . PHE B 1 26 ? 4.035 11.492 4.25 1 98.19 26 PHE B N 1
ATOM 2779 C CA . PHE B 1 26 ? 5.258 12.164 3.82 1 98.19 26 PHE B CA 1
ATOM 2780 C C . PHE B 1 26 ? 5.805 11.523 2.549 1 98.19 26 PHE B C 1
ATOM 2782 O O . PHE B 1 26 ? 5.875 10.297 2.443 1 98.19 26 PHE B O 1
ATOM 2789 N N . THR B 1 27 ? 6.164 12.328 1.585 1 95.69 27 THR B N 1
ATOM 2790 C CA . THR B 1 27 ? 6.832 11.805 0.397 1 95.69 27 THR B CA 1
ATOM 2791 C C . THR B 1 27 ? 8.188 12.484 0.196 1 95.69 27 THR B C 1
ATOM 2793 O O . THR B 1 27 ? 9.203 11.812 0.02 1 95.69 27 THR B O 1
ATOM 2796 N N . ARG B 1 28 ? 8.188 13.82 0.29 1 93.69 28 ARG B N 1
ATOM 2797 C CA . ARG B 1 28 ? 9.445 14.531 0.072 1 93.69 28 ARG B CA 1
ATOM 2798 C C . ARG B 1 28 ? 9.453 15.867 0.801 1 93.69 28 ARG B C 1
ATOM 2800 O O . ARG B 1 28 ? 8.391 16.406 1.135 1 93.69 28 ARG B O 1
ATOM 2807 N N . ASN B 1 29 ? 10.656 16.391 1.025 1 93.31 29 ASN B N 1
ATOM 2808 C CA . ASN B 1 29 ? 10.859 17.688 1.636 1 93.31 29 ASN B CA 1
ATOM 2809 C C . ASN B 1 29 ? 10.633 17.656 3.143 1 93.31 29 ASN B C 1
ATOM 2811 O O . ASN B 1 29 ? 9.688 18.266 3.648 1 93.31 29 ASN B O 1
ATOM 2815 N N . TYR B 1 30 ? 11.578 17.094 3.846 1 95.75 30 TYR B N 1
ATOM 2816 C CA . TYR B 1 30 ? 11.508 16.844 5.281 1 95.75 30 TYR B CA 1
ATOM 2817 C C . TYR B 1 30 ? 11.336 18.141 6.055 1 95.75 30 TYR B C 1
ATOM 2819 O O . TYR B 1 30 ? 10.57 18.203 7.02 1 95.75 30 TYR B O 1
ATOM 2827 N N . PRO B 1 31 ? 11.906 19.266 5.648 1 95.5 31 PRO B N 1
ATOM 2828 C CA . PRO B 1 31 ? 11.758 20.5 6.43 1 95.5 31 PRO B CA 1
ATOM 2829 C C . PRO B 1 31 ? 10.312 20.969 6.535 1 95.5 31 PRO B C 1
ATOM 2831 O O . PRO B 1 31 ? 9.891 21.453 7.586 1 95.5 31 PRO B O 1
ATOM 2834 N N . ILE B 1 32 ? 9.555 20.781 5.477 1 96.62 32 ILE B N 1
ATOM 2835 C CA . ILE B 1 32 ? 8.148 21.172 5.488 1 96.62 32 ILE B CA 1
ATOM 2836 C C . ILE B 1 32 ? 7.371 20.281 6.457 1 96.62 32 ILE B C 1
ATOM 2838 O O . ILE B 1 32 ? 6.535 20.766 7.223 1 96.62 32 ILE B O 1
ATOM 2842 N N . LEU B 1 33 ? 7.695 19 6.43 1 97.88 33 LEU B N 1
ATOM 2843 C CA . LEU B 1 33 ? 7.066 18.062 7.367 1 97.88 33 LEU B CA 1
ATOM 2844 C C . LEU B 1 33 ? 7.426 18.422 8.805 1 97.88 33 LEU B C 1
ATOM 2846 O O . LEU B 1 33 ? 6.559 18.422 9.688 1 97.88 33 LEU B O 1
ATOM 2850 N N . GLN B 1 34 ? 8.719 18.703 9.016 1 97.69 34 GLN B N 1
ATOM 2851 C CA . GLN B 1 34 ? 9.18 19.062 10.352 1 97.69 34 GLN B CA 1
ATOM 2852 C C . GLN B 1 34 ? 8.398 20.234 10.914 1 97.69 34 GLN B C 1
ATOM 2854 O O . GLN B 1 34 ? 7.965 20.219 12.07 1 97.69 34 GLN B O 1
ATOM 2859 N N . GLN B 1 35 ? 8.25 21.281 10.094 1 97.88 35 GLN B N 1
ATOM 2860 C CA . GLN B 1 35 ? 7.477 22.453 10.484 1 97.88 35 GLN B CA 1
ATOM 2861 C C . GLN B 1 35 ? 6.043 22.078 10.836 1 97.88 35 GLN B C 1
ATOM 2863 O O . GLN B 1 35 ? 5.496 22.547 11.836 1 97.88 35 GLN B O 1
ATOM 2868 N N . CYS B 1 36 ? 5.41 21.203 10.078 1 98.62 36 CYS B N 1
ATOM 2869 C CA . CYS B 1 36 ? 4.055 20.719 10.32 1 98.62 36 CYS B CA 1
ATOM 2870 C C . CYS B 1 36 ? 3.961 20.016 11.664 1 98.62 36 CYS B C 1
ATOM 2872 O O . CYS B 1 36 ? 3.113 20.344 12.492 1 98.62 36 CYS B O 1
ATOM 2874 N N . ILE B 1 37 ? 4.883 19.109 11.922 1 98.62 37 ILE B N 1
ATOM 2875 C CA . ILE B 1 37 ? 4.891 18.297 13.141 1 98.62 37 ILE B CA 1
ATOM 2876 C C . ILE B 1 37 ? 5.027 19.219 14.359 1 98.62 37 ILE B C 1
ATOM 2878 O O . ILE B 1 37 ? 4.262 19.094 15.32 1 98.62 37 ILE B O 1
ATOM 2882 N N . LEU B 1 38 ? 5.938 20.156 14.289 1 97.75 38 LEU B N 1
ATOM 2883 C CA . LEU B 1 38 ? 6.203 21.031 15.422 1 97.75 38 LEU B CA 1
ATOM 2884 C C . LEU B 1 38 ? 5.008 21.953 15.695 1 97.75 38 LEU B C 1
ATOM 2886 O O . LEU B 1 38 ? 4.73 22.281 16.844 1 97.75 38 LEU B O 1
ATOM 2890 N N . SER B 1 39 ? 4.324 22.312 14.656 1 98.31 39 SER B N 1
ATOM 2891 C CA . SER B 1 39 ? 3.141 23.156 14.852 1 98.31 39 SER B CA 1
ATOM 2892 C C . SER B 1 39 ? 2.059 22.391 15.617 1 98.31 39 SER B C 1
ATOM 2894 O O . SER B 1 39 ? 1.399 22.969 16.484 1 98.31 39 SER B O 1
ATOM 2896 N N . TYR B 1 40 ? 1.84 21.094 15.297 1 98.5 40 TYR B N 1
ATOM 2897 C CA . TYR B 1 40 ? 0.854 20.297 16.016 1 98.5 40 TYR B CA 1
ATOM 2898 C C . TYR B 1 40 ? 1.28 20.078 17.469 1 98.5 40 TYR B C 1
ATOM 2900 O O . TYR B 1 40 ? 0.47 20.203 18.391 1 98.5 40 TYR B O 1
ATOM 2908 N N . ILE B 1 41 ? 2.559 19.766 17.672 1 97.62 41 ILE B N 1
ATOM 2909 C CA . ILE B 1 41 ? 3.066 19.516 19 1 97.62 41 ILE B CA 1
ATOM 2910 C C . ILE B 1 41 ? 2.922 20.766 19.859 1 97.62 41 ILE B C 1
ATOM 2912 O O . ILE B 1 41 ? 2.422 20.703 20.984 1 97.62 41 ILE B O 1
ATOM 2916 N N . SER B 1 42 ? 3.289 21.922 19.359 1 95.81 42 SER B N 1
ATOM 2917 C CA . SER B 1 42 ? 3.246 23.172 20.109 1 95.81 42 SER B CA 1
ATOM 2918 C C . SER B 1 42 ? 1.811 23.578 20.406 1 95.81 42 SER B C 1
ATOM 2920 O O . SER B 1 42 ? 1.564 24.375 21.328 1 95.81 42 SER B O 1
ATOM 2922 N N . SER B 1 43 ? 0.871 23.031 19.625 1 96.69 43 SER B N 1
ATOM 2923 C CA . SER B 1 43 ? -0.541 23.344 19.828 1 96.69 43 SER B CA 1
ATOM 2924 C C . SER B 1 43 ? -1.191 22.375 20.797 1 96.69 43 SER B C 1
ATOM 2926 O O . SER B 1 43 ? -2.41 22.391 20.984 1 96.69 43 SER B O 1
ATOM 2928 N N . GLY B 1 44 ? -0.383 21.453 21.312 1 95.62 44 GLY B N 1
ATOM 2929 C CA . GLY B 1 44 ? -0.841 20.625 22.422 1 95.62 44 GLY B CA 1
ATOM 2930 C C . GLY B 1 44 ? -1.098 19.188 22.016 1 95.62 44 GLY B C 1
ATOM 2931 O O . GLY B 1 44 ? -1.404 18.344 22.859 1 95.62 44 GLY B O 1
ATOM 2932 N N . TRP B 1 45 ? -1.009 18.844 20.703 1 97.12 45 TRP B N 1
ATOM 2933 C CA . TRP B 1 45 ? -1.256 17.484 20.266 1 97.12 45 TRP B CA 1
ATOM 2934 C C . TRP B 1 45 ? -0.202 16.531 20.828 1 97.12 45 TRP B C 1
ATOM 2936 O O . TRP B 1 45 ? 0.998 16.75 20.641 1 97.12 45 TRP B O 1
ATOM 2946 N N . PRO B 1 46 ? -0.597 15.516 21.531 1 95.62 46 PRO B N 1
ATOM 2947 C CA . PRO B 1 46 ? 0.416 14.602 22.078 1 95.62 46 PRO B CA 1
ATOM 2948 C C . PRO B 1 46 ? 1.243 13.93 20.984 1 95.62 46 PRO B C 1
ATOM 2950 O O . PRO B 1 46 ? 0.686 13.289 20.078 1 95.62 46 PRO B O 1
ATOM 2953 N N . PRO B 1 47 ? 2.566 14.062 21.031 1 96.81 47 PRO B N 1
ATOM 2954 C CA . PRO B 1 47 ? 3.412 13.461 19.984 1 96.81 47 PRO B CA 1
ATOM 2955 C C . PRO B 1 47 ? 3.15 11.969 19.812 1 96.81 47 PRO B C 1
ATOM 2957 O O . PRO B 1 47 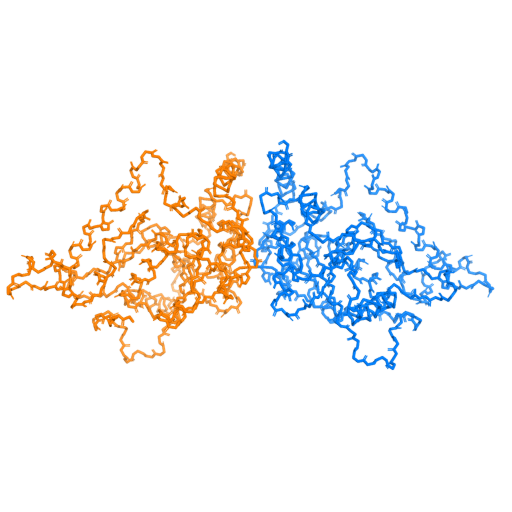? 3.188 11.469 18.672 1 96.81 47 PRO B O 1
ATOM 2960 N N . SER B 1 48 ? 2.797 11.25 20.875 1 95.94 48 SER B N 1
ATOM 2961 C CA . SER B 1 48 ? 2.598 9.805 20.828 1 95.94 48 SER B CA 1
ATOM 2962 C C . SER B 1 48 ? 1.375 9.438 20 1 95.94 48 SER B C 1
ATOM 2964 O O . SER B 1 48 ? 1.182 8.273 19.641 1 95.94 48 SER B O 1
ATOM 2966 N N . GLN B 1 49 ? 0.57 10.422 19.641 1 97.31 49 GLN B N 1
ATOM 2967 C CA . GLN B 1 49 ? -0.63 10.156 18.844 1 97.31 49 GLN B CA 1
ATOM 2968 C C . GLN B 1 49 ? -0.481 10.672 17.422 1 97.31 49 GLN B C 1
ATOM 2970 O O . GLN B 1 49 ? -1.433 10.641 16.641 1 97.31 49 GLN B O 1
ATOM 2975 N N . ILE B 1 50 ? 0.707 11.188 17.094 1 98.69 50 ILE B N 1
ATOM 2976 C CA . ILE B 1 50 ? 1.017 11.617 15.742 1 98.69 50 ILE B CA 1
ATOM 2977 C C . ILE B 1 50 ? 1.762 10.5 15.008 1 98.69 50 ILE B C 1
ATOM 2979 O O . ILE B 1 50 ? 2.781 10.008 15.492 1 98.69 50 ILE B O 1
ATOM 2983 N N . TYR B 1 51 ? 1.208 10.07 13.914 1 98.88 51 TYR B N 1
ATOM 2984 C CA . TYR B 1 51 ? 1.769 9.023 13.07 1 98.88 51 TYR B CA 1
ATOM 2985 C C . TYR B 1 51 ? 2.25 9.586 11.742 1 98.88 51 TYR B C 1
ATOM 2987 O O . TYR B 1 51 ? 1.446 10.055 10.93 1 98.88 51 TYR B O 1
ATOM 2995 N N . ILE B 1 52 ? 3.562 9.57 11.555 1 98.88 52 ILE B N 1
ATOM 2996 C CA . ILE B 1 52 ? 4.125 9.938 10.258 1 98.88 52 ILE B CA 1
ATOM 2997 C C . ILE B 1 52 ? 4.152 8.719 9.344 1 98.88 52 ILE B C 1
ATOM 2999 O O . ILE B 1 52 ? 4.766 7.699 9.672 1 98.88 52 ILE B O 1
ATOM 3003 N N . ILE B 1 53 ? 3.445 8.781 8.234 1 98.88 53 ILE B N 1
ATOM 3004 C CA . ILE B 1 53 ? 3.406 7.699 7.262 1 98.88 53 ILE B CA 1
ATOM 3005 C C . ILE B 1 53 ? 4.426 7.961 6.156 1 98.88 53 ILE B C 1
ATOM 3007 O O . ILE B 1 53 ? 4.211 8.812 5.293 1 98.88 53 ILE B O 1
ATOM 3011 N N . ASP B 1 54 ? 5.543 7.277 6.215 1 98.75 54 ASP B N 1
ATOM 3012 C CA . ASP B 1 54 ? 6.625 7.371 5.238 1 98.75 54 ASP B CA 1
ATOM 3013 C C . ASP B 1 54 ? 6.215 6.758 3.9 1 98.75 54 ASP B C 1
ATOM 3015 O O . ASP B 1 54 ? 6.352 5.551 3.697 1 98.75 54 ASP B O 1
ATOM 3019 N N . ASN B 1 55 ? 5.734 7.59 2.998 1 98.62 55 ASN B N 1
ATOM 3020 C CA . ASN B 1 55 ? 5.312 7.195 1.659 1 98.62 55 ASN B CA 1
ATOM 3021 C C . ASN B 1 55 ? 6.34 7.598 0.605 1 98.62 55 ASN B C 1
ATOM 3023 O O . ASN B 1 55 ? 5.98 8.086 -0.467 1 98.62 55 ASN B O 1
ATOM 3027 N N . THR B 1 56 ? 7.633 7.43 0.946 1 97.12 56 THR B N 1
ATOM 3028 C CA . THR B 1 56 ? 8.703 7.852 0.049 1 97.12 56 THR B CA 1
ATOM 3029 C C . THR B 1 56 ? 8.977 6.785 -1.004 1 97.12 56 THR B C 1
ATOM 3031 O O . THR B 1 56 ? 9.602 7.062 -2.029 1 97.12 56 THR B O 1
ATOM 3034 N N . GLY B 1 57 ? 8.578 5.52 -0.753 1 97 57 GLY B N 1
ATOM 3035 C CA . GLY B 1 57 ? 8.859 4.438 -1.684 1 97 57 GLY B CA 1
ATOM 3036 C C . GLY B 1 57 ? 10.289 3.945 -1.612 1 97 57 GLY B C 1
ATOM 3037 O O . GLY B 1 57 ? 10.781 3.307 -2.547 1 97 57 GLY B O 1
ATOM 3038 N N . THR B 1 58 ? 10.969 4.25 -0.483 1 97 58 THR B N 1
ATOM 3039 C CA . THR B 1 58 ? 12.367 3.842 -0.364 1 97 58 THR B CA 1
ATOM 3040 C C . THR B 1 58 ? 12.5 2.662 0.595 1 97 58 THR B C 1
ATOM 3042 O O . THR B 1 58 ? 13.562 2.463 1.196 1 97 58 THR B O 1
ATOM 3045 N N . MET B 1 59 ? 11.359 1.975 0.815 1 95.94 59 MET B N 1
ATOM 3046 C CA . MET B 1 59 ? 11.312 0.79 1.666 1 95.94 59 MET B CA 1
ATOM 3047 C C . MET B 1 59 ? 11.914 1.08 3.037 1 95.94 59 MET B C 1
ATOM 3049 O O . MET B 1 59 ? 11.477 1.996 3.732 1 95.94 59 MET B O 1
ATOM 3053 N N . ASP B 1 60 ? 12.922 0.345 3.455 1 96.69 60 ASP B N 1
ATOM 3054 C CA . ASP B 1 60 ? 13.422 0.504 4.816 1 96.69 60 ASP B CA 1
ATOM 3055 C C . ASP B 1 60 ? 14.656 1.408 4.848 1 96.69 60 ASP B C 1
ATOM 3057 O O . ASP B 1 60 ? 15.352 1.482 5.863 1 96.69 60 ASP B O 1
ATOM 3061 N N . SER B 1 61 ? 14.93 2.082 3.77 1 97.5 61 SER B N 1
ATOM 3062 C CA . SER B 1 61 ? 16.156 2.873 3.66 1 97.5 61 SER B CA 1
ATOM 3063 C C . SER B 1 61 ? 16.188 3.973 4.715 1 97.5 61 SER B C 1
ATOM 3065 O O . SER B 1 61 ? 17.234 4.215 5.324 1 97.5 61 SER B O 1
ATOM 3067 N N . ASN B 1 62 ? 15.078 4.672 4.938 1 97.94 62 ASN B N 1
ATOM 3068 C CA . ASN B 1 62 ? 15.031 5.707 5.965 1 97.94 62 ASN B CA 1
ATOM 3069 C C . ASN B 1 62 ? 15.203 5.121 7.363 1 97.94 62 ASN B C 1
ATOM 3071 O O . ASN B 1 62 ? 15.922 5.68 8.195 1 97.94 62 ASN B O 1
ATOM 3075 N N . ARG B 1 63 ? 14.578 4.062 7.613 1 97 63 ARG B N 1
ATOM 3076 C CA . ARG B 1 63 ? 14.688 3.402 8.906 1 97 63 ARG B CA 1
ATOM 3077 C C . ARG B 1 63 ? 16.141 3 9.203 1 97 63 ARG B C 1
ATOM 3079 O O . ARG B 1 63 ? 16.594 3.096 10.336 1 97 63 ARG B O 1
ATOM 3086 N N . LEU B 1 64 ? 16.812 2.588 8.172 1 96.88 64 LEU B N 1
ATOM 3087 C CA . LEU B 1 64 ? 18.188 2.111 8.312 1 96.88 64 LEU B CA 1
ATOM 3088 C C . LEU B 1 64 ? 19.172 3.27 8.234 1 96.88 64 LEU B C 1
ATOM 3090 O O . LEU B 1 64 ? 20.391 3.066 8.344 1 96.88 64 LEU B O 1
ATOM 3094 N N . GLY B 1 65 ? 18.703 4.449 8.016 1 96.69 65 GLY B N 1
ATOM 3095 C CA . GLY B 1 65 ? 19.562 5.625 7.977 1 96.69 65 GLY B CA 1
ATOM 3096 C C . GLY B 1 65 ? 20.438 5.68 6.734 1 96.69 65 GLY B C 1
ATOM 3097 O O . GLY B 1 65 ? 21.578 6.145 6.793 1 96.69 65 GLY B O 1
ATOM 3098 N N . LEU B 1 66 ? 19.922 5.238 5.559 1 97.19 66 LEU B N 1
ATOM 3099 C CA . LEU B 1 66 ? 20.766 5.07 4.375 1 97.19 66 LEU B CA 1
ATOM 3100 C C . LEU B 1 66 ? 20.656 6.285 3.457 1 97.19 66 LEU B C 1
ATOM 3102 O O . LEU B 1 66 ? 21.406 6.406 2.49 1 97.19 66 LEU B O 1
ATOM 3106 N N . LEU B 1 67 ? 19.734 7.184 3.705 1 97 67 LEU B N 1
ATOM 3107 C CA . LEU B 1 67 ? 19.547 8.359 2.857 1 97 67 LEU B CA 1
ATOM 3108 C C . LEU B 1 67 ? 20.156 9.594 3.512 1 97 67 LEU B C 1
ATOM 3110 O O . LEU B 1 67 ? 20.047 9.781 4.723 1 97 67 LEU B O 1
ATOM 3114 N N . SER B 1 68 ? 20.734 10.461 2.703 1 95.56 68 SER B N 1
ATOM 3115 C CA . SER B 1 68 ? 21.297 11.719 3.184 1 95.56 68 SER B CA 1
ATOM 3116 C C . SER B 1 68 ? 20.266 12.828 3.225 1 95.56 68 SER B C 1
ATOM 3118 O O . SER B 1 68 ? 19.25 12.758 2.529 1 95.56 68 SER B O 1
ATOM 3120 N N . PRO B 1 69 ? 20.5 13.883 3.986 1 93.44 69 PRO B N 1
ATOM 3121 C CA . PRO B 1 69 ? 19.531 14.984 4.121 1 93.44 69 PRO B CA 1
ATOM 3122 C C . PRO B 1 69 ? 19.266 15.695 2.797 1 93.44 69 PRO B C 1
ATOM 3124 O O . PRO B 1 69 ? 18.234 16.344 2.641 1 93.44 69 PRO B O 1
ATOM 3127 N N . ASP B 1 70 ? 20.156 15.625 1.825 1 93.06 70 ASP B N 1
ATOM 3128 C CA . ASP B 1 70 ? 19.969 16.281 0.534 1 93.06 70 ASP B CA 1
ATOM 3129 C C . ASP B 1 70 ? 19.031 15.461 -0.36 1 93.06 70 ASP B C 1
ATOM 3131 O O . ASP B 1 70 ? 18.562 15.953 -1.389 1 93.06 70 ASP B O 1
ATOM 3135 N N . ASN B 1 71 ? 18.812 14.172 -0.001 1 94.75 71 ASN B N 1
ATOM 3136 C CA . ASN B 1 71 ? 17.844 13.328 -0.708 1 94.75 71 ASN B CA 1
ATOM 3137 C C . ASN B 1 71 ? 16.406 13.812 -0.49 1 94.75 71 ASN B C 1
ATOM 3139 O O . ASN B 1 71 ? 15.984 14 0.649 1 94.75 71 ASN B O 1
ATOM 3143 N N . PRO B 1 72 ? 15.672 14.055 -1.558 1 93.94 72 PRO B N 1
ATOM 3144 C CA . PRO B 1 72 ? 14.305 14.555 -1.399 1 93.94 72 PRO B CA 1
ATOM 3145 C C . PRO B 1 72 ? 13.422 13.625 -0.571 1 93.94 72 PRO B C 1
ATOM 3147 O O . PRO B 1 72 ? 12.422 14.062 0.007 1 93.94 72 PRO B O 1
ATOM 3150 N N . PHE B 1 73 ? 13.844 12.375 -0.458 1 96 73 PHE B N 1
ATOM 3151 C CA . PHE B 1 73 ? 13.023 11.359 0.189 1 96 73 PHE B CA 1
ATOM 3152 C C . PHE B 1 73 ? 13.562 11.023 1.574 1 96 73 PHE B C 1
ATOM 3154 O O . PHE B 1 73 ? 13.141 10.039 2.191 1 96 73 PHE B O 1
ATOM 3161 N N . TYR B 1 74 ? 14.477 11.875 2.061 1 96.75 74 TYR B N 1
ATOM 3162 C CA . TYR B 1 74 ? 15.117 11.695 3.359 1 96.75 74 TYR B CA 1
ATOM 3163 C C . TYR B 1 74 ? 14.125 11.922 4.492 1 96.75 74 TYR B C 1
ATOM 3165 O O . TYR B 1 74 ? 13.391 12.914 4.492 1 96.75 74 TYR B O 1
ATOM 3173 N N . LEU B 1 75 ? 14.047 11.016 5.422 1 98 75 LEU B N 1
ATOM 3174 C CA . LEU B 1 75 ? 13.281 11.117 6.66 1 98 75 LEU B CA 1
ATOM 3175 C C . LEU B 1 75 ? 14.078 10.57 7.84 1 98 75 LEU B C 1
ATOM 3177 O O . LEU B 1 75 ? 14.469 9.406 7.848 1 98 75 LEU B O 1
ATOM 3181 N N . PRO B 1 76 ? 14.383 11.391 8.812 1 98 76 PRO B N 1
ATOM 3182 C CA . PRO B 1 76 ? 15.195 10.945 9.945 1 98 76 PRO B CA 1
ATOM 3183 C C . PRO B 1 76 ? 14.375 10.234 11.023 1 98 76 PRO B C 1
ATOM 3185 O O . PRO B 1 76 ? 13.945 10.867 11.992 1 98 76 PRO B O 1
ATOM 3188 N N . TYR B 1 77 ? 14.273 8.945 10.938 1 97.81 77 TYR B N 1
ATOM 3189 C CA . TYR B 1 77 ? 13.445 8.125 11.812 1 97.81 77 TYR B CA 1
ATOM 3190 C C . TYR B 1 77 ? 13.844 8.312 13.273 1 97.81 77 TYR B C 1
ATOM 3192 O O . TYR B 1 77 ? 12.992 8.547 14.133 1 97.81 77 TYR B O 1
ATOM 3200 N N . ALA B 1 78 ? 15.086 8.242 13.578 1 96.44 78 ALA B N 1
ATOM 3201 C CA . ALA B 1 78 ? 15.57 8.336 14.953 1 96.44 78 ALA B CA 1
ATOM 3202 C C . ALA B 1 78 ? 15.195 9.68 15.57 1 96.44 78 ALA B C 1
ATOM 3204 O O . ALA B 1 78 ? 14.727 9.734 16.719 1 96.44 78 ALA B O 1
ATOM 3205 N N . HIS B 1 79 ? 15.422 10.742 14.82 1 96.62 79 HIS B N 1
ATOM 3206 C CA . HIS B 1 79 ? 15.086 12.078 15.297 1 96.62 79 HIS B CA 1
ATOM 3207 C C . HIS B 1 79 ? 13.586 12.211 15.547 1 96.62 79 HIS B C 1
ATOM 3209 O O . HIS B 1 79 ? 13.164 12.773 16.562 1 96.62 79 HIS B O 1
ATOM 3215 N N . MET B 1 80 ? 12.758 11.648 14.656 1 97.5 80 MET B N 1
ATOM 3216 C CA . MET B 1 80 ? 11.305 11.711 14.773 1 97.5 80 MET B CA 1
ATOM 3217 C C . MET B 1 80 ? 10.82 10.969 16.016 1 97.5 80 MET B C 1
ATOM 3219 O O . MET B 1 80 ? 10.039 11.508 16.797 1 97.5 80 MET B O 1
ATOM 3223 N N . GLU B 1 81 ? 11.367 9.805 16.188 1 97.69 81 GLU B N 1
ATOM 3224 C CA . GLU B 1 81 ? 10.875 8.945 17.25 1 97.69 81 GLU B CA 1
ATOM 3225 C C . GLU B 1 81 ? 11.484 9.336 18.594 1 97.69 81 GLU B C 1
ATOM 3227 O O . GLU B 1 81 ? 10.789 9.383 19.609 1 97.69 81 GLU B O 1
ATOM 3232 N N . LYS B 1 82 ? 12.734 9.758 18.656 1 97 82 LYS B N 1
ATOM 3233 C CA . LYS B 1 82 ? 13.438 9.961 19.922 1 97 82 LYS B CA 1
ATOM 3234 C C . LYS B 1 82 ? 13.359 11.422 20.359 1 97 82 LYS B C 1
ATOM 3236 O O . LYS B 1 82 ? 13.359 11.711 21.562 1 97 82 LYS B O 1
ATOM 3241 N N . VAL B 1 83 ? 13.367 12.297 19.406 1 96.5 83 VAL B N 1
ATOM 3242 C CA . VAL B 1 83 ? 13.398 13.719 19.75 1 96.5 83 VAL B CA 1
ATOM 3243 C C . VAL B 1 83 ? 11.977 14.281 19.719 1 96.5 83 VAL B C 1
ATOM 3245 O O . VAL B 1 83 ? 11.531 14.891 20.703 1 96.5 83 VAL B O 1
ATOM 3248 N N . PHE B 1 84 ? 11.234 14.023 18.656 1 97.5 84 PHE B N 1
ATOM 3249 C CA . PHE B 1 84 ? 9.875 14.555 18.562 1 97.5 84 PHE B CA 1
ATOM 3250 C C . PHE B 1 84 ? 8.898 13.68 19.328 1 97.5 84 PHE B C 1
ATOM 3252 O O . PHE B 1 84 ? 7.867 14.156 19.812 1 97.5 84 PHE B O 1
ATOM 3259 N N . GLY B 1 85 ? 9.188 12.367 19.422 1 97.69 85 GLY B N 1
ATOM 3260 C CA . GLY B 1 85 ? 8.32 11.438 20.125 1 97.69 85 GLY B CA 1
ATOM 3261 C C . GLY B 1 85 ? 7.148 10.961 19.281 1 97.69 85 GLY B C 1
ATOM 3262 O O . GLY B 1 85 ? 6.176 10.422 19.828 1 97.69 85 GLY B O 1
ATOM 3263 N N . VAL B 1 86 ? 7.188 11.211 17.984 1 98.56 86 VAL B N 1
ATOM 3264 C CA . VAL B 1 86 ? 6.113 10.773 17.094 1 98.56 86 VAL B CA 1
ATOM 3265 C C . VAL B 1 86 ? 6.383 9.352 16.625 1 98.56 86 VAL B C 1
ATOM 3267 O O . VAL B 1 86 ? 7.473 8.812 16.828 1 98.56 86 VAL B O 1
ATOM 3270 N N . LYS B 1 87 ? 5.398 8.703 16.062 1 98.5 87 LYS B N 1
ATOM 3271 C CA . LYS B 1 87 ? 5.527 7.363 15.492 1 98.5 87 LYS B CA 1
ATOM 3272 C C . LYS B 1 87 ? 5.738 7.43 13.977 1 98.5 87 LYS B C 1
ATOM 3274 O O . LYS B 1 87 ? 5.18 8.297 13.305 1 98.5 87 LYS B O 1
ATOM 3279 N N . VAL B 1 88 ? 6.559 6.57 13.484 1 98.44 88 VAL B N 1
ATOM 3280 C CA . VAL B 1 88 ? 6.809 6.531 12.047 1 98.44 88 VAL B CA 1
ATOM 3281 C C . VAL B 1 88 ? 6.547 5.125 11.516 1 98.44 88 VAL B C 1
ATOM 3283 O O . VAL B 1 88 ? 6.969 4.137 12.117 1 98.44 88 VAL B O 1
ATOM 3286 N N . THR B 1 89 ? 5.785 5.027 10.484 1 96.81 89 THR B N 1
ATOM 3287 C CA . THR B 1 89 ? 5.535 3.771 9.789 1 96.81 89 THR B CA 1
ATOM 3288 C C . THR B 1 89 ? 5.629 3.967 8.273 1 96.81 89 THR B C 1
ATOM 3290 O O . THR B 1 89 ? 5.176 4.984 7.746 1 96.81 89 THR B O 1
ATOM 3293 N N . ALA B 1 90 ? 6.254 3.023 7.57 1 97.81 90 ALA B N 1
ATOM 3294 C CA . ALA B 1 90 ? 6.418 3.135 6.121 1 97.81 90 ALA B CA 1
ATOM 3295 C C . ALA B 1 90 ? 5.281 2.426 5.387 1 97.81 90 ALA B C 1
ATOM 3297 O O . ALA B 1 90 ? 4.824 1.363 5.816 1 97.81 90 ALA B O 1
ATOM 3298 N N . THR B 1 91 ? 4.84 3.02 4.32 1 98.5 91 THR B N 1
ATOM 3299 C CA . THR B 1 91 ? 4.027 2.27 3.369 1 98.5 91 THR B CA 1
ATOM 3300 C C . THR B 1 91 ? 4.871 1.217 2.654 1 98.5 91 THR B C 1
ATOM 3302 O O . THR B 1 91 ? 6.09 1.354 2.553 1 98.5 91 THR B O 1
ATOM 3305 N N . PRO B 1 92 ? 4.227 0.182 2.176 1 97.5 92 PRO B N 1
ATOM 3306 C CA . PRO B 1 92 ? 5.004 -0.89 1.55 1 97.5 92 PRO B CA 1
ATOM 3307 C C . PRO B 1 92 ? 5.523 -0.509 0.166 1 97.5 92 PRO B C 1
ATOM 3309 O O . PRO B 1 92 ? 6.387 -1.199 -0.385 1 97.5 92 PRO B O 1
ATOM 3312 N N . THR B 1 93 ? 5.023 0.48 -0.449 1 98.19 93 THR B N 1
ATOM 3313 C CA . THR B 1 93 ? 5.379 1.008 -1.763 1 98.19 93 THR B CA 1
ATOM 3314 C C . THR B 1 93 ? 4.984 2.479 -1.878 1 98.19 93 THR B C 1
ATOM 3316 O O . THR B 1 93 ? 4.277 3.006 -1.02 1 98.19 93 THR B O 1
ATOM 3319 N N . LEU B 1 94 ? 5.562 3.154 -2.902 1 98.06 94 LEU B N 1
ATOM 3320 C CA . LEU B 1 94 ? 5.102 4.512 -3.182 1 98.06 94 LEU B CA 1
ATOM 3321 C C . LEU B 1 94 ? 3.633 4.512 -3.596 1 98.06 94 LEU B C 1
ATOM 3323 O O . LEU B 1 94 ? 3.264 3.881 -4.59 1 98.06 94 LEU B O 1
ATOM 3327 N N . LEU B 1 95 ? 2.84 5.129 -2.799 1 98.62 95 LEU B N 1
ATOM 3328 C CA . LEU B 1 95 ? 1.404 5.227 -3.041 1 98.62 95 LEU B CA 1
ATOM 3329 C C . LEU B 1 95 ? 1.041 6.594 -3.611 1 98.62 95 LEU B C 1
ATOM 3331 O O . LEU B 1 95 ? 1.682 7.598 -3.287 1 98.62 95 LEU B O 1
ATOM 3335 N N . SER B 1 96 ? 0.025 6.621 -4.5 1 97.69 96 SER B N 1
ATOM 3336 C CA . SER B 1 96 ? -0.58 7.895 -4.879 1 97.69 96 SER B CA 1
ATOM 3337 C C . SER B 1 96 ? -1.353 8.508 -3.719 1 97.69 96 SER B C 1
ATOM 3339 O O . SER B 1 96 ? -1.425 7.926 -2.635 1 97.69 96 SER B O 1
ATOM 3341 N N . PHE B 1 97 ? -1.875 9.773 -3.959 1 97.75 97 PHE B N 1
ATOM 3342 C CA . PHE B 1 97 ? -2.654 10.422 -2.912 1 97.75 97 PHE B CA 1
ATOM 3343 C C . PHE B 1 97 ? -3.9 9.617 -2.58 1 97.75 97 PHE B C 1
ATOM 3345 O O . PHE B 1 97 ? -4.191 9.367 -1.409 1 97.75 97 PHE B O 1
ATOM 3352 N N . ALA B 1 98 ? -4.645 9.148 -3.58 1 98.5 98 ALA B N 1
ATOM 3353 C CA . ALA B 1 98 ? -5.855 8.359 -3.369 1 98.5 98 ALA B CA 1
ATOM 3354 C C . ALA B 1 98 ? -5.543 7.062 -2.619 1 98.5 98 ALA B C 1
ATOM 3356 O O . ALA B 1 98 ? -6.27 6.684 -1.698 1 98.5 98 ALA B O 1
ATOM 3357 N N . GLN B 1 99 ? -4.484 6.414 -3.01 1 98.69 99 GLN B N 1
ATOM 3358 C CA . GLN B 1 99 ? -4.066 5.18 -2.355 1 98.69 99 GLN B CA 1
ATOM 3359 C C . GLN B 1 99 ? -3.654 5.438 -0.908 1 98.69 99 GLN B C 1
ATOM 3361 O O . GLN B 1 99 ? -3.918 4.617 -0.027 1 98.69 99 GLN B O 1
ATOM 3366 N N . LEU B 1 100 ? -2.984 6.531 -0.677 1 98.81 100 LEU B N 1
ATOM 3367 C CA . LEU B 1 100 ? -2.568 6.887 0.675 1 98.81 100 LEU B CA 1
ATOM 3368 C C . LEU B 1 100 ? -3.779 7.129 1.57 1 98.81 100 LEU B C 1
ATOM 3370 O O . LEU B 1 100 ? -3.777 6.742 2.742 1 98.81 100 LEU B O 1
ATOM 3374 N N . GLN B 1 101 ? -4.801 7.789 1.028 1 98.81 101 GLN B N 1
ATOM 3375 C CA . GLN B 1 101 ? -6.031 7.965 1.791 1 98.81 101 GLN B CA 1
ATOM 3376 C C . GLN B 1 101 ? -6.652 6.621 2.158 1 98.81 101 GLN B C 1
ATOM 3378 O O . GLN B 1 101 ? -7.109 6.43 3.287 1 98.81 101 GLN B O 1
ATOM 3383 N N . ASN B 1 102 ? -6.699 5.723 1.196 1 98.81 102 ASN B N 1
ATOM 3384 C CA . ASN B 1 102 ? -7.188 4.375 1.487 1 98.81 102 ASN B CA 1
ATOM 3385 C C . ASN B 1 102 ? -6.316 3.678 2.527 1 98.81 102 ASN B C 1
ATOM 3387 O O . ASN B 1 102 ? -6.824 2.938 3.371 1 98.81 102 ASN B O 1
ATOM 3391 N N . PHE B 1 103 ? -5.031 3.928 2.441 1 98.88 103 PHE B N 1
ATOM 3392 C CA . PHE B 1 103 ? -4.113 3.4 3.443 1 98.88 103 PHE B CA 1
ATOM 3393 C C . PHE B 1 103 ? -4.488 3.889 4.836 1 98.88 103 PHE B C 1
ATOM 3395 O O . PHE B 1 103 ? -4.504 3.109 5.789 1 98.88 103 PHE B O 1
ATOM 3402 N N . PHE B 1 104 ? -4.801 5.18 4.945 1 98.88 104 PHE B N 1
ATOM 3403 C CA . PHE B 1 104 ? -5.203 5.742 6.227 1 98.88 104 PHE B CA 1
ATOM 3404 C C . PHE B 1 104 ? -6.43 5.02 6.773 1 98.88 104 PHE B C 1
ATOM 3406 O O . PHE B 1 104 ? -6.469 4.664 7.953 1 98.88 104 PHE B O 1
ATOM 3413 N N . ILE B 1 105 ? -7.391 4.781 5.938 1 98.75 105 ILE B N 1
ATOM 3414 C CA . ILE B 1 105 ? -8.625 4.121 6.352 1 98.75 105 ILE B CA 1
ATOM 3415 C C . ILE B 1 105 ? -8.32 2.691 6.793 1 98.75 105 ILE B C 1
ATOM 3417 O O . ILE B 1 105 ? -8.789 2.246 7.844 1 98.75 105 ILE B O 1
ATOM 3421 N N . SER B 1 106 ? -7.523 1.98 6.02 1 98.38 106 SER B N 1
ATOM 3422 C CA . SER B 1 106 ? -7.133 0.618 6.371 1 98.38 106 SER B CA 1
ATOM 3423 C C . SER B 1 106 ? -6.352 0.585 7.68 1 98.38 106 SER B C 1
ATOM 3425 O O . SER B 1 106 ? -6.574 -0.292 8.516 1 98.38 106 SER B O 1
ATOM 3427 N N . PHE B 1 107 ? -5.43 1.521 7.816 1 98.38 107 PHE B N 1
ATOM 3428 C CA . PHE B 1 107 ? -4.613 1.641 9.016 1 98.38 107 PHE B CA 1
ATOM 3429 C C . PHE B 1 107 ? -5.484 1.868 10.242 1 98.38 107 PHE B C 1
ATOM 3431 O O . PHE B 1 107 ? -5.309 1.21 11.273 1 98.38 107 PHE B O 1
ATOM 3438 N N . ALA B 1 108 ? -6.434 2.74 10.117 1 98.5 108 ALA B N 1
ATOM 3439 C CA . ALA B 1 108 ? -7.375 3.021 11.195 1 98.5 108 ALA B CA 1
ATOM 3440 C C . ALA B 1 108 ? -8.227 1.798 11.508 1 98.5 108 ALA B C 1
ATOM 3442 O O . ALA B 1 108 ? -8.5 1.507 12.68 1 98.5 108 ALA B O 1
ATOM 3443 N N . THR B 1 109 ? -8.656 1.103 10.492 1 97.88 109 THR B N 1
ATOM 3444 C CA . THR B 1 109 ? -9.469 -0.098 10.648 1 97.88 109 THR B CA 1
ATOM 3445 C C . THR B 1 109 ? -8.703 -1.18 11.398 1 97.88 109 THR B C 1
ATOM 3447 O O . THR B 1 109 ? -9.234 -1.804 12.32 1 97.88 109 THR B O 1
ATOM 3450 N N . GLU B 1 110 ? -7.473 -1.345 11.023 1 96.44 110 GLU B N 1
ATOM 3451 C CA . GLU B 1 110 ? -6.625 -2.348 11.656 1 96.44 110 GLU B CA 1
ATOM 3452 C C . GLU B 1 110 ? -6.395 -2.02 13.133 1 96.44 110 GLU B C 1
ATOM 3454 O O . GLU B 1 110 ? -6.305 -2.92 13.969 1 96.44 110 GLU B O 1
ATOM 3459 N N . HIS B 1 111 ? -6.289 -0.745 13.398 1 97.44 111 HIS B N 1
ATOM 3460 C CA . HIS B 1 111 ? -6.059 -0.302 14.773 1 97.44 111 HIS B CA 1
ATOM 3461 C C . HIS B 1 111 ? -7.371 -0.14 15.523 1 97.44 111 HIS B C 1
ATOM 3463 O O . HIS B 1 111 ? -7.375 0.246 16.703 1 97.44 111 HIS B O 1
ATOM 3469 N N . GLN B 1 112 ? -8.508 -0.326 14.859 1 97.12 112 GLN B N 1
ATOM 3470 C CA . GLN B 1 112 ? -9.844 -0.263 15.43 1 97.12 112 GLN B CA 1
ATOM 3471 C C . GLN B 1 112 ? -10.156 1.135 15.961 1 97.12 112 GLN B C 1
ATOM 3473 O O . GLN B 1 112 ? -10.703 1.283 17.047 1 97.12 112 GLN B O 1
ATOM 3478 N N . TRP B 1 113 ? -9.695 2.15 15.234 1 97.94 113 TRP B N 1
ATOM 3479 C CA . TRP B 1 113 ? -10.031 3.531 15.562 1 97.94 113 TRP B CA 1
ATOM 3480 C C . TRP B 1 113 ? -11.398 3.904 14.992 1 97.94 113 TRP B C 1
ATOM 3482 O O . TRP B 1 113 ? -11.625 3.799 13.781 1 97.94 113 TRP B O 1
ATOM 3492 N N . GLU B 1 114 ? -12.242 4.312 15.789 1 96.06 114 GLU B N 1
ATOM 3493 C CA . GLU B 1 114 ? -13.547 4.785 15.328 1 96.06 114 GLU B CA 1
ATOM 3494 C C . GLU B 1 114 ? -13.406 6.035 14.461 1 96.06 114 GLU B C 1
ATOM 3496 O O . GLU B 1 114 ? -14.156 6.215 13.5 1 96.06 114 GLU B O 1
ATOM 3501 N N . ARG B 1 115 ? -12.484 6.809 14.852 1 97 115 ARG B N 1
ATOM 3502 C CA . ARG B 1 115 ? -12.188 8.047 14.133 1 97 115 ARG B CA 1
ATOM 3503 C C . ARG B 1 115 ? -10.688 8.312 14.109 1 97 115 ARG B C 1
ATOM 3505 O O . ARG B 1 115 ? -9.953 7.828 14.977 1 97 115 ARG B O 1
ATOM 3512 N N . PHE B 1 116 ? -10.266 9.055 13.211 1 98.62 116 PHE B N 1
ATOM 3513 C CA . PHE B 1 116 ? -8.875 9.484 13.133 1 98.62 116 PHE B CA 1
ATOM 3514 C C . PHE B 1 116 ? -8.766 10.82 12.398 1 98.62 116 PHE B C 1
ATOM 3516 O O . PHE B 1 116 ? -9.703 11.242 11.719 1 98.62 116 PHE B O 1
ATOM 3523 N N . PHE B 1 117 ? -7.668 11.484 12.633 1 98.81 117 PHE B N 1
ATOM 3524 C CA . PHE B 1 117 ? -7.344 12.719 11.922 1 98.81 117 PHE B CA 1
ATOM 3525 C C . PHE B 1 117 ? -6.289 12.461 10.852 1 98.81 117 PHE B C 1
ATOM 3527 O O . PHE B 1 117 ? -5.438 11.586 11.008 1 98.81 117 PHE B O 1
ATOM 3534 N N . TRP B 1 118 ? -6.391 13.125 9.75 1 98.69 118 TRP B N 1
ATOM 3535 C CA . TRP B 1 118 ? -5.242 13.203 8.852 1 98.69 118 TRP B CA 1
ATOM 3536 C C . TRP B 1 118 ? -4.984 14.648 8.422 1 98.69 118 TRP B C 1
ATOM 3538 O O . TRP B 1 118 ? -5.902 15.477 8.43 1 98.69 118 TRP B O 1
ATOM 3548 N N . SER B 1 119 ? -3.707 14.992 8.18 1 98.69 119 SER B N 1
ATOM 3549 C CA . SER B 1 119 ? -3.273 16.328 7.766 1 98.69 119 SER B CA 1
ATOM 3550 C C . SER B 1 119 ? -2.318 16.25 6.578 1 98.69 119 SER B C 1
ATOM 3552 O O . SER B 1 119 ? -1.562 15.289 6.441 1 98.69 119 SER B O 1
ATOM 3554 N N . HIS B 1 120 ? -2.414 17.266 5.77 1 97.88 120 HIS B N 1
ATOM 3555 C CA . HIS B 1 120 ? -1.345 17.453 4.797 1 97.88 120 HIS B CA 1
ATOM 3556 C C . HIS B 1 120 ? -0.03 17.812 5.484 1 97.88 120 HIS B C 1
ATOM 3558 O O . HIS B 1 120 ? -0.029 18.438 6.543 1 97.88 120 HIS B O 1
ATOM 3564 N N . MET B 1 121 ? 1.024 17.406 4.879 1 97.5 121 MET B N 1
ATOM 3565 C CA . MET B 1 121 ? 2.33 17.656 5.48 1 97.5 121 MET B CA 1
ATOM 3566 C C . MET B 1 121 ? 2.738 19.109 5.305 1 97.5 121 MET B C 1
ATOM 3568 O O . MET B 1 121 ? 3.682 19.578 5.949 1 97.5 121 MET B O 1
ATOM 3572 N N . ASP B 1 122 ? 2.109 19.797 4.34 1 96.75 122 ASP B N 1
ATOM 3573 C CA . ASP B 1 122 ? 2.406 21.219 4.113 1 96.75 122 ASP B CA 1
ATOM 3574 C C . ASP B 1 122 ? 1.378 22.109 4.801 1 96.75 122 ASP B C 1
ATOM 3576 O O . ASP B 1 122 ? 1.18 23.25 4.398 1 96.75 122 ASP B O 1
ATOM 3580 N N . SER B 1 123 ? 0.729 21.594 5.785 1 97.88 123 SER B N 1
ATOM 3581 C CA . SER B 1 123 ? -0.147 22.375 6.656 1 97.88 123 SER B CA 1
ATOM 3582 C C . SER B 1 123 ? 0.57 22.781 7.938 1 97.88 123 SER B C 1
ATOM 3584 O O . SER B 1 123 ? 1.4 22.031 8.461 1 97.88 123 SER B O 1
ATOM 3586 N N . VAL B 1 124 ? 0.255 23.969 8.43 1 98.56 124 VAL B N 1
ATOM 3587 C CA . VAL B 1 124 ? 0.756 24.469 9.711 1 98.56 124 VAL B CA 1
ATOM 3588 C C . VAL B 1 124 ? -0.406 24.984 10.555 1 98.56 124 VAL B C 1
ATOM 3590 O O . VAL B 1 124 ? -1.216 25.781 10.086 1 98.56 124 VAL B O 1
ATOM 3593 N N . VAL B 1 125 ? -0.446 24.531 11.766 1 98.56 125 VAL B N 1
ATOM 3594 C CA . VAL B 1 125 ? -1.563 24.906 12.625 1 98.56 125 VAL B CA 1
ATOM 3595 C C . VAL B 1 125 ? -1.093 25.922 13.664 1 98.56 125 VAL B C 1
ATOM 3597 O O . VAL B 1 125 ? 0.065 25.891 14.094 1 98.56 125 VAL B O 1
ATOM 3600 N N . LEU B 1 126 ? -1.971 26.766 14.023 1 97.31 126 LEU B N 1
ATOM 3601 C CA . LEU B 1 126 ? -1.705 27.797 15.023 1 97.31 126 LEU B CA 1
ATOM 3602 C C . LEU B 1 126 ? -2.941 28.062 15.875 1 97.31 126 LEU B C 1
ATOM 3604 O O . LEU B 1 126 ? -4.004 28.391 15.352 1 97.31 126 LEU B O 1
ATOM 3608 N N . SER B 1 127 ? -2.777 27.906 17.219 1 96.44 127 SER B N 1
ATOM 3609 C CA . SER B 1 127 ? -3.869 28.172 18.156 1 96.44 127 SER B CA 1
ATOM 3610 C C . SER B 1 127 ? -4.227 29.641 18.188 1 96.44 127 SER B C 1
ATOM 3612 O O . SER B 1 127 ? -3.387 30.5 17.891 1 96.44 127 SER B O 1
ATOM 3614 N N . TYR B 1 128 ? -5.496 29.875 18.562 1 94.38 128 TYR B N 1
ATOM 3615 C CA . TYR B 1 128 ? -5.93 31.25 18.781 1 94.38 128 TYR B CA 1
ATOM 3616 C C . TYR B 1 128 ? -5.406 31.766 20.125 1 94.38 128 TYR B C 1
ATOM 3618 O O . TYR B 1 128 ? -6.168 31.938 21.078 1 94.38 128 TYR B O 1
ATOM 3626 N N . GLU B 1 129 ? -4.219 32.156 20.125 1 91 129 GLU B N 1
ATOM 3627 C CA . GLU B 1 129 ? -3.613 32.531 21.406 1 91 129 GLU B CA 1
ATOM 3628 C C . GLU B 1 129 ? -4.094 33.906 21.844 1 91 129 GLU B C 1
ATOM 3630 O O . GLU B 1 129 ? -3.9 34.281 23 1 91 129 GLU B O 1
ATOM 3635 N N . ASN B 1 130 ? -4.703 34.656 20.938 1 89.06 130 ASN B N 1
ATOM 3636 C CA . ASN B 1 130 ? -5.211 35.969 21.266 1 89.06 130 ASN B CA 1
ATOM 3637 C C . ASN B 1 130 ? -6.609 35.906 21.875 1 89.06 130 ASN B C 1
ATOM 3639 O O . ASN B 1 130 ? -7.133 36.906 22.344 1 89.06 130 ASN B O 1
ATOM 3643 N N . LYS B 1 131 ? -7.184 34.781 21.844 1 90.5 131 LYS B N 1
ATOM 3644 C CA . LYS B 1 131 ? -8.539 34.656 22.359 1 90.5 131 LYS B CA 1
ATOM 3645 C C . LYS B 1 131 ? -8.523 34.469 23.875 1 90.5 131 LYS B C 1
ATOM 3647 O O . LYS B 1 131 ? -7.602 33.875 24.438 1 90.5 131 LYS B O 1
ATOM 3652 N N . VAL B 1 132 ? -9.625 35.031 24.594 1 88.31 132 VAL B N 1
ATOM 3653 C CA . VAL B 1 132 ? -9.836 34.906 26.031 1 88.31 132 VAL B CA 1
ATOM 3654 C C . VAL B 1 132 ? -11.203 34.281 26.297 1 88.31 132 VAL B C 1
ATOM 3656 O O . VAL B 1 132 ? -12.234 34.875 25.938 1 88.31 132 VAL B O 1
ATOM 3659 N N . PRO B 1 133 ? -11.289 33.125 26.875 1 89.44 133 PRO B N 1
ATOM 3660 C CA . PRO B 1 133 ? -10.164 32.344 27.359 1 89.44 133 PRO B CA 1
ATOM 3661 C C . PRO B 1 133 ? -9.422 31.625 26.219 1 89.44 133 PRO B C 1
ATOM 3663 O O . PRO B 1 133 ? -10 31.359 25.172 1 89.44 133 PRO B O 1
ATOM 3666 N N . TYR B 1 134 ? -8.117 31.422 26.531 1 89.94 134 TYR B N 1
ATOM 3667 C CA . TYR B 1 134 ? -7.301 30.703 25.562 1 89.94 134 TYR B CA 1
ATOM 3668 C C . TYR B 1 134 ? -7.617 29.203 25.578 1 89.94 134 TYR B C 1
ATOM 3670 O O . TYR B 1 134 ? -7.664 28.594 26.656 1 89.94 134 TYR B O 1
ATOM 3678 N N . ILE B 1 135 ? -7.895 28.719 24.438 1 90.88 135 ILE B N 1
ATOM 3679 C CA . ILE B 1 135 ? -8.023 27.281 24.219 1 90.88 135 ILE B CA 1
ATOM 3680 C C . ILE B 1 135 ? -7.109 26.859 23.062 1 90.88 135 ILE B C 1
ATOM 3682 O O . ILE B 1 135 ? -7.199 27.406 21.969 1 90.88 135 ILE B O 1
ATOM 3686 N N . SER B 1 136 ? -6.188 25.984 23.406 1 95 136 SER B N 1
ATOM 3687 C CA . SER B 1 136 ? -5.301 25.5 22.359 1 95 136 SER B CA 1
ATOM 3688 C C . SER B 1 136 ? -6.082 24.75 21.281 1 95 136 SER B C 1
ATOM 3690 O O . SER B 1 136 ? -7.215 24.328 21.5 1 95 136 SER B O 1
ATOM 3692 N N . LEU B 1 137 ? -5.477 24.672 20.125 1 97.06 137 LEU B N 1
ATOM 3693 C CA . LEU B 1 137 ? -6.109 23.922 19.047 1 97.06 137 LEU B CA 1
ATOM 3694 C C . LEU B 1 137 ? -6.453 22.5 19.484 1 97.06 137 LEU B C 1
ATOM 3696 O O . LEU B 1 137 ? -7.562 22.031 19.25 1 97.06 137 LEU B O 1
ATOM 3700 N N . TYR B 1 138 ? -5.562 21.828 20.156 1 96.5 138 TYR B N 1
ATOM 3701 C CA . TYR B 1 138 ? -5.797 20.453 20.609 1 96.5 138 TYR B CA 1
ATOM 3702 C C . TYR B 1 138 ? -6.922 20.406 21.625 1 96.5 138 TYR B C 1
ATOM 3704 O O . TYR B 1 138 ? -7.758 19.5 21.594 1 96.5 138 TYR B O 1
ATOM 3712 N N . ASN B 1 139 ? -6.93 21.328 22.594 1 94.06 139 ASN B N 1
ATOM 3713 C CA . ASN B 1 139 ? -8.023 21.344 23.547 1 94.06 139 ASN B CA 1
ATOM 3714 C C . ASN B 1 139 ? -9.367 21.609 22.875 1 94.06 139 ASN B C 1
ATOM 3716 O O . ASN B 1 139 ? -10.398 21.094 23.312 1 94.06 139 ASN B O 1
ATOM 3720 N N . GLY B 1 140 ? -9.352 22.406 21.812 1 94.88 140 GLY B N 1
ATOM 3721 C CA . GLY B 1 140 ? -10.539 22.531 20.984 1 94.88 140 GLY B CA 1
ATOM 3722 C C . GLY B 1 140 ? -11 21.219 20.391 1 94.88 140 GLY B C 1
ATOM 3723 O O . GLY B 1 140 ? -12.203 20.953 20.312 1 94.88 140 GLY B O 1
ATOM 3724 N N . VAL B 1 141 ? -10.07 20.438 19.938 1 95.88 141 VAL B N 1
ATOM 3725 C CA . VAL B 1 141 ? -10.359 19.094 19.422 1 95.88 141 VAL B CA 1
ATOM 3726 C C . VAL B 1 141 ? -11.023 18.266 20.516 1 95.88 141 VAL B C 1
ATOM 3728 O O . VAL B 1 141 ? -12.023 17.578 20.266 1 95.88 141 VAL B O 1
ATOM 3731 N N . LEU B 1 142 ? -10.477 18.312 21.703 1 93.75 142 LEU B N 1
ATOM 3732 C CA . LEU B 1 142 ? -11.031 17.547 22.812 1 93.75 142 LEU B CA 1
ATOM 3733 C C . LEU B 1 142 ? -12.469 17.969 23.109 1 93.75 142 LEU B C 1
ATOM 3735 O O . LEU B 1 142 ? -13.328 17.125 23.375 1 93.75 142 LEU B O 1
ATOM 3739 N N . GLU B 1 143 ? -12.672 19.25 23.078 1 92.38 143 GLU B N 1
ATOM 3740 C CA . GLU B 1 143 ? -14.023 19.75 23.312 1 92.38 143 GLU B CA 1
ATOM 3741 C C . GLU B 1 143 ? -14.984 19.266 22.219 1 92.38 143 GLU B C 1
ATOM 3743 O O . GLU B 1 143 ? -16.125 18.891 22.516 1 92.38 143 GLU B O 1
ATOM 3748 N N . LEU B 1 144 ? -14.523 19.359 21.016 1 93.62 144 LEU B N 1
ATOM 3749 C CA . LEU B 1 144 ? -15.328 18.859 19.906 1 93.62 144 LEU B CA 1
ATOM 3750 C C . LEU B 1 144 ? -15.688 17.391 20.109 1 93.62 144 LEU B C 1
ATOM 3752 O O . LEU B 1 144 ? -16.859 17.016 19.984 1 93.62 144 LEU B O 1
ATOM 3756 N N . LEU B 1 145 ? -14.711 16.562 20.453 1 92.94 145 LEU B N 1
ATOM 3757 C CA . LEU B 1 145 ? -14.938 15.133 20.609 1 92.94 145 LEU B CA 1
ATOM 3758 C C . LEU B 1 145 ? -15.891 14.852 21.766 1 92.94 145 LEU B C 1
ATOM 3760 O O . LEU B 1 145 ? -16.734 13.961 21.672 1 92.94 145 LEU B O 1
ATOM 3764 N N . ALA B 1 146 ? -15.758 15.594 22.797 1 89.62 146 ALA B N 1
ATOM 3765 C CA . ALA B 1 146 ? -16.672 15.453 23.938 1 89.62 146 ALA B CA 1
ATOM 3766 C C . ALA B 1 146 ? -18.109 15.75 23.516 1 89.62 146 ALA B C 1
ATOM 3768 O O . ALA B 1 146 ? -19.031 15.047 23.938 1 89.62 146 ALA B O 1
ATOM 3769 N N . SER B 1 147 ? -18.234 16.734 22.734 1 89.5 147 SER B N 1
ATOM 3770 C CA . SER B 1 147 ? -19.562 17.109 22.266 1 89.5 147 SER B CA 1
ATOM 3771 C C . SER B 1 147 ? -20.141 16.031 21.344 1 89.5 147 SER B C 1
ATOM 3773 O O . SER B 1 147 ? -21.344 15.773 21.375 1 89.5 147 SER B O 1
ATOM 3775 N N . LEU B 1 148 ? -19.344 15.43 20.562 1 88.12 148 LEU B N 1
ATOM 3776 C CA . LEU B 1 148 ? -19.797 14.375 19.656 1 88.12 148 LEU B CA 1
ATOM 3777 C C . LEU B 1 148 ? -20.219 13.133 20.438 1 88.12 148 LEU B C 1
ATOM 3779 O O . LEU B 1 148 ? -21.172 12.461 20.062 1 88.12 148 LEU B O 1
ATOM 3783 N N . ASP B 1 149 ? -19.484 12.82 21.484 1 84.44 149 ASP B N 1
ATOM 3784 C CA . ASP B 1 149 ? -19.781 11.633 22.297 1 84.44 149 ASP B CA 1
ATOM 3785 C C . ASP B 1 149 ? -21.047 11.82 23.109 1 84.44 149 ASP B C 1
ATOM 3787 O O . ASP B 1 149 ? -21.797 10.859 23.328 1 84.44 149 ASP B O 1
ATOM 3791 N N . HIS B 1 150 ? -21.297 12.977 23.469 1 76.75 150 HIS B N 1
ATOM 3792 C CA . HIS B 1 150 ? -22.516 13.281 24.234 1 76.75 150 HIS B CA 1
ATOM 3793 C C . HIS B 1 150 ? -23.734 13.25 23.328 1 76.75 150 HIS B C 1
ATOM 3795 O O . HIS B 1 150 ? -24.812 12.82 23.766 1 76.75 150 HIS B O 1
ATOM 3801 N N . SER B 1 151 ? -23.578 13.711 22.156 1 67.44 151 SER B N 1
ATOM 3802 C CA . SER B 1 151 ? -24.703 13.727 21.219 1 67.44 151 SER B CA 1
ATOM 3803 C C . SER B 1 151 ? -25.094 12.312 20.797 1 67.44 151 SER B C 1
ATOM 3805 O O . SER B 1 151 ? -26.25 12.062 20.469 1 67.44 151 SER B O 1
ATOM 3807 N N . THR B 1 152 ? -24.234 11.367 20.625 1 58.88 152 THR B N 1
ATOM 3808 C CA . THR B 1 152 ? -24.531 10 20.234 1 58.88 152 THR B CA 1
ATOM 3809 C C . THR B 1 152 ? -25.422 9.32 21.266 1 58.88 152 THR B C 1
ATOM 3811 O O . THR B 1 152 ? -26.156 8.383 20.953 1 58.88 152 THR B O 1
ATOM 3814 N N . GLY B 1 153 ? -25.469 9.672 22.547 1 53.47 153 GLY B N 1
ATOM 3815 C CA . GLY B 1 153 ? -26.359 9.164 23.578 1 53.47 153 GLY B CA 1
ATOM 3816 C C . GLY B 1 153 ? -27.797 9.641 23.391 1 53.47 153 GLY B C 1
ATOM 3817 O O . GLY B 1 153 ? -28.734 8.984 23.844 1 53.47 153 GLY B O 1
ATOM 3818 N N . ASP B 1 154 ? -28.078 10.703 22.984 1 46.84 154 ASP B N 1
ATOM 3819 C CA . ASP B 1 154 ? -29.438 11.18 22.766 1 46.84 154 ASP B CA 1
ATOM 3820 C C . ASP B 1 154 ? -29.938 10.773 21.375 1 46.84 154 ASP B C 1
ATOM 3822 O O . ASP B 1 154 ? -29.203 10.891 20.391 1 46.84 154 ASP B O 1
ATOM 3826 N N . LYS B 1 155 ? -30.891 9.891 21.266 1 47.91 155 LYS B N 1
ATOM 3827 C CA . LYS B 1 155 ? -31.562 9.273 20.125 1 47.91 155 LYS B CA 1
ATOM 3828 C C . LYS B 1 155 ? -31.812 10.297 19.016 1 47.91 155 LYS B C 1
ATOM 3830 O O . LYS B 1 155 ? -32.531 10.008 18.047 1 47.91 155 LYS B O 1
ATOM 3835 N N . ALA B 1 156 ? -31.703 11.523 19.266 1 46.62 156 ALA B N 1
ATOM 3836 C CA . ALA B 1 156 ? -32.156 12.43 18.219 1 46.62 156 ALA B CA 1
ATOM 3837 C C . ALA B 1 156 ? -31.281 12.297 16.969 1 46.62 156 ALA B C 1
ATOM 3839 O O . ALA B 1 156 ? -30.109 11.961 17.062 1 46.62 156 ALA B O 1
ATOM 3840 N N . ALA B 1 157 ? -31.859 12.188 15.695 1 47.19 157 ALA B N 1
ATOM 3841 C CA . ALA B 1 157 ? -31.547 12 14.281 1 47.19 157 ALA B CA 1
ATOM 3842 C C . ALA B 1 157 ? -30.359 12.875 13.867 1 47.19 157 ALA B C 1
ATOM 3844 O O . ALA B 1 157 ? -30.531 13.836 13.109 1 47.19 157 ALA B O 1
ATOM 3845 N N . GLU B 1 158 ? -29.469 13.375 14.734 1 51.69 158 GLU B N 1
ATOM 3846 C CA . GLU B 1 158 ? -28.453 14.281 14.211 1 51.69 158 GLU B CA 1
ATOM 3847 C C . GLU B 1 158 ? -27.719 13.656 13.031 1 51.69 158 GLU B C 1
ATOM 3849 O O . GLU B 1 158 ? -27.578 12.43 12.953 1 51.69 158 GLU B O 1
ATOM 3854 N N . GLU B 1 159 ? -27.5 14.484 11.945 1 63.47 159 GLU B N 1
ATOM 3855 C CA . GLU B 1 159 ? -26.859 14.156 10.672 1 63.47 159 GLU B CA 1
ATOM 3856 C C . GLU B 1 159 ? -25.547 13.406 10.898 1 63.47 159 GLU B C 1
ATOM 3858 O O . GLU B 1 159 ? -24.688 13.852 11.664 1 63.47 159 GLU B O 1
ATOM 3863 N N . GLU B 1 160 ? -25.5 12.195 10.484 1 88.06 160 GLU B N 1
ATOM 3864 C CA . GLU B 1 160 ? -24.328 11.336 10.625 1 88.06 160 GLU B CA 1
ATOM 3865 C C . GLU B 1 160 ? -23.172 11.859 9.789 1 88.06 160 GLU B C 1
ATOM 3867 O O . GLU B 1 160 ? -23.266 11.93 8.562 1 88.06 160 GLU B O 1
ATOM 3872 N N . TRP B 1 161 ? -22.203 12.531 10.508 1 95.38 161 TRP B N 1
ATOM 3873 C CA . TRP B 1 161 ? -21.047 13.086 9.82 1 95.38 161 TRP B CA 1
ATOM 3874 C C . TRP B 1 161 ? -20.047 11.992 9.438 1 95.38 161 TRP B C 1
ATOM 3876 O O . TRP B 1 161 ? -19.875 11.016 10.18 1 95.38 161 TRP B O 1
ATOM 3886 N N . ALA B 1 162 ? -19.5 12.133 8.188 1 97.94 162 ALA B N 1
ATOM 3887 C CA . ALA B 1 162 ? -18.391 11.266 7.781 1 97.94 162 ALA B CA 1
ATOM 3888 C C . ALA B 1 162 ? -17.047 11.977 7.91 1 97.94 162 ALA B C 1
ATOM 3890 O O . ALA B 1 162 ? -16.031 11.352 8.227 1 97.94 162 ALA B O 1
ATOM 3891 N N . LEU B 1 163 ? -17.125 13.281 7.652 1 98.44 163 LEU B N 1
ATOM 3892 C CA . LEU B 1 163 ? -15.914 14.094 7.684 1 98.44 163 LEU B CA 1
ATOM 3893 C C . LEU B 1 163 ? -16.172 15.414 8.406 1 98.44 163 LEU B C 1
ATOM 3895 O O . LEU B 1 163 ? -17.25 15.992 8.297 1 98.44 163 LEU B O 1
ATOM 3899 N N . LYS B 1 164 ? -15.211 15.891 9.125 1 98 164 LYS B N 1
ATOM 3900 C CA . LYS B 1 164 ? -15.148 17.266 9.609 1 98 164 LYS B CA 1
ATOM 3901 C C . LYS B 1 164 ? -13.883 17.969 9.117 1 98 164 LYS B C 1
ATOM 3903 O O . LYS B 1 164 ? -12.773 17.469 9.328 1 98 164 LYS B O 1
ATOM 3908 N N . PHE B 1 165 ? -14.086 19.031 8.461 1 98.25 165 PHE B N 1
ATOM 3909 C CA . PHE B 1 165 ? -13 19.797 7.867 1 98.25 165 PHE B CA 1
ATOM 3910 C C . PHE B 1 165 ? -12.578 20.938 8.781 1 98.25 165 PHE B C 1
ATOM 3912 O O . PHE B 1 165 ? -13.43 21.625 9.359 1 98.25 165 PHE B O 1
ATOM 3919 N N . PHE B 1 166 ? -11.305 21.078 8.953 1 97.94 166 PHE B N 1
ATOM 3920 C CA . PHE B 1 166 ? -10.695 22.234 9.586 1 97.94 166 PHE B CA 1
ATOM 3921 C C . PHE B 1 166 ? -9.945 23.078 8.562 1 97.94 166 PHE B C 1
ATOM 3923 O O . PHE B 1 166 ? -8.797 22.766 8.219 1 97.94 166 PHE B O 1
ATOM 3930 N N . THR B 1 167 ? -10.578 24.203 8.039 1 95.25 167 THR B N 1
ATOM 3931 C CA . THR B 1 167 ? -10.109 24.969 6.891 1 95.25 167 THR B CA 1
ATOM 3932 C C . THR B 1 167 ? -9.945 24.062 5.672 1 95.25 167 THR B C 1
ATOM 3934 O O . THR B 1 167 ? -8.828 23.828 5.207 1 95.25 167 THR B O 1
ATOM 3937 N N . TYR B 1 168 ? -11.07 23.641 5.152 1 94.56 168 TYR B N 1
ATOM 3938 C CA . TYR B 1 168 ? -11.141 22.625 4.117 1 94.56 168 TYR B CA 1
ATOM 3939 C C . TYR B 1 168 ? -10.531 21.312 4.598 1 94.56 168 TYR B C 1
ATOM 3941 O O . TYR B 1 168 ? -10.836 20.844 5.699 1 94.56 168 TYR B O 1
ATOM 3949 N N . ASP B 1 169 ? -9.781 20.594 3.74 1 97.06 169 ASP B N 1
ATOM 3950 C CA . ASP B 1 169 ? -9.281 19.297 4.152 1 97.06 169 ASP B CA 1
ATOM 3951 C C . ASP B 1 169 ? -7.805 19.359 4.531 1 97.06 169 ASP B C 1
ATOM 3953 O O . ASP B 1 169 ? -7.094 18.359 4.48 1 97.06 169 ASP B O 1
ATOM 3957 N N . ARG B 1 170 ? -7.359 20.609 4.949 1 97.56 170 ARG B N 1
ATOM 3958 C CA . ARG B 1 170 ? -5.984 20.75 5.422 1 97.56 170 ARG B CA 1
ATOM 3959 C C . ARG B 1 170 ? -5.746 19.891 6.66 1 97.56 170 ARG B C 1
ATOM 3961 O O . ARG B 1 170 ? -4.672 19.297 6.824 1 97.56 170 ARG B O 1
ATOM 3968 N N . LEU B 1 171 ? -6.676 19.844 7.492 1 98.56 171 LEU B N 1
ATOM 3969 C CA . LEU B 1 171 ? -6.871 18.922 8.602 1 98.56 171 LEU B CA 1
ATOM 3970 C C . LEU B 1 171 ? -8.281 18.344 8.594 1 98.56 171 LEU B C 1
ATOM 3972 O O . LEU B 1 171 ? -9.258 19.078 8.414 1 98.56 171 LEU B O 1
ATOM 3976 N N . THR B 1 172 ? -8.375 17.016 8.703 1 98.75 172 THR B N 1
ATOM 3977 C CA . THR B 1 172 ? -9.68 16.375 8.578 1 98.75 172 THR B CA 1
ATOM 3978 C C . THR B 1 172 ? -9.875 15.336 9.672 1 98.75 172 THR B C 1
ATOM 3980 O O . THR B 1 172 ? -8.977 14.547 9.961 1 98.75 172 THR B O 1
ATOM 3983 N N . LEU B 1 173 ? -10.969 15.43 10.359 1 98.38 173 LEU B N 1
ATOM 3984 C CA . LEU B 1 173 ? -11.445 14.336 11.203 1 98.38 173 LEU B CA 1
ATOM 3985 C C . LEU B 1 173 ? -12.297 13.367 10.391 1 98.38 173 LEU B C 1
ATOM 3987 O O . LEU B 1 173 ? -13.227 13.781 9.695 1 98.38 173 LEU B O 1
ATOM 3991 N N . VAL B 1 174 ? -12 12.07 10.461 1 98.5 174 VAL B N 1
ATOM 3992 C CA . VAL B 1 174 ? -12.648 11.047 9.641 1 98.5 174 VAL B CA 1
ATOM 3993 C C . VAL B 1 174 ? -13.375 10.047 10.531 1 98.5 174 VAL B C 1
ATOM 3995 O O . VAL B 1 174 ? -12.812 9.555 11.516 1 98.5 174 VAL B O 1
ATOM 3998 N N . HIS B 1 175 ? -14.648 9.82 10.273 1 97.69 175 HIS B N 1
ATOM 3999 C CA . HIS B 1 175 ? -15.344 8.695 10.883 1 97.69 175 HIS B CA 1
ATOM 4000 C C . HIS B 1 175 ? -15.086 7.402 10.109 1 97.69 175 HIS B C 1
ATOM 4002 O O . HIS B 1 175 ? -15.633 7.211 9.016 1 97.69 175 HIS B O 1
ATOM 4008 N N . THR B 1 176 ? -14.406 6.469 10.625 1 97.75 176 THR B N 1
ATOM 4009 C CA . THR B 1 176 ? -13.812 5.344 9.906 1 97.75 176 THR B CA 1
ATOM 4010 C C . THR B 1 176 ? -14.891 4.5 9.242 1 97.75 176 THR B C 1
ATOM 4012 O O . THR B 1 176 ? -14.844 4.258 8.031 1 97.75 176 THR B O 1
ATOM 4015 N N . SER B 1 177 ? -15.93 4.059 9.953 1 96.62 177 SER B N 1
ATOM 4016 C CA . SER B 1 177 ? -16.938 3.17 9.391 1 96.62 177 SER B CA 1
ATOM 4017 C C . SER B 1 177 ? -17.797 3.891 8.359 1 96.62 177 SER B C 1
ATOM 4019 O O . SER B 1 177 ? -18.25 3.283 7.391 1 96.62 177 SER B O 1
ATOM 4021 N N . ARG B 1 178 ? -18.016 5.176 8.555 1 97.19 178 ARG B N 1
ATOM 4022 C CA . ARG B 1 178 ? -18.906 5.91 7.656 1 97.19 178 ARG B CA 1
ATOM 4023 C C . ARG B 1 178 ? -18.203 6.207 6.328 1 97.19 178 ARG B C 1
ATOM 4025 O O . ARG B 1 178 ? -18.844 6.16 5.27 1 97.19 178 ARG B O 1
ATOM 4032 N N . VAL B 1 179 ? -16.875 6.477 6.418 1 97.94 179 VAL B N 1
ATOM 4033 C CA . VAL B 1 179 ? -16.156 6.668 5.16 1 97.94 179 VAL B CA 1
ATOM 4034 C C . VAL B 1 179 ? -16.047 5.336 4.422 1 97.94 179 VAL B C 1
ATOM 4036 O O . VAL B 1 179 ? -16.062 5.297 3.191 1 97.94 179 VAL B O 1
ATOM 4039 N N . LYS B 1 180 ? -15.883 4.227 5.141 1 97.38 180 LYS B N 1
ATOM 4040 C CA . LYS B 1 180 ? -15.883 2.912 4.504 1 97.38 180 LYS B CA 1
ATOM 4041 C C . LYS B 1 180 ? -17.219 2.648 3.797 1 97.38 180 LYS B C 1
ATOM 4043 O O . LYS B 1 180 ? -17.234 2.047 2.723 1 97.38 180 LYS B O 1
ATOM 4048 N N . ALA B 1 181 ? -18.297 3.119 4.395 1 95.75 181 ALA B N 1
ATOM 4049 C CA . ALA B 1 181 ? -19.625 2.932 3.807 1 95.75 181 ALA B CA 1
ATOM 4050 C C . ALA B 1 181 ? -19.766 3.721 2.508 1 95.75 181 ALA B C 1
ATOM 4052 O O . ALA B 1 181 ? -20.469 3.295 1.59 1 95.75 181 ALA B O 1
ATOM 4053 N N . VAL B 1 182 ? -19.125 4.863 2.428 1 96.44 182 VAL B N 1
ATOM 4054 C CA . VAL B 1 182 ? -19.125 5.664 1.208 1 96.44 182 VAL B CA 1
ATOM 4055 C C . VAL B 1 182 ? -18.344 4.938 0.11 1 96.44 182 VAL B C 1
ATOM 4057 O O . VAL B 1 182 ? -18.734 4.98 -1.062 1 96.44 182 VAL B O 1
ATOM 4060 N N . GLY B 1 183 ? -17.25 4.258 0.513 1 96.44 183 GLY B N 1
ATOM 4061 C CA . GLY B 1 183 ? -16.406 3.537 -0.431 1 96.44 183 GLY B CA 1
ATOM 4062 C C . GLY B 1 183 ? -14.977 4.043 -0.471 1 96.44 183 GLY B C 1
ATOM 4063 O O . GLY B 1 183 ? -14.68 5.109 0.069 1 96.44 183 GLY B O 1
ATOM 4064 N N . ALA B 1 184 ? -14.172 3.338 -1.146 1 97.12 184 ALA B N 1
ATOM 4065 C CA . ALA B 1 184 ? -12.75 3.666 -1.206 1 97.12 184 ALA B CA 1
ATOM 4066 C C . ALA B 1 184 ? -12.516 4.898 -2.076 1 97.12 184 ALA B C 1
ATOM 4068 O O . ALA B 1 184 ? -13.273 5.164 -3.01 1 97.12 184 ALA B O 1
ATOM 4069 N N . TRP B 1 185 ? -11.461 5.695 -1.732 1 98.19 185 TRP B N 1
ATOM 4070 C CA . TRP B 1 185 ? -10.961 6.664 -2.699 1 9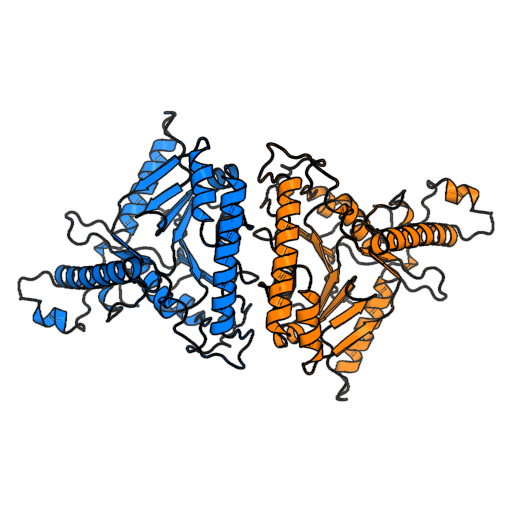8.19 185 TRP B CA 1
ATOM 4071 C C . TRP B 1 185 ? -10.633 5.992 -4.027 1 98.19 185 TRP B C 1
ATOM 4073 O O . TRP B 1 185 ? -10.07 4.898 -4.055 1 98.19 185 TRP B O 1
ATOM 4083 N N . ASP B 1 186 ? -11.047 6.57 -5.125 1 96.88 186 ASP B N 1
ATOM 4084 C CA . ASP B 1 186 ? -10.844 5.992 -6.449 1 96.88 186 ASP B CA 1
ATOM 4085 C C . ASP B 1 186 ? -9.375 6.059 -6.855 1 96.88 186 ASP B C 1
ATOM 4087 O O . ASP B 1 186 ? -8.867 7.129 -7.191 1 96.88 186 ASP B O 1
ATOM 4091 N N . THR B 1 187 ? -8.75 4.922 -6.934 1 96.38 187 THR B N 1
ATOM 4092 C CA . THR B 1 187 ? -7.309 4.891 -7.176 1 96.38 187 THR B CA 1
ATOM 4093 C C . THR B 1 187 ? -6.996 5.219 -8.633 1 96.38 187 THR B C 1
ATOM 4095 O O . THR B 1 187 ? -5.848 5.484 -8.984 1 96.38 187 THR B O 1
ATOM 4098 N N . PHE B 1 188 ? -7.984 5.277 -9.508 1 95.12 188 PHE B N 1
ATOM 4099 C CA . PHE B 1 188 ? -7.793 5.68 -10.898 1 95.12 188 PHE B CA 1
ATOM 4100 C C . PHE B 1 188 ? -7.75 7.195 -11.023 1 95.12 188 PHE B C 1
ATOM 4102 O O . PHE B 1 188 ? -7.414 7.73 -12.078 1 95.12 188 PHE B O 1
ATOM 4109 N N . ILE B 1 189 ? -8.156 7.895 -9.992 1 96.25 189 ILE B N 1
ATOM 4110 C CA . ILE B 1 189 ? -7.922 9.328 -9.836 1 96.25 189 ILE B CA 1
ATOM 4111 C C . ILE B 1 189 ? -6.848 9.555 -8.773 1 96.25 189 ILE B C 1
ATOM 4113 O O . ILE B 1 189 ? -7.156 9.914 -7.637 1 96.25 189 ILE B O 1
ATOM 4117 N N . PRO B 1 190 ? -5.652 9.398 -9.164 1 96.12 190 PRO B N 1
ATOM 4118 C CA . PRO B 1 190 ? -4.59 9.148 -8.188 1 96.12 190 PRO B CA 1
ATOM 4119 C C . PRO B 1 190 ? -4.254 10.391 -7.355 1 96.12 190 PRO B C 1
ATOM 4121 O O . PRO B 1 190 ? -3.836 10.273 -6.203 1 96.12 190 PRO B O 1
ATOM 4124 N N . TYR B 1 191 ? -4.293 11.656 -7.891 1 94.69 191 TYR B N 1
ATOM 4125 C CA . TYR B 1 191 ? -3.861 12.867 -7.195 1 94.69 191 TYR B CA 1
ATOM 4126 C C . TYR B 1 191 ? -4.93 13.945 -7.27 1 94.69 191 TYR B C 1
ATOM 4128 O O . TYR B 1 191 ? -6.016 13.797 -6.707 1 94.69 191 TYR B O 1
ATOM 4136 N N . TYR B 1 192 ? -4.699 14.891 -8.109 1 92.62 192 TYR B N 1
ATOM 4137 C CA . TYR B 1 192 ? -5.672 15.977 -8.219 1 92.62 192 TYR B CA 1
ATOM 4138 C C . TYR B 1 192 ? -7.043 15.445 -8.625 1 92.62 192 TYR B C 1
ATOM 4140 O O . TYR B 1 192 ? -7.141 14.523 -9.438 1 92.62 192 TYR B O 1
ATOM 4148 N N . TYR B 1 193 ? -8.023 15.938 -7.988 1 95.31 193 TYR B N 1
ATOM 4149 C CA . TYR B 1 193 ? -9.43 15.641 -8.242 1 95.31 193 TYR B CA 1
ATOM 4150 C C . TYR B 1 193 ? -9.875 14.398 -7.473 1 95.31 193 TYR B C 1
ATOM 4152 O O . TYR B 1 193 ? -11.062 14.07 -7.445 1 95.31 193 TYR B O 1
ATOM 4160 N N . SER B 1 194 ? -8.938 13.711 -6.887 1 97.19 194 SER B N 1
ATOM 4161 C CA . SER B 1 194 ? -9.312 12.586 -6.043 1 97.19 194 SER B CA 1
ATOM 4162 C C . SER B 1 194 ? -10.234 13.023 -4.91 1 97.19 194 SER B C 1
ATOM 4164 O O . SER B 1 194 ? -11.203 12.336 -4.582 1 97.19 194 SER B O 1
ATOM 4166 N N . ASP B 1 195 ? -9.883 14.172 -4.309 1 97 195 ASP B N 1
ATOM 4167 C CA . ASP B 1 195 ? -10.695 14.711 -3.227 1 97 195 ASP B CA 1
ATOM 4168 C C . ASP B 1 195 ? -12.07 15.133 -3.732 1 97 195 ASP B C 1
ATOM 4170 O O . ASP B 1 195 ? -13.086 14.867 -3.082 1 97 195 ASP B O 1
ATOM 4174 N N . CYS B 1 196 ? -12.094 15.758 -4.953 1 96.88 196 CYS B N 1
ATOM 4175 C CA . CYS B 1 196 ? -13.367 16.141 -5.543 1 96.88 196 CYS B CA 1
ATOM 4176 C C . CYS B 1 196 ? -14.281 14.922 -5.707 1 96.88 196 CYS B C 1
ATOM 4178 O O . CYS B 1 196 ? -15.469 14.992 -5.402 1 96.88 196 CYS B O 1
ATOM 4180 N N . ASP B 1 197 ? -13.727 13.875 -6.184 1 97.88 197 ASP B N 1
ATOM 4181 C CA . ASP B 1 197 ? -14.477 12.633 -6.367 1 97.88 197 ASP B CA 1
ATOM 4182 C C . ASP B 1 197 ? -15.031 12.125 -5.039 1 97.88 197 ASP B C 1
ATOM 4184 O O . ASP B 1 197 ? -16.234 11.883 -4.906 1 97.88 197 ASP B O 1
ATOM 4188 N N . PHE B 1 198 ? -14.18 11.969 -4.074 1 98.44 198 PHE B N 1
ATOM 4189 C CA . PHE B 1 198 ? -14.578 11.359 -2.811 1 98.44 198 PHE B CA 1
ATOM 4190 C C . PHE B 1 198 ? -15.57 12.25 -2.07 1 98.44 198 PHE B C 1
ATOM 4192 O O . PHE B 1 198 ? -16.578 11.773 -1.56 1 98.44 198 PHE B O 1
ATOM 4199 N N . TYR B 1 199 ? -15.258 13.562 -1.974 1 98.19 199 TYR B N 1
ATOM 4200 C CA . TYR B 1 199 ? -16.125 14.469 -1.231 1 98.19 199 TYR B CA 1
ATOM 4201 C C . TYR B 1 199 ? -17.5 14.57 -1.888 1 98.19 199 TYR B C 1
ATOM 4203 O O . TYR B 1 199 ? -18.516 14.688 -1.201 1 98.19 199 TYR B O 1
ATOM 4211 N N . LEU B 1 200 ? -17.5 14.555 -3.201 1 97.62 200 LEU B N 1
ATOM 4212 C CA . LEU B 1 200 ? -18.781 14.555 -3.898 1 97.62 200 LEU B CA 1
ATOM 4213 C C . LEU B 1 200 ? -19.594 13.312 -3.543 1 97.62 200 LEU B C 1
ATOM 4215 O O . LEU B 1 200 ? -20.797 13.391 -3.34 1 97.62 200 LEU B O 1
ATOM 4219 N N . ARG B 1 201 ? -19 12.172 -3.447 1 97.25 201 ARG B N 1
ATOM 4220 C CA . ARG B 1 201 ? -19.703 10.938 -3.09 1 97.25 201 ARG B CA 1
ATOM 4221 C C . ARG B 1 201 ? -20.219 11 -1.655 1 97.25 201 ARG B C 1
ATOM 4223 O O . ARG B 1 201 ? -21.281 10.461 -1.351 1 97.25 201 ARG B O 1
ATOM 4230 N N . VAL B 1 202 ? -19.422 11.633 -0.773 1 97.69 202 VAL B N 1
ATOM 4231 C CA . VAL B 1 202 ? -19.922 11.844 0.579 1 97.69 202 VAL B CA 1
ATOM 4232 C C . VAL B 1 202 ? -21.172 12.711 0.532 1 97.69 202 VAL B C 1
ATOM 4234 O O . VAL B 1 202 ? -22.188 12.383 1.162 1 97.69 202 VAL B O 1
ATOM 4237 N N . TYR B 1 203 ? -21.125 13.766 -0.273 1 95.94 203 TYR B N 1
ATOM 4238 C CA . TYR B 1 203 ? -22.25 14.68 -0.408 1 95.94 203 TYR B CA 1
ATOM 4239 C C . TYR B 1 203 ? -23.484 13.953 -0.948 1 95.94 203 TYR B C 1
ATOM 4241 O O . TYR B 1 203 ? -24.609 14.258 -0.569 1 95.94 203 TYR B O 1
ATOM 4249 N N . LEU B 1 204 ? -23.281 13.016 -1.799 1 96.06 204 LEU B N 1
ATOM 4250 C CA . LEU B 1 204 ? -24.375 12.297 -2.441 1 96.06 204 LEU B CA 1
ATOM 4251 C C . LEU B 1 204 ? -24.859 11.148 -1.562 1 96.06 204 LEU B C 1
ATOM 4253 O O . LEU B 1 204 ? -25.875 10.508 -1.863 1 96.06 204 LEU B O 1
ATOM 4257 N N . SER B 1 205 ? -24.141 10.852 -0.514 1 95.06 205 SER B N 1
ATOM 4258 C CA . SER B 1 205 ? -24.547 9.82 0.436 1 95.06 205 SER B CA 1
ATOM 4259 C C . SER B 1 205 ? -25.453 10.391 1.516 1 95.06 205 SER B C 1
ATOM 4261 O O . SER B 1 205 ? -25.969 11.5 1.374 1 95.06 205 SER B O 1
ATOM 4263 N N . SER B 1 206 ? -25.703 9.578 2.576 1 93.81 206 SER B N 1
ATOM 4264 C CA . SER B 1 206 ? -26.531 10.023 3.684 1 93.81 206 SER B CA 1
ATOM 4265 C C . SER B 1 206 ? -25.719 10.742 4.746 1 93.81 206 SER B C 1
ATOM 4267 O O . SER B 1 206 ? -26.266 11.242 5.727 1 93.81 206 SER B O 1
ATOM 4269 N N . TYR B 1 207 ? -24.391 10.805 4.512 1 96.31 207 TYR B N 1
ATOM 4270 C CA . TYR B 1 207 ? -23.5 11.414 5.496 1 96.31 207 TYR B CA 1
ATOM 4271 C C . TYR B 1 207 ? -23.203 12.867 5.133 1 96.31 207 TYR B C 1
ATOM 4273 O O . TYR B 1 207 ? -23.438 13.289 3.998 1 96.31 207 TYR B O 1
ATOM 4281 N N . THR B 1 208 ? -22.641 13.594 6.121 1 96.19 208 THR B N 1
ATOM 4282 C CA . THR B 1 208 ? -22.359 15.008 5.891 1 96.19 208 THR B CA 1
ATOM 4283 C C . THR B 1 208 ? -20.875 15.297 6.082 1 96.19 208 THR B C 1
ATOM 4285 O O . THR B 1 208 ? -20.156 14.516 6.715 1 96.19 208 THR B O 1
ATOM 4288 N N . ILE B 1 209 ? -20.469 16.328 5.453 1 97.5 209 ILE B N 1
ATOM 4289 C CA . ILE B 1 209 ? -19.188 16.984 5.727 1 97.5 209 ILE B CA 1
ATOM 4290 C C . ILE B 1 209 ? -19.438 18.281 6.492 1 97.5 209 ILE B C 1
ATOM 4292 O O . ILE B 1 209 ? -20.203 19.141 6.043 1 97.5 209 ILE B O 1
ATOM 4296 N N . GLN B 1 210 ? -18.859 18.422 7.609 1 96.81 210 GLN B N 1
ATOM 4297 C CA . GLN B 1 210 ? -19.047 19.609 8.43 1 96.81 210 GLN B CA 1
ATOM 4298 C C . GLN B 1 210 ? -17.766 20.422 8.555 1 96.81 210 GLN B C 1
ATOM 4300 O O . GLN B 1 210 ? -16.672 19.859 8.477 1 96.81 210 GLN B O 1
ATOM 4305 N N . HIS B 1 211 ? -17.891 21.672 8.711 1 96.88 211 HIS B N 1
ATOM 4306 C CA . HIS B 1 211 ? -16.766 22.578 8.859 1 96.88 211 HIS B CA 1
ATOM 4307 C C . HIS B 1 211 ? -16.656 23.094 10.289 1 96.88 211 HIS B C 1
ATOM 4309 O O . HIS B 1 211 ? -17.625 23.594 10.852 1 96.88 211 HIS B O 1
ATOM 4315 N N . ILE B 1 212 ? -15.516 22.938 10.828 1 96.81 212 ILE B N 1
ATOM 4316 C CA . ILE B 1 212 ? -15.297 23.297 12.227 1 96.81 212 ILE B CA 1
ATOM 4317 C C . ILE B 1 212 ? -14.125 24.266 12.336 1 96.81 212 ILE B C 1
ATOM 4319 O O . ILE B 1 212 ? -13.117 24.125 11.641 1 96.81 212 ILE B O 1
ATOM 4323 N N . ASP B 1 213 ? -14.273 25.234 13.148 1 95.88 213 ASP B N 1
ATOM 4324 C CA . ASP B 1 213 ? -13.227 26.219 13.398 1 95.88 213 ASP B CA 1
ATOM 4325 C C . ASP B 1 213 ? -12.617 26.047 14.789 1 95.88 213 ASP B C 1
ATOM 4327 O O . ASP B 1 213 ? -13.281 26.266 15.797 1 95.88 213 ASP B O 1
ATOM 4331 N N . ILE B 1 214 ? -11.344 25.641 14.836 1 95 214 ILE B N 1
ATOM 4332 C CA . ILE B 1 214 ? -10.711 25.391 16.125 1 95 214 ILE B CA 1
ATOM 4333 C C . ILE B 1 214 ? -9.359 26.109 16.188 1 95 214 ILE B C 1
ATOM 4335 O O . ILE B 1 214 ? -8.617 25.969 17.156 1 95 214 ILE B O 1
ATOM 4339 N N . GLY B 1 215 ? -8.953 26.781 15.18 1 96.25 215 GLY B N 1
ATOM 4340 C CA . GLY B 1 215 ? -7.668 27.453 15.039 1 96.25 215 GLY B CA 1
ATOM 4341 C C . GLY B 1 215 ? -7.316 27.75 13.594 1 96.25 215 GLY B C 1
ATOM 4342 O O . GLY B 1 215 ? -8.086 27.453 12.68 1 96.25 215 GLY B O 1
ATOM 4343 N N . TYR B 1 216 ? -6.176 28.422 13.453 1 97.38 216 TYR B N 1
ATOM 4344 C CA . TYR B 1 216 ? -5.691 28.672 12.102 1 97.38 216 TYR B CA 1
ATOM 4345 C C . TYR B 1 216 ? -5 27.438 11.531 1 97.38 216 TYR B C 1
ATOM 4347 O O . TYR B 1 216 ? -4.203 26.797 12.219 1 97.38 216 TYR B O 1
ATOM 4355 N N . ILE B 1 217 ? -5.355 27.094 10.383 1 98.25 217 ILE B N 1
ATOM 4356 C CA . ILE B 1 217 ? -4.676 26.016 9.656 1 98.25 217 ILE B CA 1
ATOM 4357 C C . ILE B 1 217 ? -4.215 26.531 8.297 1 98.25 217 ILE B C 1
ATOM 4359 O O . ILE B 1 217 ? -5.035 26.75 7.395 1 98.25 217 ILE B O 1
ATOM 4363 N N . TYR B 1 218 ? -2.939 26.656 8.133 1 97.69 218 TYR B N 1
ATOM 4364 C CA . TYR B 1 218 ? -2.346 27.266 6.945 1 97.69 218 TYR B CA 1
ATOM 4365 C C . TYR B 1 218 ? -1.873 26.203 5.965 1 97.69 218 TYR B C 1
ATOM 4367 O O . TYR B 1 218 ? -1.538 25.078 6.363 1 97.69 218 TYR B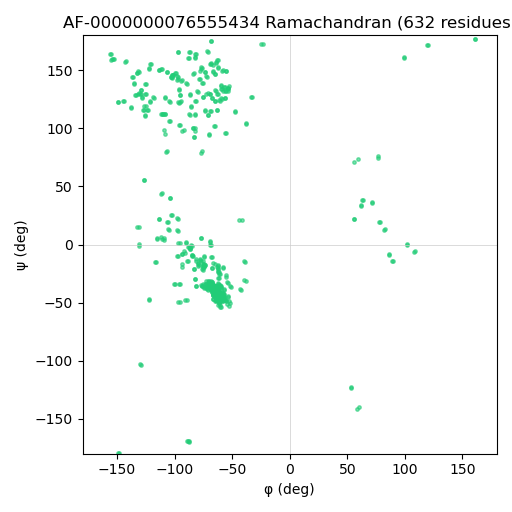 O 1
ATOM 4375 N N . ASP B 1 219 ? -1.932 26.469 4.715 1 96.12 219 ASP B N 1
ATOM 4376 C CA . ASP B 1 219 ? -1.336 25.719 3.609 1 96.12 219 ASP B CA 1
ATOM 4377 C C . ASP B 1 219 ? -0.093 26.438 3.078 1 96.12 219 ASP B C 1
ATOM 4379 O O . ASP B 1 219 ? -0.2 27.422 2.344 1 96.12 219 ASP B O 1
ATOM 4383 N N . VAL B 1 220 ? 1.1 25.906 3.389 1 94.88 220 VAL B N 1
ATOM 4384 C CA . VAL B 1 220 ? 2.311 26.688 3.162 1 94.88 220 VAL B CA 1
ATOM 4385 C C . VAL B 1 220 ? 3.252 25.922 2.232 1 94.88 220 VAL B C 1
ATOM 4387 O O . VAL B 1 220 ? 3.246 24.688 2.207 1 94.88 220 VAL B O 1
ATOM 4390 N N . GLY B 1 221 ? 4.055 26.609 1.485 1 91.75 221 GLY B N 1
ATOM 4391 C CA . GLY B 1 221 ? 5.02 26.031 0.576 1 91.75 221 GLY B CA 1
ATOM 4392 C C . GLY B 1 221 ? 6.457 26.328 0.954 1 91.75 221 GLY B C 1
ATOM 4393 O O . GLY B 1 221 ? 7.379 26.062 0.174 1 91.75 221 GLY B O 1
ATOM 4394 N N . ASP B 1 222 ? 6.609 27 2.137 1 93.56 222 ASP B N 1
ATOM 4395 C CA . ASP B 1 222 ? 7.93 27.375 2.627 1 93.56 222 ASP B CA 1
ATOM 4396 C C . ASP B 1 222 ? 7.973 27.375 4.152 1 93.56 222 ASP B C 1
ATOM 4398 O O . ASP B 1 222 ? 6.969 27.078 4.809 1 93.56 222 ASP B O 1
ATOM 4402 N N . LEU B 1 223 ? 9.172 27.734 4.699 1 95.5 223 LEU B N 1
ATOM 4403 C CA . LEU B 1 223 ? 9.406 27.656 6.137 1 95.5 223 LEU B CA 1
ATOM 4404 C C . LEU B 1 223 ? 9.32 29.031 6.777 1 95.5 223 LEU B C 1
ATOM 4406 O O . LEU B 1 223 ? 9.664 30.047 6.145 1 95.5 223 LEU B O 1
ATOM 4410 N N . VAL B 1 224 ? 8.836 29.094 7.973 1 95.38 224 VAL B N 1
ATOM 4411 C CA . VAL B 1 224 ? 9.039 30.297 8.773 1 95.38 224 VAL B CA 1
ATOM 4412 C C . VAL B 1 224 ? 10.523 30.484 9.062 1 95.38 224 VAL B C 1
ATOM 4414 O O . VAL B 1 224 ? 11.305 29.531 8.977 1 95.38 224 VAL B O 1
ATOM 4417 N N . PRO B 1 225 ? 10.922 31.656 9.336 1 91.69 225 PRO B N 1
ATOM 4418 C CA . PRO B 1 225 ? 12.352 31.922 9.477 1 91.69 225 PRO B CA 1
ATOM 4419 C C . PRO B 1 225 ? 12.992 31.141 10.625 1 91.69 225 PRO B C 1
ATOM 4421 O O . PRO B 1 225 ? 14.188 30.844 10.578 1 91.69 225 PRO B O 1
ATOM 4424 N N . ASP B 1 226 ? 12.211 30.844 11.641 1 92 226 ASP B N 1
ATOM 4425 C CA . ASP B 1 226 ? 12.695 30.141 12.82 1 92 226 ASP B CA 1
ATOM 4426 C C . ASP B 1 226 ? 11.602 29.281 13.445 1 92 226 ASP B C 1
ATOM 4428 O O . ASP B 1 226 ? 10.602 29.797 13.945 1 92 226 ASP B O 1
ATOM 4432 N N . LEU B 1 227 ? 11.883 27.938 13.562 1 93.12 227 LEU B N 1
ATOM 4433 C CA . LEU B 1 227 ? 10.875 27.016 14.062 1 93.12 227 LEU B CA 1
ATOM 4434 C C . LEU B 1 227 ? 10.68 27.188 15.562 1 93.12 227 LEU B C 1
ATOM 4436 O O . LEU B 1 227 ? 9.664 26.734 16.109 1 93.12 227 LEU B O 1
ATOM 4440 N N . SER B 1 228 ? 11.617 27.812 16.234 1 89.94 228 SER B N 1
ATOM 4441 C CA . SER B 1 228 ? 11.492 28.047 17.672 1 89.94 228 SER B CA 1
ATOM 4442 C C . SER B 1 228 ? 10.336 28.984 17.984 1 89.94 228 SER B C 1
ATOM 4444 O O . SER B 1 228 ? 9.883 29.078 19.125 1 89.94 228 SER B O 1
ATOM 4446 N N . LEU B 1 229 ? 9.852 29.703 16.953 1 91.25 229 LEU B N 1
ATOM 4447 C CA . LEU B 1 229 ? 8.734 30.625 17.109 1 91.25 229 LEU B CA 1
ATOM 4448 C C . LEU B 1 229 ? 7.469 29.875 17.531 1 91.25 229 LEU B C 1
ATOM 4450 O O . LEU B 1 229 ? 6.523 30.5 18.031 1 91.25 229 LEU B O 1
ATOM 4454 N N . PHE B 1 230 ? 7.414 28.594 17.359 1 93.56 230 PHE B N 1
ATOM 4455 C CA . PHE B 1 230 ? 6.238 27.812 17.734 1 93.56 230 PHE B CA 1
ATOM 4456 C C . PHE B 1 230 ? 6.168 27.641 19.25 1 93.56 230 PHE B C 1
ATOM 4458 O O . PHE B 1 230 ? 5.105 27.344 19.797 1 93.56 230 PHE B O 1
ATOM 4465 N N . PHE B 1 231 ? 7.25 27.844 19.922 1 90.94 231 PHE B N 1
ATOM 4466 C CA . PHE B 1 231 ? 7.34 27.547 21.344 1 90.94 231 PHE B CA 1
ATOM 4467 C C . PHE B 1 231 ? 7.477 28.828 22.156 1 90.94 231 PHE B C 1
ATOM 4469 O O . PHE B 1 231 ? 8.023 29.812 21.688 1 90.94 231 PHE B O 1
ATOM 4476 N N . PRO B 1 232 ? 6.961 28.719 23.391 1 84.06 232 PRO B N 1
ATOM 4477 C CA . PRO B 1 232 ? 7.051 29.906 24.234 1 84.06 232 PRO B CA 1
ATOM 4478 C C . PRO B 1 232 ? 8.477 30.203 24.703 1 84.06 232 PRO B C 1
ATOM 4480 O O . PRO B 1 232 ? 9.328 29.297 24.672 1 84.06 232 PRO B O 1
ATOM 4483 N N . ASN B 1 233 ? 8.672 31.438 25.234 1 69.75 233 ASN B N 1
ATOM 4484 C CA . ASN B 1 233 ? 9.844 31.969 25.922 1 69.75 233 ASN B CA 1
ATOM 4485 C C . ASN B 1 233 ? 11.102 31.844 25.078 1 69.75 233 ASN B C 1
ATOM 4487 O O . ASN B 1 233 ? 12.211 31.703 25.609 1 69.75 233 ASN B O 1
ATOM 4491 N N . HIS B 1 234 ? 10.789 31.719 23.703 1 62.97 234 HIS B N 1
ATOM 4492 C CA . HIS B 1 234 ? 12.047 31.656 22.969 1 62.97 234 HIS B CA 1
ATOM 4493 C C . HIS B 1 234 ? 12.617 33.031 22.719 1 62.97 234 HIS B C 1
ATOM 4495 O O . HIS B 1 234 ? 11.93 33.906 22.188 1 62.97 234 HIS B O 1
ATOM 4501 N N . THR B 1 235 ? 13.578 33.438 23.5 1 57.53 235 THR B N 1
ATOM 4502 C CA . THR B 1 235 ? 14.242 34.75 23.5 1 57.53 235 THR B CA 1
ATOM 4503 C C . THR B 1 235 ? 15.102 34.938 22.25 1 57.53 235 THR B C 1
ATOM 4505 O O . THR B 1 235 ? 15.562 36.031 21.969 1 57.53 235 THR B O 1
ATOM 4508 N N . GLY B 1 236 ? 15.125 34.031 21.484 1 56.62 236 GLY B N 1
ATOM 4509 C CA . GLY B 1 236 ? 16.172 34.125 20.484 1 56.62 236 GLY B CA 1
ATOM 4510 C C . GLY B 1 236 ? 15.711 34.844 19.219 1 56.62 236 GLY B C 1
ATOM 4511 O O . GLY B 1 236 ? 16.484 35 18.266 1 56.62 236 GLY B O 1
ATOM 4512 N N . TYR B 1 237 ? 14.43 35.156 19.125 1 62.16 237 TYR B N 1
ATOM 4513 C CA . TYR B 1 237 ? 14.07 35.812 17.859 1 62.16 237 TYR B CA 1
ATOM 4514 C C . TYR B 1 237 ? 14.156 37.312 17.984 1 62.16 237 TYR B C 1
ATOM 4516 O O . TYR B 1 237 ? 13.328 37.938 18.641 1 62.16 237 TYR B O 1
ATOM 4524 N N . PRO B 1 238 ? 15.281 37.875 17.516 1 60.31 238 PRO B N 1
ATOM 4525 C CA . PRO B 1 238 ? 15.594 39.312 17.688 1 60.31 238 PRO B CA 1
ATOM 4526 C C . PRO B 1 238 ? 14.383 40.219 17.453 1 60.31 238 PRO B C 1
ATOM 4528 O O . PRO B 1 238 ? 14.211 41.219 18.156 1 60.31 238 PRO B O 1
ATOM 4531 N N . GLU B 1 239 ? 13.586 39.906 16.5 1 61.66 239 GLU B N 1
ATOM 4532 C CA . GLU B 1 239 ? 12.445 40.781 16.234 1 61.66 239 GLU B CA 1
ATOM 4533 C C . GLU B 1 239 ? 11.516 40.844 17.438 1 61.66 239 GLU B C 1
ATOM 4535 O O . GLU B 1 239 ? 10.836 41.875 17.656 1 61.66 239 GLU B O 1
ATOM 4540 N N . LEU B 1 240 ? 11.586 39.812 18.25 1 64.19 240 LEU B N 1
ATOM 4541 C CA . LEU B 1 240 ? 10.734 39.781 19.438 1 64.19 240 LEU B CA 1
ATOM 4542 C C . LEU B 1 240 ? 11.297 40.688 20.516 1 64.19 240 LEU B C 1
ATOM 4544 O O . LEU B 1 240 ? 10.539 41.312 21.281 1 64.19 240 LEU B O 1
ATOM 4548 N N . ASN B 1 241 ? 12.602 40.688 20.516 1 61.47 241 ASN B N 1
ATOM 4549 C CA . ASN B 1 241 ? 13.234 41.531 21.516 1 61.47 241 ASN B CA 1
ATOM 4550 C C . ASN B 1 241 ? 12.93 43.031 21.281 1 61.47 241 ASN B C 1
ATOM 4552 O O . ASN B 1 241 ? 12.758 43.781 22.234 1 61.47 241 ASN B O 1
ATOM 4556 N N . SER B 1 242 ? 12.898 43.312 20.016 1 58.66 242 SER B N 1
ATOM 4557 C CA . SER B 1 242 ? 12.672 44.719 19.703 1 58.66 242 SER B CA 1
ATOM 4558 C C . SER B 1 242 ? 11.203 45.094 19.906 1 58.66 242 SER B C 1
ATOM 4560 O O . SER B 1 242 ? 10.883 46.25 20.109 1 58.66 242 SER B O 1
ATOM 4562 N N . LEU B 1 243 ? 10.359 44.031 19.875 1 59.62 243 LEU B N 1
ATOM 4563 C CA . LEU B 1 243 ? 8.93 44.312 19.922 1 59.62 243 LEU B CA 1
ATOM 4564 C C . LEU B 1 243 ? 8.414 44.25 21.359 1 59.62 243 LEU B C 1
ATOM 4566 O O . LEU B 1 243 ? 7.324 44.75 21.656 1 59.62 243 LEU B O 1
ATOM 4570 N N . SER B 1 244 ? 9.273 43.562 22.141 1 54.97 244 SER B N 1
ATOM 4571 C CA . SER B 1 244 ? 8.781 43.344 23.5 1 54.97 244 SER B CA 1
ATOM 4572 C C . SER B 1 244 ? 9.016 44.562 24.391 1 54.97 244 SER B C 1
ATOM 4574 O O . SER B 1 244 ? 10.125 45.094 24.438 1 54.97 244 SER B O 1
ATOM 4576 N N . THR B 1 245 ? 8.109 45.344 24.562 1 55.72 245 THR B N 1
ATOM 4577 C CA . THR B 1 245 ? 8.133 46.312 25.656 1 55.72 245 THR B CA 1
ATOM 4578 C C . THR B 1 245 ? 7.801 45.656 26.984 1 55.72 245 THR B C 1
ATOM 4580 O O . THR B 1 245 ? 7.238 44.562 27.016 1 55.72 245 THR B O 1
ATOM 4583 N N . PRO B 1 246 ? 8.367 46.219 28.141 1 53.44 246 PRO B N 1
ATOM 4584 C CA . PRO B 1 246 ? 8.062 45.656 29.453 1 53.44 246 PRO B CA 1
ATOM 4585 C C . PRO B 1 246 ? 6.602 45.25 29.594 1 53.44 246 PRO B C 1
ATOM 4587 O O . PRO B 1 246 ? 6.289 44.281 30.328 1 53.44 246 PRO B O 1
ATOM 4590 N N . ASP B 1 247 ? 5.668 45.875 28.953 1 52.66 247 ASP B N 1
ATOM 4591 C CA . ASP B 1 247 ? 4.242 45.656 29.141 1 52.66 247 ASP B CA 1
ATOM 4592 C C . ASP B 1 247 ? 3.697 44.656 28.109 1 52.66 247 ASP B C 1
ATOM 4594 O O . ASP B 1 247 ? 2.535 44.25 28.188 1 52.66 247 ASP B O 1
ATOM 4598 N N . THR B 1 248 ? 4.602 44.219 27.328 1 60.91 248 THR B N 1
ATOM 4599 C CA . THR B 1 248 ? 4.082 43.438 26.203 1 60.91 248 THR B CA 1
ATOM 4600 C C . THR B 1 248 ? 4.102 41.938 26.516 1 60.91 248 THR B C 1
ATOM 4602 O O . THR B 1 248 ? 5.078 41.438 27.078 1 60.91 248 THR B O 1
ATOM 4605 N N . ASP B 1 249 ? 2.934 41.344 26.438 1 73.56 249 ASP B N 1
ATOM 4606 C CA . ASP B 1 249 ? 2.85 39.875 26.484 1 73.56 249 ASP B CA 1
ATOM 4607 C C . ASP B 1 249 ? 3.721 39.25 25.406 1 73.56 249 ASP B C 1
ATOM 4609 O O . ASP B 1 249 ? 3.367 39.25 24.234 1 73.56 249 ASP B O 1
ATOM 4613 N N . VAL B 1 250 ? 4.922 38.875 25.812 1 72.62 250 VAL B N 1
ATOM 4614 C CA . VAL B 1 250 ? 5.953 38.344 24.922 1 72.62 250 VAL B CA 1
ATOM 4615 C C . VAL B 1 250 ? 5.379 37.188 24.094 1 72.62 250 VAL B C 1
ATOM 4617 O O . VAL B 1 250 ? 5.676 37.062 22.906 1 72.62 250 VAL B O 1
ATOM 4620 N N . ASN B 1 251 ? 4.57 36.5 24.703 1 81.69 251 ASN B N 1
ATOM 4621 C CA . ASN B 1 251 ? 4 35.344 24 1 81.69 251 ASN B CA 1
ATOM 4622 C C . ASN B 1 251 ? 2.98 35.781 22.953 1 81.69 251 ASN B C 1
ATOM 4624 O O . ASN B 1 251 ? 2.893 35.188 21.875 1 81.69 251 ASN B O 1
ATOM 4628 N N . LEU B 1 252 ? 2.299 36.781 23.219 1 85.19 252 LEU B N 1
ATOM 4629 C CA . LEU B 1 252 ? 1.336 37.281 22.25 1 85.19 252 LEU B CA 1
ATOM 4630 C C . LEU B 1 252 ? 2.047 37.969 21.078 1 85.19 252 LEU B C 1
ATOM 4632 O O . LEU B 1 252 ? 1.593 37.875 19.922 1 85.19 252 LEU B O 1
ATOM 4636 N N . THR B 1 253 ? 3.094 38.625 21.391 1 85.62 253 THR B N 1
ATOM 4637 C CA . THR B 1 253 ? 3.887 39.25 20.328 1 85.62 253 THR B CA 1
ATOM 4638 C C . THR B 1 253 ? 4.496 38.156 19.438 1 85.62 253 THR B C 1
ATOM 4640 O O . THR B 1 253 ? 4.438 38.281 18.203 1 85.62 253 THR B O 1
ATOM 4643 N N . ARG B 1 254 ? 5.09 37.188 20.047 1 88.25 254 ARG B N 1
ATOM 4644 C CA . ARG B 1 254 ? 5.629 36.031 19.312 1 88.25 254 ARG B CA 1
ATOM 4645 C C . ARG B 1 254 ? 4.57 35.438 18.406 1 88.25 254 ARG B C 1
ATOM 4647 O O . ARG B 1 254 ? 4.836 35.12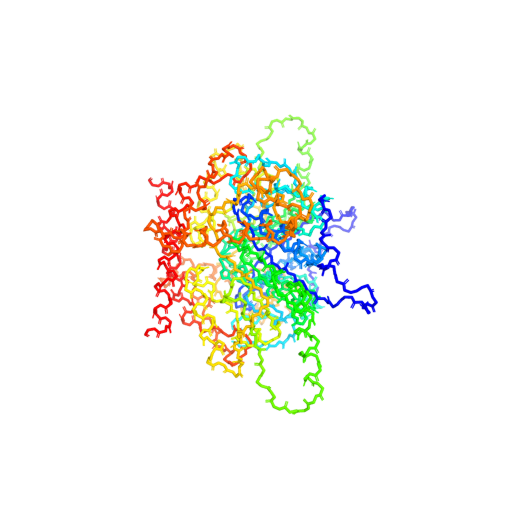5 17.25 1 88.25 254 ARG B O 1
ATOM 4654 N N . TRP B 1 255 ? 3.438 35.188 18.969 1 91.19 255 TRP B N 1
ATOM 4655 C CA . TRP B 1 255 ? 2.312 34.625 18.234 1 91.19 255 TRP B CA 1
ATOM 4656 C C . TRP B 1 255 ? 1.952 35.5 17.047 1 91.19 255 TRP B C 1
ATOM 4658 O O . TRP B 1 255 ? 1.719 35 15.938 1 91.19 255 TRP B O 1
ATOM 4668 N N . GLY B 1 256 ? 1.871 36.781 17.281 1 90.94 256 GLY B N 1
ATOM 4669 C CA . GLY B 1 256 ? 1.568 37.719 16.203 1 90.94 256 GLY B CA 1
ATOM 4670 C C . GLY B 1 256 ? 2.568 37.656 15.07 1 90.94 256 GLY B C 1
ATOM 4671 O O . GLY B 1 256 ? 2.188 37.719 13.898 1 90.94 256 GLY B O 1
ATOM 4672 N N . VAL B 1 257 ? 3.82 37.594 15.398 1 90.62 257 VAL B N 1
ATOM 4673 C CA . VAL B 1 257 ? 4.883 37.5 14.398 1 90.62 257 VAL B CA 1
ATOM 4674 C C . VAL B 1 257 ? 4.73 36.219 13.609 1 90.62 257 VAL B C 1
ATOM 4676 O O . VAL B 1 257 ? 4.785 36.219 12.383 1 90.62 257 VAL B O 1
ATOM 4679 N N . LEU B 1 258 ? 4.562 35.156 14.344 1 94.19 258 LEU B N 1
ATOM 4680 C CA . LEU B 1 258 ? 4.383 33.875 13.711 1 94.19 258 LEU B CA 1
ATOM 4681 C C . LEU B 1 258 ? 3.172 33.875 12.789 1 94.19 258 LEU B C 1
ATOM 4683 O O . LEU B 1 258 ? 3.256 33.406 11.648 1 94.19 258 LEU B O 1
ATOM 4687 N N . ARG B 1 259 ? 2.072 34.375 13.211 1 95.94 259 ARG B N 1
ATOM 4688 C CA . ARG B 1 259 ? 0.856 34.469 12.406 1 95.94 259 ARG B CA 1
ATOM 4689 C C . ARG B 1 259 ? 1.101 35.25 11.125 1 95.94 259 ARG B C 1
ATOM 4691 O O . ARG B 1 259 ? 0.632 34.875 10.055 1 95.94 259 ARG B O 1
ATOM 4698 N N . SER B 1 260 ? 1.793 36.312 11.266 1 95.19 260 SER B N 1
ATOM 4699 C CA . SER B 1 260 ? 2.096 37.156 10.102 1 95.19 260 SER B CA 1
ATOM 4700 C C . SER B 1 260 ? 2.902 36.375 9.07 1 95.19 260 SER B C 1
ATOM 4702 O O . SER B 1 260 ? 2.602 36.438 7.875 1 95.19 260 SER B O 1
ATOM 4704 N N . HIS B 1 261 ? 3.932 35.688 9.508 1 95.25 261 HIS B N 1
ATOM 4705 C CA . HIS B 1 261 ? 4.742 34.875 8.602 1 95.25 261 HIS B CA 1
ATOM 4706 C C . HIS B 1 261 ? 3.902 33.812 7.926 1 95.25 261 HIS B C 1
ATOM 4708 O O . HIS B 1 261 ? 3.979 33.625 6.711 1 95.25 261 HIS B O 1
ATOM 4714 N N . LEU B 1 262 ? 3.109 33.094 8.688 1 97.62 262 LEU B N 1
ATOM 4715 C CA . LEU B 1 262 ? 2.311 32 8.164 1 97.62 262 LEU B CA 1
ATOM 4716 C C . LEU B 1 262 ? 1.262 32.5 7.18 1 97.62 262 LEU B C 1
ATOM 4718 O O . LEU B 1 262 ? 1.01 31.875 6.152 1 97.62 262 LEU B O 1
ATOM 4722 N N . THR B 1 263 ? 0.65 33.625 7.52 1 96.5 263 THR B N 1
ATOM 4723 C CA . THR B 1 263 ? -0.321 34.25 6.617 1 96.5 263 THR B CA 1
ATOM 4724 C C . THR B 1 263 ? 0.324 34.594 5.273 1 96.5 263 THR B C 1
ATOM 4726 O O . THR B 1 263 ? -0.264 34.344 4.219 1 96.5 263 THR B O 1
ATOM 4729 N N . ARG B 1 264 ? 1.482 35.125 5.375 1 95 264 ARG B N 1
ATOM 4730 C CA . ARG B 1 264 ? 2.217 35.469 4.164 1 95 264 ARG B CA 1
ATOM 4731 C C . ARG B 1 264 ? 2.557 34.219 3.354 1 95 264 ARG B C 1
ATOM 4733 O O . ARG B 1 264 ? 2.389 34.219 2.133 1 95 264 ARG B O 1
ATOM 4740 N N . LEU B 1 265 ? 3.062 33.219 3.979 1 95.06 265 LEU B N 1
ATOM 4741 C CA . LEU B 1 265 ? 3.414 31.969 3.301 1 95.06 265 LEU B CA 1
ATOM 4742 C C . LEU B 1 265 ? 2.191 31.344 2.639 1 95.06 265 LEU B C 1
ATOM 4744 O O . LEU B 1 265 ? 2.281 30.828 1.526 1 95.06 265 LEU B O 1
ATOM 4748 N N . ASP B 1 266 ? 1.074 31.344 3.34 1 94.94 266 ASP B N 1
ATOM 4749 C CA . ASP B 1 266 ? -0.184 30.812 2.811 1 94.94 266 ASP B CA 1
ATOM 4750 C C . ASP B 1 266 ? -0.601 31.578 1.551 1 94.94 266 ASP B C 1
ATOM 4752 O O . ASP B 1 266 ? -0.944 30.969 0.537 1 94.94 266 ASP B O 1
ATOM 4756 N N . TYR B 1 267 ? -0.465 32.875 1.61 1 92 267 TYR B N 1
ATOM 4757 C CA . TYR B 1 267 ? -0.813 33.75 0.483 1 92 267 TYR B CA 1
ATOM 4758 C C . TYR B 1 267 ? 0.081 33.438 -0.717 1 92 267 TYR B C 1
ATOM 4760 O O . TYR B 1 267 ? -0.405 33.312 -1.841 1 92 267 TYR B O 1
ATOM 4768 N N . ILE B 1 268 ? 1.338 33.344 -0.519 1 90.38 268 ILE B N 1
ATOM 4769 C CA . ILE B 1 268 ? 2.311 33.125 -1.584 1 90.38 268 ILE B CA 1
ATOM 4770 C C . ILE B 1 268 ? 2.014 31.797 -2.287 1 90.38 268 ILE B C 1
ATOM 4772 O O . ILE B 1 268 ? 2.037 31.719 -3.518 1 90.38 268 ILE B O 1
ATOM 4776 N N . LYS B 1 269 ? 1.764 30.766 -1.55 1 89.75 269 LYS B N 1
ATOM 4777 C CA . LYS B 1 269 ? 1.515 29.453 -2.145 1 89.75 269 LYS B CA 1
ATOM 4778 C C . LYS B 1 269 ? 0.256 29.469 -3.008 1 89.75 269 LYS B C 1
ATOM 4780 O O . LYS B 1 269 ? 0.238 28.891 -4.098 1 89.75 269 LYS B O 1
ATOM 4785 N N . ASN B 1 270 ? -0.742 30.078 -2.604 1 85.5 270 ASN B N 1
ATOM 4786 C CA . ASN B 1 270 ? -2.043 30 -3.256 1 85.5 270 ASN B CA 1
ATOM 4787 C C . ASN B 1 270 ? -2.189 31.047 -4.355 1 85.5 270 ASN B C 1
ATOM 4789 O O . ASN B 1 270 ? -3.074 30.938 -5.207 1 85.5 270 ASN B O 1
ATOM 4793 N N . ASP B 1 271 ? -1.299 32.031 -4.371 1 79.12 271 ASP B N 1
ATOM 4794 C CA . ASP B 1 271 ? -1.357 33.062 -5.398 1 79.12 271 ASP B CA 1
ATOM 4795 C C . ASP B 1 271 ? -0.176 32.938 -6.359 1 79.12 271 ASP B C 1
ATOM 4797 O O . ASP B 1 271 ? -0.007 33.781 -7.246 1 79.12 271 ASP B O 1
ATOM 4801 N N . SER B 1 272 ? 0.6 31.938 -6.203 1 70.44 272 SER B N 1
ATOM 4802 C CA . SER B 1 272 ? 1.783 31.781 -7.043 1 70.44 272 SER B CA 1
ATOM 4803 C C . SER B 1 272 ? 1.402 31.406 -8.469 1 70.44 272 SER B C 1
ATOM 4805 O O . SER B 1 272 ? 0.611 30.484 -8.688 1 70.44 272 SER B O 1
ATOM 4807 N N . PRO B 1 273 ? 1.974 32.125 -9.383 1 64.5 273 PRO B N 1
ATOM 4808 C CA . PRO B 1 273 ? 1.668 31.844 -10.781 1 64.5 273 PRO B CA 1
ATOM 4809 C C . PRO B 1 273 ? 2.166 30.469 -11.227 1 64.5 273 PRO B C 1
ATOM 4811 O O . PRO B 1 273 ? 1.582 29.859 -12.125 1 64.5 273 PRO B O 1
ATOM 4814 N N . GLY B 1 274 ? 3.314 30.047 -10.695 1 62.59 274 GLY B N 1
ATOM 4815 C CA . GLY B 1 274 ? 3.896 28.781 -11.133 1 62.59 274 GLY B CA 1
ATOM 4816 C C . GLY B 1 274 ? 3.213 27.578 -10.539 1 62.59 274 GLY B C 1
ATOM 4817 O O . GLY B 1 274 ? 3.615 26.438 -10.797 1 62.59 274 GLY B O 1
ATOM 4818 N N . GLY B 1 275 ? 2.162 27.828 -9.828 1 65.88 275 GLY B N 1
ATOM 4819 C CA . GLY B 1 275 ? 1.436 26.719 -9.234 1 65.88 275 GLY B CA 1
ATOM 4820 C C . GLY B 1 275 ? 1.769 26.5 -7.77 1 65.88 275 GLY B C 1
ATOM 4821 O O . GLY B 1 275 ? 2.807 26.969 -7.289 1 65.88 275 GLY B O 1
ATOM 4822 N N . ARG B 1 276 ? 0.98 25.844 -7.117 1 70.44 276 ARG B N 1
ATOM 4823 C CA . ARG B 1 276 ? 1.004 25.75 -5.664 1 70.44 276 ARG B CA 1
ATOM 4824 C C . ARG B 1 276 ? 1.971 24.656 -5.207 1 70.44 276 ARG B C 1
ATOM 4826 O O . ARG B 1 276 ? 2.268 24.547 -4.016 1 70.44 276 ARG B O 1
ATOM 4833 N N . ASN B 1 277 ? 2.676 23.891 -6.129 1 70.81 277 ASN B N 1
ATOM 4834 C CA . ASN B 1 277 ? 3.438 22.719 -5.727 1 70.81 277 ASN B CA 1
ATOM 4835 C C . ASN B 1 277 ? 4.938 22.922 -5.922 1 70.81 277 ASN B C 1
ATOM 4837 O O . ASN B 1 277 ? 5.707 21.953 -5.938 1 70.81 277 ASN B O 1
ATOM 4841 N N . TYR B 1 278 ? 5.422 24.219 -5.98 1 69.69 278 TYR B N 1
ATOM 4842 C CA . TYR B 1 278 ? 6.82 24.531 -6.234 1 69.69 278 TYR B CA 1
ATOM 4843 C C . TYR B 1 278 ? 7.715 24 -5.121 1 69.69 278 TYR B C 1
ATOM 4845 O O . TYR B 1 278 ? 8.906 23.766 -5.332 1 69.69 278 TYR B O 1
ATOM 4853 N N . TRP B 1 279 ? 7.195 23.719 -3.982 1 73 279 TRP B N 1
ATOM 4854 C CA . TRP B 1 279 ? 7.953 23.328 -2.799 1 73 279 TRP B CA 1
ATOM 4855 C C . TRP B 1 279 ? 8.383 21.875 -2.881 1 73 279 TRP B C 1
ATOM 4857 O O . TRP B 1 279 ? 9.273 21.438 -2.146 1 73 279 TRP B O 1
ATOM 4867 N N . GLN B 1 280 ? 7.879 21.109 -3.752 1 72.75 280 GLN B N 1
ATOM 4868 C CA . GLN B 1 280 ? 8.133 19.688 -3.832 1 72.75 280 GLN B CA 1
ATOM 4869 C C . GLN B 1 280 ? 9.477 19.391 -4.492 1 72.75 280 GLN B C 1
ATOM 4871 O O . GLN B 1 280 ? 10.047 18.312 -4.309 1 72.75 280 GLN B O 1
ATOM 4876 N N . ALA B 1 281 ? 10.102 20.312 -5.215 1 67.88 281 ALA B N 1
ATOM 4877 C CA . ALA B 1 281 ? 11.32 20.078 -5.992 1 67.88 281 ALA B CA 1
ATOM 4878 C C . ALA B 1 281 ? 12.508 20.812 -5.391 1 67.88 281 ALA B C 1
ATOM 4880 O O . ALA B 1 281 ? 13.391 21.281 -6.117 1 67.88 281 ALA B O 1
ATOM 4881 N N . ARG B 1 282 ? 12.648 20.766 -4.094 1 71.81 282 ARG B N 1
ATOM 4882 C CA . ARG B 1 282 ? 13.68 21.578 -3.465 1 71.81 282 ARG B CA 1
ATOM 4883 C C . ARG B 1 282 ? 15 20.828 -3.371 1 71.81 282 ARG B C 1
ATOM 4885 O O . ARG B 1 282 ? 16.047 21.344 -3.76 1 71.81 282 ARG B O 1
ATOM 4892 N N . GLN B 1 283 ? 14.875 19.609 -2.9 1 77.56 283 GLN B N 1
ATOM 4893 C CA . GLN B 1 283 ? 16.078 18.781 -2.77 1 77.56 283 GLN B CA 1
ATOM 4894 C C . GLN B 1 283 ? 16.328 17.969 -4.039 1 77.56 283 GLN B C 1
ATOM 4896 O O . GLN B 1 283 ? 15.391 17.469 -4.656 1 77.56 283 GLN B O 1
ATOM 4901 N N . ARG B 1 284 ? 17.703 17.906 -4.434 1 80.5 284 ARG B N 1
ATOM 4902 C CA . ARG B 1 284 ? 17.984 17.203 -5.68 1 80.5 284 ARG B CA 1
ATOM 4903 C C . ARG B 1 284 ? 19.141 16.219 -5.496 1 80.5 284 ARG B C 1
ATOM 4905 O O . ARG B 1 284 ? 19.688 15.695 -6.473 1 80.5 284 ARG B O 1
ATOM 4912 N N . GLY B 1 285 ? 19.453 15.945 -4.32 1 86.25 285 GLY B N 1
ATOM 4913 C CA . GLY B 1 285 ? 20.547 15.016 -4.062 1 86.25 285 GLY B CA 1
ATOM 4914 C C . GLY B 1 285 ? 20.094 13.57 -4.004 1 86.25 285 GLY B C 1
ATOM 4915 O O . GLY B 1 285 ? 19.031 13.219 -4.512 1 86.25 285 GLY B O 1
ATOM 4916 N N . GLY B 1 286 ? 21 12.656 -3.551 1 90.69 286 GLY B N 1
ATOM 4917 C CA . GLY B 1 286 ? 20.672 11.258 -3.303 1 90.69 286 GLY B CA 1
ATOM 4918 C C . GLY B 1 286 ? 21.141 10.328 -4.402 1 90.69 286 GLY B C 1
ATOM 4919 O O . GLY B 1 286 ? 20.891 9.125 -4.352 1 90.69 286 GLY B O 1
ATOM 4920 N N . LYS B 1 287 ? 21.797 10.922 -5.453 1 90.94 287 LYS B N 1
ATOM 4921 C CA . LYS B 1 287 ? 22.297 10.039 -6.5 1 90.94 287 LYS B CA 1
ATOM 4922 C C . LYS B 1 287 ? 23.203 8.961 -5.922 1 90.94 287 LYS B C 1
ATOM 4924 O O . LYS B 1 287 ? 24.094 9.242 -5.117 1 90.94 287 LYS B O 1
ATOM 4929 N N . GLY B 1 288 ? 22.906 7.727 -6.359 1 91.75 288 GLY B N 1
ATOM 4930 C CA . GLY B 1 288 ? 23.703 6.609 -5.867 1 91.75 288 GLY B CA 1
ATOM 4931 C C . GLY B 1 288 ? 23.141 5.992 -4.602 1 91.75 288 GLY B C 1
ATOM 4932 O O . GLY B 1 288 ? 23.547 4.898 -4.203 1 91.75 288 GLY B O 1
ATOM 4933 N N . GLU B 1 289 ? 22.234 6.66 -3.973 1 95.5 289 GLU B N 1
ATOM 4934 C CA . GLU B 1 289 ? 21.609 6.141 -2.768 1 95.5 289 GLU B CA 1
ATOM 4935 C C . GLU B 1 289 ? 20.484 5.168 -3.115 1 95.5 289 GLU B C 1
ATOM 4937 O O . GLU B 1 289 ? 20.016 5.129 -4.258 1 95.5 289 GLU B O 1
ATOM 4942 N N . PRO B 1 290 ? 20.094 4.344 -2.164 1 95.69 290 PRO B N 1
ATOM 4943 C CA . PRO B 1 290 ? 19.062 3.35 -2.439 1 95.69 290 PRO B CA 1
ATOM 4944 C C . PRO B 1 290 ? 17.766 3.973 -2.951 1 95.69 290 PRO B C 1
ATOM 4946 O O . PRO B 1 290 ? 17.328 5.008 -2.439 1 95.69 290 PRO B O 1
ATOM 4949 N N . PHE B 1 291 ? 17.234 3.318 -4.004 1 95.62 291 PHE B N 1
ATOM 4950 C CA . PHE B 1 291 ? 15.938 3.65 -4.57 1 95.62 291 PHE B CA 1
ATOM 4951 C C . PHE B 1 291 ? 15.922 5.078 -5.105 1 95.62 291 PHE B C 1
ATOM 4953 O O . PHE B 1 291 ? 14.914 5.777 -5.008 1 95.62 291 PHE B O 1
ATOM 4960 N N . TYR B 1 292 ? 17 5.527 -5.613 1 91.5 292 TYR B N 1
ATOM 4961 C CA . TYR B 1 292 ? 17.156 6.863 -6.176 1 91.5 292 TYR B CA 1
ATOM 4962 C C . TYR B 1 292 ? 16.172 7.082 -7.332 1 91.5 292 TYR B C 1
ATOM 4964 O O . TYR B 1 292 ? 15.977 6.191 -8.156 1 91.5 292 TYR B O 1
ATOM 4972 N N . ARG B 1 293 ? 15.516 8.211 -7.328 1 88.19 293 ARG B N 1
ATOM 4973 C CA . ARG B 1 293 ? 14.695 8.703 -8.438 1 88.19 293 ARG B CA 1
ATOM 4974 C C . ARG B 1 293 ? 15.086 10.133 -8.805 1 88.19 293 ARG B C 1
ATOM 4976 O O . ARG B 1 293 ? 15.109 11.023 -7.953 1 88.19 293 ARG B O 1
ATOM 4983 N N . GLY B 1 294 ? 15.391 10.297 -10.07 1 84.38 294 GLY B N 1
ATOM 4984 C CA . GLY B 1 294 ? 15.641 11.656 -10.516 1 84.38 294 GLY B CA 1
ATOM 4985 C C . GLY B 1 294 ? 14.438 12.57 -10.367 1 84.38 294 GLY B C 1
ATOM 4986 O O . GLY B 1 294 ? 13.344 12.242 -10.844 1 84.38 294 GLY B O 1
ATOM 4987 N N . MET B 1 295 ? 14.594 13.727 -9.758 1 85.12 295 MET B N 1
ATOM 4988 C CA . MET B 1 295 ? 13.469 14.57 -9.375 1 85.12 295 MET B CA 1
ATOM 4989 C C . MET B 1 295 ? 12.789 15.164 -10.609 1 85.12 295 MET B C 1
ATOM 4991 O O . MET B 1 295 ? 11.57 15.312 -10.641 1 85.12 295 MET B O 1
ATOM 4995 N N . ALA B 1 296 ? 13.57 15.531 -11.602 1 83.25 296 ALA B N 1
ATOM 4996 C CA . ALA B 1 296 ? 12.984 16.109 -12.805 1 83.25 296 ALA B CA 1
ATOM 4997 C C . ALA B 1 296 ? 12.023 15.125 -13.469 1 83.25 296 ALA B C 1
ATOM 4999 O O . ALA B 1 296 ? 10.891 15.484 -13.805 1 83.25 296 ALA B O 1
ATOM 5000 N N . SER B 1 297 ? 12.492 13.914 -13.633 1 84.31 297 SER B N 1
ATOM 5001 C CA . SER B 1 297 ? 11.656 12.883 -14.234 1 84.31 297 SER B CA 1
ATOM 5002 C C . SER B 1 297 ? 10.469 12.539 -13.336 1 84.31 297 SER B C 1
ATOM 5004 O O . SER B 1 297 ? 9.352 12.367 -13.812 1 84.31 297 SER B O 1
ATOM 5006 N N . PHE B 1 298 ? 10.766 12.484 -12.086 1 87.81 298 PHE B N 1
ATOM 5007 C CA . PHE B 1 298 ? 9.719 12.18 -11.117 1 87.81 298 PHE B CA 1
ATOM 5008 C C . PHE B 1 298 ? 8.602 13.211 -11.18 1 87.81 298 PHE B C 1
ATOM 5010 O O . PHE B 1 298 ? 7.426 12.859 -11.266 1 87.81 298 PHE B O 1
ATOM 5017 N N . GLU B 1 299 ? 8.945 14.422 -11.211 1 87.25 299 GLU B N 1
ATOM 5018 C CA . GLU B 1 299 ? 7.969 15.508 -11.242 1 87.25 299 GLU B CA 1
ATOM 5019 C C . GLU B 1 299 ? 7.203 15.531 -12.562 1 87.25 299 GLU B C 1
ATOM 5021 O O . GLU B 1 299 ? 6 15.805 -12.578 1 87.25 299 GLU B O 1
ATOM 5026 N N . SER B 1 300 ? 7.879 15.281 -13.594 1 87.88 300 SER B N 1
ATOM 5027 C CA . SER B 1 300 ? 7.238 15.273 -14.906 1 87.88 300 SER B CA 1
ATOM 5028 C C . SER B 1 300 ? 6.191 14.164 -15 1 87.88 300 SER B C 1
ATOM 5030 O O . SER B 1 300 ? 5.098 14.375 -15.523 1 87.88 300 SER B O 1
ATOM 5032 N N . GLU B 1 301 ? 6.578 13.008 -14.492 1 88.94 301 GLU B N 1
ATOM 5033 C CA . GLU B 1 301 ? 5.637 11.898 -14.531 1 88.94 301 GLU B CA 1
ATOM 5034 C C . GLU B 1 301 ? 4.457 12.141 -13.602 1 88.94 301 GLU B C 1
ATOM 5036 O O . GLU B 1 301 ? 3.326 11.75 -13.906 1 88.94 301 GLU B O 1
ATOM 5041 N N . LEU B 1 302 ? 4.695 12.781 -12.523 1 89.12 302 LEU B N 1
ATOM 5042 C CA . LEU B 1 302 ? 3.617 13.141 -11.609 1 89.12 302 LEU B CA 1
ATOM 5043 C C . LEU B 1 302 ? 2.619 14.078 -12.281 1 89.12 302 LEU B C 1
ATOM 5045 O O . LEU B 1 302 ? 1.406 13.898 -12.148 1 89.12 302 LEU B O 1
ATOM 5049 N N . LYS B 1 303 ? 3.129 15.023 -12.977 1 88.12 303 LYS B N 1
ATOM 5050 C CA . LYS B 1 303 ? 2.268 15.977 -13.68 1 88.12 303 LYS B CA 1
ATOM 5051 C C . LYS B 1 303 ? 1.394 15.266 -14.711 1 88.12 303 LYS B C 1
ATOM 5053 O O . LYS B 1 303 ? 0.222 15.609 -14.883 1 88.12 303 LYS B O 1
ATOM 5058 N N . ARG B 1 304 ? 1.998 14.344 -15.336 1 88.44 304 ARG B N 1
ATOM 5059 C CA . ARG B 1 304 ? 1.23 13.57 -16.312 1 88.44 304 ARG B CA 1
ATOM 5060 C C . ARG B 1 304 ? 0.145 12.75 -15.617 1 88.44 304 ARG B C 1
ATOM 5062 O O . ARG B 1 304 ? -0.953 12.586 -16.156 1 88.44 304 ARG B O 1
ATOM 5069 N N . LEU B 1 305 ? 0.448 12.273 -14.461 1 89.25 305 LEU B N 1
ATOM 5070 C CA . LEU B 1 305 ? -0.524 11.508 -13.68 1 89.25 305 LEU B CA 1
ATOM 5071 C C . LEU B 1 305 ? -1.671 12.398 -13.219 1 89.25 305 LEU B C 1
ATOM 5073 O O . LEU B 1 305 ? -2.814 11.953 -13.125 1 89.25 305 LEU B O 1
ATOM 5077 N N . PHE B 1 306 ? -1.333 13.703 -12.961 1 89.69 306 PHE B N 1
ATOM 5078 C CA . PHE B 1 306 ? -2.383 14.656 -12.625 1 89.69 306 PHE B CA 1
ATOM 5079 C C . PHE B 1 306 ? -3.393 14.781 -13.758 1 89.69 306 PHE B C 1
ATOM 5081 O O . PHE B 1 306 ? -4.602 14.703 -13.531 1 89.69 306 PHE B O 1
ATOM 5088 N N . SER B 1 307 ? -2.846 14.883 -14.891 1 88.88 307 SER B N 1
ATOM 5089 C CA . SER B 1 307 ? -3.689 15.047 -16.062 1 88.88 307 SER B CA 1
ATOM 5090 C C . SER B 1 307 ? -4.531 13.805 -16.328 1 88.88 307 SER B C 1
ATOM 5092 O O . SER B 1 307 ? -5.699 13.906 -16.703 1 88.88 307 SER B O 1
ATOM 5094 N N . TRP B 1 308 ? -3.912 12.734 -16.094 1 88.81 308 TRP B N 1
ATOM 5095 C CA . TRP B 1 308 ? -4.645 11.477 -16.234 1 88.81 308 TRP B CA 1
ATOM 5096 C C . TRP B 1 308 ? -5.812 11.422 -15.25 1 88.81 308 TRP B C 1
ATOM 5098 O O . TRP B 1 308 ? -6.934 11.078 -15.633 1 88.81 308 TRP B O 1
ATOM 5108 N N . GLY B 1 309 ? -5.574 11.688 -14.031 1 91 309 GLY B N 1
ATOM 5109 C CA . GLY B 1 309 ? -6.625 11.672 -13.023 1 91 309 GLY B CA 1
ATOM 5110 C C . GLY B 1 309 ? -7.773 12.609 -13.352 1 91 309 GLY B C 1
ATOM 5111 O O . GLY B 1 309 ? -8.938 12.273 -13.109 1 91 309 GLY B O 1
ATOM 5112 N N . GLU B 1 310 ? -7.438 13.719 -13.883 1 93 310 GLU B N 1
ATOM 5113 C CA . GLU B 1 310 ? -8.461 14.68 -14.297 1 93 310 GLU B CA 1
ATOM 5114 C C . GLU B 1 310 ? -9.359 14.086 -15.383 1 93 310 GLU B C 1
ATOM 5116 O O . GLU B 1 310 ? -10.578 14.234 -15.336 1 93 310 GLU B O 1
ATOM 5121 N N . SER B 1 311 ? -8.727 13.43 -16.312 1 92.88 311 SER B N 1
ATOM 5122 C CA . SER B 1 311 ? -9.5 12.828 -17.406 1 92.88 311 SER B CA 1
ATOM 5123 C C . SER B 1 311 ? -10.453 11.758 -16.875 1 92.88 311 SER B C 1
ATOM 5125 O O . SER B 1 311 ? -11.57 11.633 -17.359 1 92.88 311 SER B O 1
ATOM 5127 N N . VAL B 1 312 ? -10.031 10.984 -15.938 1 92.94 312 VAL B N 1
ATOM 5128 C CA . VAL B 1 312 ? -10.875 9.945 -15.344 1 92.94 312 VAL B CA 1
ATOM 5129 C C . VAL B 1 312 ? -12.031 10.594 -14.578 1 92.94 312 VAL B C 1
ATOM 5131 O O . VAL B 1 312 ? -13.172 10.148 -14.68 1 92.94 312 VAL B O 1
ATOM 5134 N N . TYR B 1 313 ? -11.703 11.648 -13.836 1 95.5 313 TYR B N 1
ATOM 5135 C CA . TYR B 1 313 ? -12.719 12.375 -13.078 1 95.5 313 TYR B CA 1
ATOM 5136 C C . TYR B 1 313 ? -13.812 12.898 -14.008 1 95.5 313 TYR B C 1
ATOM 5138 O O . TYR B 1 313 ? -15 12.75 -13.719 1 95.5 313 TYR B O 1
ATOM 5146 N N . VAL B 1 314 ? -13.375 13.461 -15.117 1 94.94 314 VAL B N 1
ATOM 5147 C CA . VAL B 1 314 ? -14.32 14.039 -16.078 1 94.94 314 VAL B CA 1
ATOM 5148 C C . VAL B 1 314 ? -15.18 12.93 -16.672 1 94.94 314 VAL B C 1
ATOM 5150 O O . VAL B 1 314 ? -16.391 13.094 -16.828 1 94.94 314 VAL B O 1
ATOM 5153 N N . ARG B 1 315 ? -14.648 11.789 -16.984 1 92.38 315 ARG B N 1
ATOM 5154 C CA . ARG B 1 315 ? -15.406 10.672 -17.547 1 92.38 315 ARG B CA 1
ATOM 5155 C C . ARG B 1 315 ? -16.391 10.117 -16.516 1 92.38 315 ARG B C 1
ATOM 5157 O O . ARG B 1 315 ? -17.5 9.711 -16.875 1 92.38 315 ARG B O 1
ATOM 5164 N N . LYS B 1 316 ? -15.992 10.094 -15.312 1 91.25 316 LYS B N 1
ATOM 5165 C CA . LYS B 1 316 ? -16.797 9.523 -14.227 1 91.25 316 LYS B CA 1
ATOM 5166 C C . LYS B 1 316 ? -17.984 10.406 -13.906 1 91.25 316 LYS B C 1
ATOM 5168 O O . LYS B 1 316 ? -19.094 9.906 -13.648 1 91.25 316 LYS B O 1
ATOM 5173 N N . TRP B 1 317 ? -17.812 11.711 -13.938 1 92.81 317 TRP B N 1
ATOM 5174 C CA . TRP B 1 317 ? -18.844 12.609 -13.445 1 92.81 317 TRP B CA 1
ATOM 5175 C C . TRP B 1 317 ? -19.391 13.484 -14.57 1 92.81 317 TRP B C 1
ATOM 5177 O O . TRP B 1 317 ? -20.406 14.164 -14.398 1 92.81 317 TRP B O 1
ATOM 5187 N N . GLY B 1 318 ? -18.688 13.57 -15.742 1 83.25 318 GLY B N 1
ATOM 5188 C CA . GLY B 1 318 ? -19.125 14.422 -16.844 1 83.25 318 GLY B CA 1
ATOM 5189 C C . GLY B 1 318 ? -20.203 13.789 -17.703 1 83.25 318 GLY B C 1
ATOM 5190 O O . GLY B 1 318 ? -20.469 12.594 -17.578 1 83.25 318 GLY B O 1
#

Solvent-accessible surface area (backbone atoms only — not comparable to full-atom values): 33845 Å² total; per-residue (Å²): 117,80,66,54,44,77,74,20,46,66,71,81,85,52,63,82,76,76,83,64,40,32,38,30,57,42,49,58,40,48,69,48,38,51,52,20,52,49,22,42,41,38,21,28,40,59,35,78,37,31,37,38,34,42,33,48,41,45,62,62,35,37,77,68,63,59,56,48,86,49,16,32,58,28,49,65,47,67,55,39,42,71,57,61,37,28,42,78,47,64,42,51,31,58,55,47,57,18,33,45,52,28,30,51,51,37,52,32,56,75,67,65,37,66,45,38,32,39,34,50,32,44,24,40,47,43,43,44,76,86,43,88,78,65,49,21,28,38,51,38,48,50,52,50,51,52,52,53,58,56,50,70,70,49,84,67,86,67,82,49,61,26,36,36,21,36,67,57,73,44,30,28,43,36,30,44,69,51,41,53,71,71,30,65,50,53,59,73,18,26,44,54,58,26,62,58,54,46,52,48,49,39,64,72,46,89,36,38,78,42,79,49,87,49,52,50,57,37,55,38,50,72,79,71,97,52,78,60,60,59,34,60,87,57,78,77,49,62,73,49,62,75,66,42,45,99,85,44,58,57,61,57,52,41,47,50,53,47,51,51,50,48,52,49,37,25,49,50,25,76,65,38,87,88,44,62,65,68,48,68,70,71,46,80,47,38,83,90,33,79,50,59,70,61,59,71,60,51,51,53,52,48,52,52,45,32,53,47,6,43,53,46,50,43,66,73,73,99,115,80,65,53,45,76,74,20,47,66,71,82,86,51,65,82,75,75,83,63,42,31,38,30,57,42,48,57,42,48,68,48,38,52,52,20,52,48,24,41,41,38,20,29,40,59,34,78,37,31,36,37,34,42,34,50,40,44,64,64,36,38,76,69,63,62,55,49,86,48,17,31,59,29,52,64,47,65,54,39,43,72,57,62,38,29,42,76,48,64,44,53,30,58,56,47,56,17,33,45,52,28,30,50,51,36,52,32,56,74,68,66,38,67,45,38,32,39,34,47,34,46,26,39,46,43,42,44,75,87,43,87,79,65,50,20,28,37,49,40,50,52,52,51,52,53,51,53,60,56,50,72,72,48,84,68,86,67,80,49,60,26,35,36,23,35,68,58,73,44,31,29,42,36,29,43,70,52,41,52,70,70,31,66,49,53,59,74,19,26,44,53,57,25,62,59,55,47,53,48,48,38,63,72,45,88,36,40,77,43,80,49,87,49,50,49,60,38,56,37,49,70,77,71,97,54,79,60,59,60,33,60,89,58,76,78,49,62,72,49,60,75,64,43,45,98,85,43,59,56,62,58,51,41,47,50,53,46,49,52,52,48,52,50,36,25,49,50,25,76,65,37,86,90,42,62,66,67,48,69,71,70,47,79,46,40,82,91,34,79,50,61,69,60,59,68,60,50,50,54,53,48,53,52,45,32,54,47,7,43,54,45,50,42,66,73,74,99

Sequence (636 aa):
LPPISPLSKPPPNSPQLPLTPLLIGFTRNYPILQQCILSYISSGWPPSQIYIIDNTGTMDSNRLGLLSPDNPFYLPYAHMEKVFGVKVTATPTLLSFAQLQNFFISFATEHQWERFFWSHMDSVVLSYENKVPYISLYNGVLELLASLDHSTGDKAAEEEWALKFFTYDRLTLVHTSRVKAVGAWDTFIPYYYSDCDFYLRVYLSSYTIQHIDIGYIYDVGDLVPDLSLFFPNHTGYPELNSLSTPDTDVNLTRWGVLRSHLTRLDYIKNDSPGGRNYWQARQRGGKGEPFYRGMASFESELKRLFSWGESVYVRKWGLPPISPLSKPPPNSPQLPLTPLLIGFTRNYPILQQCILSYISSGWPPSQIYIIDNTGTMDSNRLGLLSPDNPFYLPYAHMEKVFGVKVTATPTLLSFAQLQNFFISFATEHQWERFFWSHMDSVVLSYENKVPYISLYNGVLELLASLDHSTGDKAAEEEWALKFFTYDRLTLVHTSRVKAVGAWDTFIPYYYSDCDFYLRVYLSSYTIQHIDIGYIYDVGDLVPDLSLFFPNHTGYPELNSLSTPDTDVNLTRWGVLRSHLTRLDYIKNDSPGGRNYWQARQRGGKGEPFYRGMASFESELKRLFSWGESVYVRKWG

Foldseek 3Di:
DDDADPQQADDPPDPPPDQAAEEEEDAFDVVLLVLALLLCVNLHNPQARYEYEQLNFLACCQVVVQFDPLARSHDNQCCSCPVSVHHYDYDRGRAFPLVVVLVVLVVCVVVVPQKYKYAYSNKGWAFPCVDVVGHGLVNLVVVVVVVVVVVVPDPPPPAAAQWEPEPHVRMIMGRNVVLVVLPGQDVQLRYPCSCVVSQVSCVVDSHDYHYDYRGDMARFLDDDPDSCLSHPPPPPDVVLVVVDDPPDPSNVSSSVVVVVRRVVRRCCLVVPPVHNNPSSQDRQDQVVTRPDDGVVVVVVVVVVSNVSSVVVSVVVPD/DDDAPPQLADDPPDPPPDQAAEEEEDAFDVVLLVLALLLCVNLHNPQARYEYEQLNFLACCQVVVQFDPLARSHDNQCCSCPVSVHHYDYDRGRAFPLVVVLVVLVVCVVVVPQKYKYAYSNKGWAFPCVDVVGHGLVNLVVVVVVVVVVVVPDPPPPAAAQWEPEPHVNMIMGRNVVLVVLPGQDVQLRYPCSCVVSQVSCVVDSHDYHYDYRGDMARFLDDDPDSCLSHPPPPPDVVLVVVDDPPDPSNVVSSVVVVVRRVVRRCCLVVPPVHNNPSSQDRQDQVVTRPDDGSVVVVVVVVVSNVSSVVVSVVVPD